Protein AF-A0A1V5N8E6-F1 (afdb_monomer_lite)

Sequence (639 aa):
MACEVVRFHINGTFYGLFLAQESLNAATLRRRGLDDSGEVFHPDAYPYNDLNYYTDPALYPQIYEKKSDPFGSFQSLMDVSNLITNTPSNQILNAMLGEVELDEWFYRWAINNCGPNFDIARNNFILIHPAEPELKWQWIAYDFSHYYGDVGGASLDPYYSPNKWMERCVSSSSGYSAEFENRNLVILNDIVQNYNVVEKLNTLMDETFEKYEKDINDEIGLHYEAYENSWGPFVRNYSQKESIKSLFASRNAWLKNWLASKTFTLPANRNPLIQMEVPIIDNNTIDISWDYSDAEGDACTVDLYWSDLVWEYMVPIPGAQNLPAENRHFVWTADLPEDYLNRKIYVQAAIRDGNSYLVHHDTSRPALSVDSCGDIWEIGRGMTGDINRDCRVDMADLSEIAESWLLWGETGWDFQQDYNPALLGSPGQNPYRNWSYGAGSELNDFVAFNKLTQDSTNNSWTLSSASYSGFPIIWKNFGPWIYGVNTNEVSLHPAPPGSVPDLAKVRWTSPASETVHITGKFAAGHSGVVDMWIIKNGNAAQPLFSQLSASADVFFDLTLSVSIGTTIDFVVGPGGDYGADNTPLHVLISRGALNCGDPATTAMDLNQDCIINFQDLAVLAGDWLNCNDPQDGTCANSP

pLDDT: mean 85.15, std 12.29, range [42.09, 98.44]

Structure (mmCIF, N/CA/C/O backbone):
data_AF-A0A1V5N8E6-F1
#
_entry.id   AF-A0A1V5N8E6-F1
#
loop_
_atom_site.group_PDB
_atom_site.id
_atom_site.type_symbol
_atom_site.label_atom_id
_atom_site.label_alt_id
_atom_site.label_comp_id
_atom_site.label_asym_id
_atom_site.label_entity_id
_atom_site.label_seq_id
_atom_site.pdbx_PDB_ins_code
_atom_site.Cartn_x
_atom_site.Cartn_y
_atom_site.Cartn_z
_atom_site.occupancy
_atom_site.B_iso_or_equiv
_atom_site.auth_seq_id
_atom_site.auth_comp_id
_atom_site.auth_asym_id
_atom_site.auth_atom_id
_atom_site.pdbx_PDB_model_num
ATOM 1 N N . MET A 1 1 ? -17.184 -3.985 10.129 1.00 72.69 1 MET A N 1
ATOM 2 C CA . MET A 1 1 ? -18.486 -4.637 9.866 1.00 72.69 1 MET A CA 1
ATOM 3 C C . MET A 1 1 ? -18.489 -5.081 8.427 1.00 72.69 1 MET A C 1
ATOM 5 O O . MET A 1 1 ? -17.810 -4.429 7.645 1.00 72.69 1 MET A O 1
ATOM 9 N N . ALA A 1 2 ? -19.223 -6.139 8.098 1.00 76.81 2 ALA A N 1
ATOM 10 C CA . ALA A 1 2 ? -19.386 -6.546 6.711 1.00 76.81 2 ALA A CA 1
ATOM 11 C C . ALA A 1 2 ? -20.405 -5.650 5.984 1.00 76.81 2 ALA A C 1
ATOM 13 O O . ALA A 1 2 ? -21.462 -5.325 6.540 1.00 76.81 2 ALA A O 1
ATOM 14 N N . CYS A 1 3 ? -20.072 -5.266 4.752 1.00 79.88 3 CYS A N 1
ATOM 15 C CA . CYS A 1 3 ? -20.911 -4.464 3.864 1.00 79.88 3 CYS A CA 1
ATOM 16 C C . CYS A 1 3 ? -20.790 -4.996 2.427 1.00 79.88 3 CYS A C 1
ATOM 18 O O . CYS A 1 3 ? -19.718 -5.453 2.041 1.00 79.88 3 CYS A O 1
ATOM 20 N N . GLU A 1 4 ? -21.836 -4.862 1.614 1.00 81.44 4 GLU A N 1
ATOM 21 C CA . GLU A 1 4 ? -21.787 -5.144 0.173 1.00 81.44 4 GLU A CA 1
ATOM 22 C C . GLU A 1 4 ? -22.674 -4.161 -0.603 1.00 81.44 4 GLU A C 1
ATOM 24 O O . GLU A 1 4 ? -23.754 -3.788 -0.145 1.00 81.44 4 GLU A O 1
ATOM 29 N N . VAL A 1 5 ? -22.238 -3.742 -1.792 1.00 82.94 5 VAL A N 1
ATOM 30 C CA . VAL A 1 5 ? -23.097 -3.012 -2.732 1.00 82.94 5 VAL A CA 1
ATOM 31 C C . VAL A 1 5 ? -24.018 -4.007 -3.439 1.00 82.94 5 VAL A C 1
ATOM 33 O O . VAL A 1 5 ? -23.547 -4.935 -4.088 1.00 82.94 5 VAL A O 1
ATOM 36 N N . VAL A 1 6 ? -25.332 -3.802 -3.347 1.00 86.94 6 VAL A N 1
ATOM 37 C CA . VAL A 1 6 ? -26.353 -4.692 -3.918 1.00 86.94 6 VAL A CA 1
ATOM 38 C C . VAL A 1 6 ? -27.286 -3.958 -4.876 1.00 86.94 6 VAL A C 1
ATOM 40 O O . VAL A 1 6 ? -27.689 -2.819 -4.633 1.00 86.94 6 VAL A O 1
ATOM 43 N N . ARG A 1 7 ? -27.704 -4.642 -5.950 1.00 89.56 7 ARG A N 1
ATOM 44 C CA . ARG A 1 7 ? -28.741 -4.152 -6.873 1.00 89.56 7 ARG A CA 1
ATOM 45 C C . ARG A 1 7 ? -30.133 -4.432 -6.319 1.00 89.56 7 ARG A C 1
ATOM 47 O O . ARG A 1 7 ? -30.600 -5.574 -6.335 1.00 89.56 7 ARG A O 1
ATOM 54 N N . PHE A 1 8 ? -30.844 -3.392 -5.903 1.00 89.94 8 PHE A N 1
ATOM 55 C CA . PHE A 1 8 ? -32.181 -3.544 -5.343 1.00 89.94 8 PHE A CA 1
ATOM 56 C C . PHE A 1 8 ? -33.257 -3.460 -6.432 1.00 89.94 8 PHE A C 1
ATOM 58 O O . PHE A 1 8 ? -33.251 -2.554 -7.264 1.00 89.94 8 PHE A O 1
ATOM 65 N N . HIS A 1 9 ? -34.195 -4.413 -6.441 1.00 91.19 9 HIS A N 1
ATOM 66 C CA . HIS A 1 9 ? -35.310 -4.448 -7.391 1.00 91.19 9 HIS A CA 1
ATOM 67 C C . HIS A 1 9 ? -36.645 -4.510 -6.647 1.00 91.19 9 HIS A C 1
ATOM 69 O O . HIS A 1 9 ? -36.861 -5.400 -5.826 1.00 91.19 9 HIS A O 1
ATOM 75 N N . ILE A 1 10 ? -37.573 -3.612 -6.982 1.00 89.75 10 ILE A N 1
ATOM 76 C CA . ILE A 1 10 ? -38.936 -3.608 -6.439 1.00 89.75 10 ILE A CA 1
ATOM 77 C C . ILE A 1 10 ? -39.894 -4.030 -7.553 1.00 89.75 10 ILE A C 1
ATOM 79 O O . ILE A 1 10 ? -39.963 -3.393 -8.603 1.00 89.75 10 ILE A O 1
ATOM 83 N N . ASN A 1 11 ? -40.633 -5.124 -7.338 1.00 93.88 11 ASN A N 1
ATOM 84 C CA . ASN A 1 11 ? -41.575 -5.693 -8.316 1.00 93.88 11 ASN A CA 1
ATOM 85 C C . ASN A 1 11 ? -40.949 -5.929 -9.709 1.00 93.88 11 ASN A C 1
ATOM 87 O O . ASN A 1 11 ? -41.570 -5.661 -10.735 1.00 93.88 11 ASN A O 1
ATOM 91 N N . GLY A 1 12 ? -39.698 -6.403 -9.743 1.00 91.00 12 GLY A N 1
ATOM 92 C CA . GLY A 1 12 ? -38.951 -6.678 -10.977 1.00 91.00 12 GLY A CA 1
ATOM 93 C C . GLY A 1 12 ? -38.346 -5.446 -11.660 1.00 91.00 12 GLY A C 1
ATOM 94 O O . GLY A 1 12 ? -37.662 -5.597 -12.666 1.00 91.00 12 GLY A O 1
ATOM 95 N N . THR A 1 13 ? -38.556 -4.244 -11.118 1.00 88.62 13 THR A N 1
ATOM 96 C CA . THR A 1 13 ? -37.959 -3.003 -11.630 1.00 88.62 13 THR A CA 1
ATOM 97 C C . THR A 1 13 ? -36.716 -2.663 -10.822 1.00 88.62 13 THR A C 1
ATOM 99 O O . THR A 1 13 ? -36.773 -2.667 -9.593 1.00 88.62 13 THR A O 1
ATOM 102 N N . PHE A 1 14 ? -35.603 -2.373 -11.499 1.00 88.06 14 PHE A N 1
ATOM 103 C CA . PHE A 1 14 ? -34.388 -1.891 -10.844 1.00 88.06 14 PHE A CA 1
ATOM 104 C C . PHE A 1 14 ? -34.675 -0.560 -10.142 1.00 88.06 14 PHE A C 1
ATOM 106 O O . PHE A 1 14 ? -35.179 0.373 -10.762 1.00 88.06 14 PHE A O 1
ATOM 113 N N . TYR A 1 15 ? -34.409 -0.519 -8.839 1.00 84.94 15 TYR A N 1
ATOM 114 C CA . TYR A 1 15 ? -34.721 0.610 -7.967 1.00 84.94 15 TYR A CA 1
ATOM 115 C C . TYR A 1 15 ? -33.476 1.397 -7.543 1.00 84.94 15 TYR A C 1
ATOM 117 O O . TYR A 1 15 ? -33.641 2.471 -6.987 1.00 84.94 15 TYR A O 1
ATOM 125 N N . GLY A 1 16 ? -32.265 0.880 -7.776 1.00 85.19 16 GLY A N 1
ATOM 126 C CA . GLY A 1 16 ? -30.996 1.531 -7.428 1.00 85.19 16 GLY A CA 1
ATOM 127 C C . GLY A 1 16 ? -30.022 0.588 -6.720 1.00 85.19 16 GLY A C 1
ATOM 128 O O . GLY A 1 16 ? -30.347 -0.579 -6.452 1.00 85.19 16 GLY A O 1
ATOM 129 N N . LEU A 1 17 ? -28.825 1.087 -6.427 1.00 85.44 17 LEU A N 1
ATOM 130 C CA . LEU A 1 17 ? -27.836 0.404 -5.606 1.00 85.44 17 LEU A CA 1
ATOM 131 C C . LEU A 1 17 ? -28.011 0.780 -4.140 1.00 85.44 17 LEU A C 1
ATOM 133 O O . LEU A 1 17 ? -28.348 1.905 -3.775 1.00 85.44 17 LEU A O 1
ATOM 137 N N . PHE A 1 18 ? -27.771 -0.201 -3.282 1.00 86.00 18 PHE A N 1
ATOM 138 C CA . PHE A 1 18 ? -27.830 -0.049 -1.838 1.00 86.00 18 PHE A CA 1
ATOM 139 C C . PHE A 1 18 ? -26.573 -0.641 -1.228 1.00 86.00 18 PHE A C 1
ATOM 141 O O . PHE A 1 18 ? -26.040 -1.623 -1.735 1.00 86.00 18 PHE A O 1
ATOM 148 N N . LEU A 1 19 ? -26.124 -0.077 -0.111 1.00 83.75 19 LEU A N 1
ATOM 149 C CA . LEU A 1 19 ? -25.134 -0.732 0.729 1.00 83.75 19 LEU A CA 1
ATOM 150 C C . LEU A 1 19 ? -25.878 -1.655 1.696 1.00 83.75 19 LEU A C 1
ATOM 152 O O . LEU A 1 19 ? -26.488 -1.196 2.663 1.00 83.75 19 LEU A O 1
ATOM 156 N N . ALA A 1 20 ? -25.869 -2.953 1.415 1.00 85.81 20 ALA A N 1
ATOM 157 C CA . ALA A 1 20 ? -26.296 -3.949 2.377 1.00 85.81 20 ALA A CA 1
ATOM 158 C C . ALA A 1 20 ? -25.261 -3.996 3.505 1.00 85.81 20 ALA A C 1
ATOM 160 O O . ALA A 1 20 ? -24.067 -4.143 3.257 1.00 85.81 20 ALA A O 1
ATOM 161 N N . GLN A 1 21 ? -25.714 -3.839 4.743 1.00 84.75 21 GLN A N 1
ATOM 162 C CA . GLN A 1 21 ? -24.844 -3.782 5.910 1.00 84.75 21 GLN A CA 1
ATOM 163 C C . GLN A 1 21 ? -25.260 -4.843 6.923 1.00 84.75 21 GLN A C 1
ATOM 165 O O . GLN A 1 21 ? -26.447 -5.043 7.195 1.00 84.75 21 GLN A O 1
ATOM 170 N N . GLU A 1 22 ? -24.271 -5.518 7.501 1.00 83.81 22 GLU A N 1
ATOM 171 C CA . GLU A 1 22 ? -24.499 -6.488 8.561 1.00 83.81 22 GLU A CA 1
ATOM 172 C C . GLU A 1 22 ? -25.141 -5.835 9.799 1.00 83.81 22 GLU A C 1
ATOM 174 O O . GLU A 1 22 ? -24.636 -4.857 10.350 1.00 83.81 22 GLU A O 1
ATOM 179 N N . SER A 1 23 ? -26.232 -6.430 10.289 1.00 87.25 23 SER A N 1
ATOM 180 C CA . SER A 1 23 ? -26.819 -6.081 11.585 1.00 87.25 23 SER A CA 1
ATOM 181 C C . SER A 1 23 ? -26.084 -6.825 12.703 1.00 87.25 23 SER A C 1
ATOM 183 O O . SER A 1 23 ? -26.125 -8.055 12.758 1.00 87.25 23 SER A O 1
ATOM 185 N N . LEU A 1 24 ? -25.401 -6.110 13.602 1.00 87.12 24 LEU A N 1
ATOM 186 C CA . LEU A 1 24 ? -24.728 -6.731 14.749 1.00 87.12 24 LEU A CA 1
ATOM 187 C C . LEU A 1 24 ? -25.760 -7.158 15.802 1.00 87.12 24 LEU A C 1
ATOM 189 O O . LEU A 1 24 ? -26.458 -6.327 16.375 1.00 87.12 24 LEU A O 1
ATOM 193 N N . ASN A 1 25 ? -25.864 -8.465 16.030 1.00 90.44 25 ASN A N 1
ATOM 194 C CA . ASN A 1 25 ? -26.762 -9.111 16.986 1.00 90.44 25 ASN A CA 1
ATOM 195 C C . ASN A 1 25 ? -26.218 -10.512 17.333 1.00 90.44 25 ASN A C 1
ATOM 197 O O . ASN A 1 25 ? -25.155 -10.902 16.848 1.00 90.44 25 ASN A O 1
ATOM 201 N N . ALA A 1 26 ? -26.964 -11.292 18.118 1.00 90.56 26 ALA A N 1
ATOM 202 C CA . ALA A 1 26 ? -26.576 -12.642 18.536 1.00 90.56 26 ALA A CA 1
ATOM 203 C C . ALA A 1 26 ? -26.220 -13.587 17.366 1.00 90.56 26 ALA A C 1
ATOM 205 O O . ALA A 1 26 ? -25.281 -14.373 17.453 1.00 90.56 26 ALA A O 1
ATOM 206 N N . ALA A 1 27 ? -26.924 -13.503 16.230 1.00 87.31 27 ALA A N 1
ATOM 207 C CA . ALA A 1 27 ? -26.613 -14.338 15.068 1.00 87.31 27 ALA A CA 1
ATOM 208 C C . ALA A 1 27 ? -25.275 -13.958 14.419 1.00 87.31 27 ALA A C 1
ATOM 210 O O . ALA A 1 27 ? -24.563 -14.824 13.915 1.00 87.31 27 ALA A O 1
ATOM 211 N N . THR A 1 28 ? -24.938 -12.672 14.449 1.00 84.69 28 THR A N 1
ATOM 212 C CA . THR A 1 28 ? -23.663 -12.154 13.952 1.00 84.69 28 THR A CA 1
ATOM 213 C C . THR A 1 28 ? -22.491 -12.553 14.843 1.00 84.69 28 THR A C 1
ATOM 215 O O . THR A 1 28 ? -21.424 -12.854 14.314 1.00 84.69 28 THR A O 1
ATOM 218 N N . LEU A 1 29 ? -22.687 -12.625 16.165 1.00 88.38 29 LEU A N 1
ATOM 219 C CA . LEU A 1 29 ? -21.672 -13.153 17.084 1.00 88.38 29 LEU A CA 1
ATOM 220 C C . LEU A 1 29 ? -21.277 -14.583 16.697 1.00 88.38 29 LEU A C 1
ATOM 222 O O . LEU A 1 29 ? -20.101 -14.826 16.440 1.00 88.38 29 LEU A O 1
ATOM 226 N N . ARG A 1 30 ? -22.261 -15.473 16.485 1.00 84.50 30 ARG A N 1
ATOM 227 C CA . ARG A 1 30 ? -21.988 -16.859 16.049 1.00 84.50 30 ARG A CA 1
ATOM 228 C C . ARG A 1 30 ? -21.209 -16.945 14.759 1.00 84.50 30 ARG A C 1
ATOM 230 O O . ARG A 1 30 ? -20.326 -17.786 14.650 1.00 84.50 30 ARG A O 1
ATOM 237 N N . ARG A 1 31 ? -21.552 -16.109 13.770 1.00 79.25 31 ARG A N 1
ATOM 238 C CA . ARG A 1 31 ? -20.798 -16.082 12.511 1.00 79.25 31 ARG A CA 1
ATOM 239 C C . ARG A 1 31 ? -19.333 -15.791 12.807 1.00 79.25 31 ARG A C 1
ATOM 241 O O . ARG A 1 31 ? -18.482 -16.562 12.403 1.00 79.25 31 ARG A O 1
ATOM 248 N N . ARG A 1 32 ? -19.066 -14.790 13.644 1.00 78.50 32 ARG A N 1
ATOM 249 C CA . ARG A 1 32 ? -17.722 -14.373 14.068 1.00 78.50 32 ARG A CA 1
ATOM 250 C C . ARG A 1 32 ? -17.009 -15.334 15.025 1.00 78.50 32 ARG A C 1
ATOM 252 O O . ARG A 1 32 ? -15.972 -14.963 15.560 1.00 78.50 32 ARG A O 1
ATOM 259 N N . GLY A 1 33 ? -17.540 -16.537 15.245 1.00 80.06 33 GLY A N 1
ATOM 260 C CA . GLY A 1 33 ? -16.954 -17.514 16.162 1.00 80.06 33 GLY A CA 1
ATOM 261 C C . GLY A 1 33 ? -17.092 -17.142 17.638 1.00 80.06 33 GLY A C 1
ATOM 262 O O . GLY A 1 33 ? -16.399 -17.727 18.459 1.00 80.06 33 GLY A O 1
ATOM 263 N N . LEU A 1 34 ? -17.971 -16.188 17.959 1.00 87.56 34 LEU A N 1
ATOM 264 C CA . LEU A 1 34 ? -18.312 -15.800 19.325 1.00 87.56 34 LEU A CA 1
ATOM 265 C C . LEU A 1 34 ? -19.620 -16.473 19.758 1.00 87.56 34 LEU A C 1
ATOM 267 O O . LEU A 1 34 ? -20.507 -16.743 18.940 1.00 87.56 34 LEU A O 1
ATOM 271 N N . ASP A 1 35 ? -19.766 -16.694 21.055 1.00 92.75 35 ASP A N 1
ATOM 272 C CA . ASP A 1 35 ? -20.975 -17.219 21.675 1.00 92.75 35 ASP A CA 1
ATOM 273 C C . ASP A 1 35 ? -22.166 -16.254 21.470 1.00 92.75 35 ASP A C 1
ATOM 275 O O . ASP A 1 35 ? -22.049 -15.028 21.576 1.00 92.75 35 ASP A O 1
ATOM 279 N N . ASP A 1 36 ? -23.346 -16.801 21.150 1.00 93.25 36 ASP A N 1
ATOM 280 C CA . ASP A 1 36 ? -24.547 -15.996 20.889 1.00 93.25 36 ASP A CA 1
ATOM 281 C C . ASP A 1 36 ? -25.157 -15.349 22.131 1.00 93.25 36 ASP A C 1
ATOM 283 O O . ASP A 1 36 ? -25.993 -14.450 21.991 1.00 93.25 36 ASP A O 1
ATOM 287 N N . SER A 1 37 ? -24.743 -15.778 23.323 1.00 94.38 37 SER A N 1
ATOM 288 C CA . SER A 1 37 ? -25.118 -15.159 24.592 1.00 94.38 37 SER A CA 1
ATOM 289 C C . SER A 1 37 ? -24.347 -13.869 24.888 1.00 94.38 37 SER A C 1
ATOM 291 O O . SER A 1 37 ? -24.714 -13.155 25.825 1.00 94.38 37 SER A O 1
ATOM 293 N N . GLY A 1 38 ? -23.340 -13.530 24.072 1.00 96.25 38 GLY A N 1
ATOM 294 C CA . GLY A 1 38 ? -22.650 -12.248 24.144 1.00 96.25 38 GLY A CA 1
ATOM 295 C C . GLY A 1 38 ? -23.601 -11.055 23.980 1.00 96.25 38 GLY A C 1
ATOM 296 O O . GLY A 1 38 ? -24.676 -11.116 23.366 1.00 96.25 38 GLY A O 1
ATOM 297 N N . GLU A 1 39 ? -23.217 -9.921 24.552 1.00 97.19 39 GLU A N 1
ATOM 298 C CA . GLU A 1 39 ? -24.063 -8.736 24.615 1.00 97.19 39 GLU A CA 1
ATOM 299 C C . GLU A 1 39 ? -23.656 -7.713 23.558 1.00 97.19 39 GLU A C 1
ATOM 301 O O . GLU A 1 39 ? -22.488 -7.358 23.433 1.00 97.19 39 GLU A O 1
ATOM 306 N N . VAL A 1 40 ? -24.632 -7.223 22.793 1.00 96.38 40 VAL A N 1
ATOM 307 C CA . VAL A 1 40 ? -24.411 -6.196 21.769 1.00 96.38 40 VAL A CA 1
ATOM 308 C C . VAL A 1 40 ? -25.245 -4.973 22.113 1.00 96.38 40 VAL A C 1
ATOM 310 O O . VAL A 1 40 ? -26.469 -5.078 22.197 1.00 96.38 40 VAL A O 1
ATOM 313 N N . PHE A 1 41 ? -24.601 -3.819 22.277 1.00 95.06 41 PHE A N 1
ATOM 314 C CA . PHE A 1 41 ? -25.261 -2.559 22.614 1.00 95.06 41 PHE A CA 1
ATOM 315 C C . PHE A 1 41 ? -25.051 -1.524 21.512 1.00 95.06 41 PHE A C 1
ATOM 317 O O . PHE A 1 41 ? -23.921 -1.264 21.097 1.00 95.06 41 PHE A O 1
ATOM 324 N N . HIS A 1 42 ? -26.147 -0.917 21.067 1.00 92.50 42 HIS A N 1
ATOM 325 C CA . HIS A 1 42 ? -26.157 0.190 20.120 1.00 92.50 42 HIS A CA 1
ATOM 326 C C . HIS A 1 42 ? -26.720 1.437 20.824 1.00 92.50 42 HIS A C 1
ATOM 328 O O . HIS A 1 42 ? -27.849 1.381 21.312 1.00 92.50 42 HIS A O 1
ATOM 334 N N . PRO A 1 43 ? -25.973 2.542 20.929 1.00 89.94 43 PRO A N 1
ATOM 335 C CA . PRO A 1 43 ? -26.521 3.810 21.395 1.00 89.94 43 PRO A CA 1
ATOM 336 C C . PRO A 1 43 ? -27.603 4.305 20.425 1.00 89.94 43 PRO A C 1
ATOM 338 O O . PRO A 1 43 ? -27.403 4.266 19.220 1.00 89.94 43 PRO A O 1
ATOM 341 N N . ASP A 1 44 ? -28.757 4.742 20.930 1.00 81.56 44 ASP A N 1
ATOM 342 C CA . ASP A 1 44 ? -29.892 5.149 20.079 1.00 81.56 44 ASP A CA 1
ATOM 343 C C . ASP A 1 44 ? -30.559 6.468 20.521 1.00 81.56 44 ASP A C 1
ATOM 345 O O . ASP A 1 44 ? -31.370 7.035 19.791 1.00 81.56 44 ASP A O 1
ATOM 349 N N . ALA A 1 45 ? -30.201 7.024 21.690 1.00 69.69 45 ALA A N 1
ATOM 350 C CA . ALA A 1 45 ? -30.789 8.280 22.171 1.00 69.69 45 ALA A CA 1
ATOM 351 C C . ALA A 1 45 ? -29.772 9.406 22.401 1.00 69.69 45 ALA A C 1
ATOM 353 O O . ALA A 1 45 ? -29.078 9.483 23.420 1.00 69.69 45 ALA A O 1
ATOM 354 N N . TYR A 1 46 ? -29.777 10.366 21.477 1.00 61.53 46 TYR A N 1
ATOM 355 C CA . TYR A 1 46 ? -29.114 11.657 21.646 1.00 61.53 46 TYR A CA 1
ATOM 356 C C . TYR A 1 46 ? -29.834 12.523 22.704 1.00 61.53 46 TYR A C 1
ATOM 358 O O . TYR A 1 46 ? -31.068 12.588 22.686 1.00 61.53 46 TYR A O 1
ATOM 366 N N . PRO A 1 47 ? -29.122 13.266 23.582 1.00 62.34 47 PRO A N 1
ATOM 367 C CA . PRO A 1 47 ? -27.664 13.443 23.674 1.00 62.34 47 PRO A CA 1
ATOM 368 C C . PRO A 1 47 ? -26.953 12.583 24.745 1.00 62.34 47 PRO A C 1
ATOM 370 O O . PRO A 1 47 ? -25.864 12.960 25.172 1.00 62.34 47 PRO A O 1
ATOM 373 N N . TYR A 1 48 ? -27.559 11.501 25.243 1.00 69.75 48 TYR A N 1
ATOM 374 C CA . TYR A 1 48 ? -27.109 10.793 26.461 1.00 69.75 48 TYR A CA 1
ATOM 375 C C . TYR A 1 48 ? -26.267 9.530 26.193 1.00 69.75 48 TYR A C 1
ATOM 377 O O . TYR A 1 48 ? -25.948 8.767 27.097 1.00 69.75 48 TYR A O 1
ATOM 385 N N . ASN A 1 49 ? -25.913 9.293 24.940 1.00 72.56 49 ASN A N 1
ATOM 386 C CA . ASN A 1 49 ? -25.259 8.100 24.417 1.00 72.56 49 ASN A CA 1
ATOM 387 C C . ASN A 1 49 ? -23.715 8.130 24.488 1.00 72.56 49 ASN A C 1
ATOM 389 O O . ASN A 1 49 ? -23.020 7.640 23.610 1.00 72.56 49 ASN A O 1
ATOM 393 N N . ASP A 1 50 ? -23.141 8.693 25.548 1.00 82.94 50 ASP A N 1
ATOM 394 C CA . ASP A 1 50 ? -21.711 9.024 25.627 1.00 82.94 50 ASP A CA 1
ATOM 395 C C . ASP A 1 50 ? -20.888 8.096 26.540 1.00 82.94 50 ASP A C 1
ATOM 397 O O . ASP A 1 50 ? -19.807 8.481 26.979 1.00 82.94 50 ASP A O 1
ATOM 401 N N . LEU A 1 51 ? -21.367 6.887 26.848 1.00 90.69 51 LEU A N 1
ATOM 402 C CA . LEU A 1 51 ? -20.746 5.970 27.823 1.00 90.69 51 LEU A CA 1
ATOM 403 C C . LEU A 1 51 ? -20.609 6.540 29.252 1.00 90.69 51 LEU A C 1
ATOM 405 O O . LEU A 1 51 ? -19.814 6.034 30.049 1.00 90.69 51 LEU A O 1
ATOM 409 N N . ASN A 1 52 ? -21.390 7.564 29.622 1.00 90.69 52 ASN A N 1
ATOM 410 C CA . ASN A 1 52 ? -21.486 7.969 31.023 1.00 90.69 52 ASN A CA 1
ATOM 411 C C . ASN A 1 52 ? -22.066 6.868 31.909 1.00 90.69 52 ASN A C 1
ATOM 413 O O . ASN A 1 52 ? -22.946 6.094 31.523 1.00 90.69 52 ASN A O 1
ATOM 417 N N . TYR A 1 53 ? -21.626 6.886 33.164 1.00 94.44 53 TYR A N 1
ATOM 418 C CA . TYR A 1 53 ? -22.272 6.152 34.234 1.00 94.44 53 TYR A CA 1
ATOM 419 C C . TYR A 1 53 ? -23.490 6.901 34.771 1.00 94.44 53 TYR A C 1
ATOM 421 O O . TYR A 1 53 ? -23.378 7.999 35.323 1.00 94.44 53 TYR A O 1
ATOM 429 N N . TYR A 1 54 ? -24.644 6.246 34.698 1.00 93.00 54 TYR A N 1
ATOM 430 C CA . TYR A 1 54 ? -25.873 6.691 35.344 1.00 93.00 54 TYR A CA 1
ATOM 431 C C . TYR A 1 54 ? -26.175 5.844 36.577 1.00 93.00 54 TYR A C 1
ATOM 433 O O . TYR A 1 54 ? -26.154 4.616 36.526 1.00 93.00 54 TYR A O 1
ATOM 441 N N . THR A 1 55 ? -26.494 6.505 37.691 1.00 94.00 55 THR A N 1
ATOM 442 C CA . THR A 1 55 ? -26.896 5.833 38.936 1.00 94.00 55 THR A CA 1
ATOM 443 C C . THR A 1 55 ? -28.304 5.251 38.876 1.00 94.00 55 THR A C 1
ATOM 445 O O . THR A 1 55 ? -28.615 4.377 39.678 1.00 94.00 55 THR A O 1
ATOM 448 N N . ASP A 1 56 ? -29.150 5.737 37.963 1.00 94.62 56 ASP A N 1
ATOM 449 C CA . ASP A 1 56 ? -30.479 5.190 37.695 1.00 94.62 56 ASP A CA 1
ATOM 450 C C . ASP A 1 56 ? -30.399 4.138 36.571 1.00 94.62 56 ASP A C 1
ATOM 452 O O . ASP A 1 56 ? -30.223 4.511 35.405 1.00 94.62 56 ASP A O 1
ATOM 456 N N . PRO A 1 57 ? -30.552 2.833 36.879 1.00 92.81 57 PRO A N 1
ATOM 457 C CA . PRO A 1 57 ? -30.519 1.771 35.874 1.00 92.81 57 PRO A CA 1
ATOM 458 C C . PRO A 1 57 ? -31.593 1.929 34.789 1.00 92.81 57 PRO A C 1
ATOM 460 O O . PRO A 1 57 ? -31.408 1.451 33.671 1.00 92.81 57 PRO A O 1
ATOM 463 N N . ALA A 1 58 ? -32.711 2.606 35.088 1.00 92.38 58 ALA A N 1
ATOM 464 C CA . ALA A 1 58 ? -33.823 2.762 34.152 1.00 92.38 58 ALA A CA 1
ATOM 465 C C . ALA A 1 58 ? -33.482 3.649 32.943 1.00 92.38 58 ALA A C 1
ATOM 467 O O . ALA A 1 58 ? -34.235 3.655 31.966 1.00 92.38 58 ALA A O 1
ATOM 468 N N . LEU A 1 59 ? -32.367 4.388 32.988 1.00 91.62 59 LEU A N 1
ATOM 469 C CA . LEU A 1 59 ? -31.900 5.208 31.872 1.00 91.62 59 LEU A CA 1
ATOM 470 C C . LEU A 1 59 ? -31.216 4.387 30.776 1.00 91.62 59 LEU A C 1
ATOM 472 O O . LEU A 1 59 ? -31.335 4.743 29.610 1.00 91.62 59 LEU A O 1
ATOM 476 N N . TYR A 1 60 ? -30.553 3.274 31.097 1.00 92.69 60 TYR A N 1
ATOM 477 C CA . TYR A 1 60 ? -29.775 2.531 30.097 1.00 92.69 60 TYR A CA 1
ATOM 478 C C . TYR A 1 60 ? -30.627 1.999 28.934 1.00 92.69 60 TYR A C 1
ATOM 480 O O . TYR A 1 60 ? -30.248 2.263 27.796 1.00 92.69 60 TYR A O 1
ATOM 488 N N . PRO A 1 61 ? -31.807 1.385 29.152 1.00 92.25 61 PRO A N 1
ATOM 489 C CA . PRO A 1 61 ? -32.682 0.969 28.051 1.00 92.25 61 PRO A CA 1
ATOM 490 C C . PRO A 1 61 ? -33.313 2.132 27.265 1.00 92.25 61 PRO A C 1
ATOM 492 O O . PRO A 1 61 ? -33.892 1.908 26.209 1.00 92.25 61 PRO A O 1
ATOM 495 N N . GLN A 1 62 ? -33.265 3.364 27.791 1.00 90.25 62 GLN A N 1
ATOM 496 C CA . GLN A 1 62 ? -33.712 4.565 27.070 1.00 90.25 62 GLN A CA 1
ATOM 497 C C . GLN A 1 62 ? -32.607 5.145 26.185 1.00 90.25 62 GLN A C 1
ATOM 499 O O . GLN A 1 62 ? -32.907 5.936 25.301 1.00 90.25 62 GLN A O 1
ATOM 504 N N . ILE A 1 63 ? -31.347 4.798 26.460 1.00 91.56 63 ILE A N 1
ATOM 505 C CA . ILE A 1 63 ? -30.160 5.352 25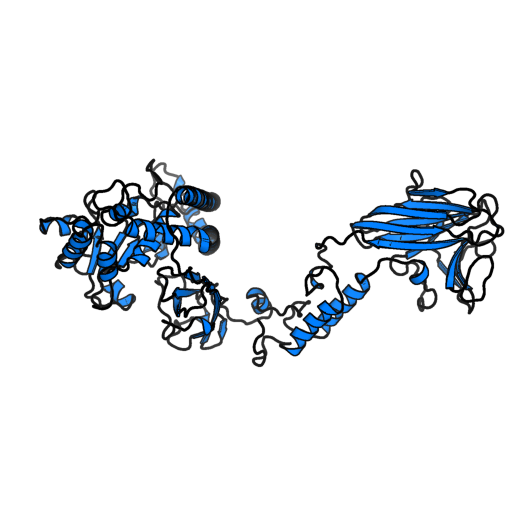.802 1.00 91.56 63 ILE A CA 1
ATOM 506 C C . ILE A 1 63 ? -29.559 4.354 24.816 1.00 91.56 63 ILE A C 1
ATOM 508 O O . ILE A 1 63 ? -29.093 4.752 23.749 1.00 91.56 63 ILE A O 1
ATOM 512 N N . TYR A 1 64 ? -29.579 3.073 25.174 1.00 92.69 64 TYR A N 1
ATOM 513 C CA . TYR A 1 64 ? -28.981 1.985 24.422 1.00 92.69 64 TYR A CA 1
ATOM 514 C C . TYR A 1 64 ? -30.027 0.930 24.084 1.00 92.69 64 TYR A C 1
ATOM 516 O O . TYR A 1 64 ? -30.795 0.481 24.936 1.00 92.69 64 TYR A O 1
ATOM 524 N N . GLU A 1 65 ? -29.979 0.461 22.848 1.00 92.88 65 GLU A N 1
ATOM 525 C CA . GLU A 1 65 ? -30.646 -0.751 22.417 1.00 92.88 65 GLU A CA 1
ATOM 526 C C . GLU A 1 65 ? -29.713 -1.947 22.625 1.00 92.88 65 GLU A C 1
ATOM 528 O O . GLU A 1 65 ? -28.590 -1.979 22.113 1.00 92.88 65 GLU A O 1
ATOM 533 N N . LYS A 1 66 ? -30.186 -2.967 23.345 1.00 94.81 66 LYS A N 1
ATOM 534 C CA . LYS A 1 66 ? -29.486 -4.248 23.454 1.00 94.81 66 LYS A CA 1
ATOM 535 C C . LYS A 1 66 ? -29.906 -5.154 22.294 1.00 94.81 66 LYS A C 1
ATOM 537 O O . LYS A 1 66 ? -30.976 -5.753 22.308 1.00 94.81 66 LYS A O 1
ATOM 542 N N . LYS A 1 67 ? -29.063 -5.233 21.265 1.00 94.38 67 LYS A N 1
ATOM 543 C CA . LYS A 1 67 ? -29.346 -5.900 19.983 1.00 94.38 67 LYS A CA 1
ATOM 544 C C . LYS A 1 67 ? -29.318 -7.430 20.058 1.00 94.38 67 LYS A C 1
ATOM 546 O O . LYS A 1 67 ? -29.948 -8.080 19.227 1.00 94.38 67 LYS A O 1
ATOM 551 N N . SER A 1 68 ? -28.570 -8.018 20.994 1.00 92.88 68 SER A N 1
ATOM 552 C CA . SER A 1 68 ? -28.495 -9.483 21.138 1.00 92.88 68 SER A CA 1
ATOM 553 C C . SER A 1 68 ? -29.662 -10.071 21.935 1.00 92.88 68 SER A C 1
ATOM 555 O O . SER A 1 68 ? -30.179 -11.119 21.560 1.00 92.88 68 SER A O 1
ATOM 557 N N . ASP A 1 69 ? -30.119 -9.364 22.972 1.00 93.06 69 ASP A N 1
ATOM 558 C CA . ASP A 1 69 ? -31.307 -9.687 23.768 1.00 93.06 69 ASP A CA 1
ATOM 559 C C . ASP A 1 69 ? -31.995 -8.387 24.237 1.00 93.06 69 ASP A C 1
ATOM 561 O O . ASP A 1 69 ? -31.592 -7.817 25.256 1.00 93.06 69 ASP A O 1
ATOM 565 N N . PRO A 1 70 ? -33.037 -7.912 23.527 1.00 90.56 70 PRO A N 1
ATOM 566 C CA . PRO A 1 70 ? -33.707 -6.643 23.830 1.00 90.56 70 PRO A CA 1
ATOM 567 C C . PRO A 1 70 ? -34.348 -6.543 25.219 1.00 90.56 70 PRO A C 1
ATOM 569 O O . PRO A 1 70 ? -34.662 -5.439 25.662 1.00 90.56 70 PRO A O 1
ATOM 572 N N . PHE A 1 71 ? -34.569 -7.669 25.907 1.00 90.56 71 PHE A N 1
ATOM 573 C CA . PHE A 1 71 ? -35.171 -7.699 27.246 1.00 90.56 71 PHE A CA 1
ATOM 574 C C . PHE A 1 71 ? -34.168 -8.057 28.349 1.00 90.56 71 PHE A C 1
ATOM 576 O O . PHE A 1 71 ? -34.547 -8.149 29.521 1.00 90.56 71 PHE A O 1
ATOM 583 N N . GLY A 1 72 ? -32.904 -8.266 27.983 1.00 92.69 72 GLY A N 1
ATOM 584 C CA . GLY A 1 72 ? -31.845 -8.653 28.899 1.00 92.69 72 GLY A CA 1
ATOM 585 C C . GLY A 1 72 ? -31.432 -7.536 29.859 1.00 92.69 72 GLY A C 1
ATOM 586 O O . GLY A 1 72 ? -31.750 -6.360 29.688 1.00 92.69 72 GLY A O 1
ATOM 587 N N . SER A 1 73 ? -30.664 -7.914 30.883 1.00 94.88 73 SER A N 1
ATOM 588 C CA . SER A 1 73 ? -30.042 -6.955 31.804 1.00 94.88 73 SER A CA 1
ATOM 589 C C . SER A 1 73 ? -29.049 -6.040 31.075 1.00 94.88 73 SER A C 1
ATOM 591 O O . SER A 1 73 ? -28.411 -6.469 30.116 1.00 94.88 73 SER A O 1
ATOM 593 N N . PHE A 1 74 ? -28.887 -4.808 31.561 1.00 96.62 74 PHE A N 1
ATOM 594 C CA . PHE A 1 74 ? -27.859 -3.855 31.114 1.00 96.62 74 PHE A CA 1
ATOM 595 C C . PHE A 1 74 ? -26.681 -3.764 32.097 1.00 96.62 74 PHE A C 1
ATOM 597 O O . PHE A 1 74 ? -25.825 -2.901 31.943 1.00 96.62 74 PHE A O 1
ATOM 604 N N . GLN A 1 75 ? -26.636 -4.627 33.121 1.00 97.25 75 GLN A N 1
ATOM 605 C CA . GLN A 1 75 ? -25.675 -4.533 34.226 1.00 97.25 75 GLN A CA 1
ATOM 606 C C . GLN A 1 75 ? -24.217 -4.456 33.757 1.00 97.25 75 GLN A C 1
ATOM 608 O O . GLN A 1 75 ? -23.473 -3.620 34.249 1.00 97.25 75 GLN A O 1
ATOM 613 N N . SER A 1 76 ? -23.828 -5.261 32.772 1.00 97.19 76 SER A N 1
ATOM 614 C CA . SER A 1 76 ? -22.473 -5.256 32.211 1.00 97.19 76 SER A CA 1
ATOM 615 C C . SER A 1 76 ? -22.105 -3.902 31.588 1.00 97.19 76 SER A C 1
ATOM 617 O O . SER A 1 76 ? -21.032 -3.365 31.859 1.00 97.19 76 SER A O 1
ATOM 619 N N . LEU A 1 77 ? -23.029 -3.290 30.836 1.00 96.75 77 LEU A N 1
ATOM 620 C CA . LEU A 1 77 ? -22.864 -1.936 30.308 1.00 96.75 77 LEU A CA 1
ATOM 621 C C . LEU A 1 77 ? -22.775 -0.903 31.442 1.00 96.75 77 LEU A C 1
ATOM 623 O O . LEU A 1 77 ? -21.980 0.030 31.371 1.00 96.75 77 LEU A O 1
ATOM 627 N N . MET A 1 78 ? -23.559 -1.070 32.511 1.00 97.31 78 MET A N 1
ATOM 628 C CA . MET A 1 78 ? -23.463 -0.200 33.686 1.00 97.31 78 MET A CA 1
ATOM 629 C C . MET A 1 78 ? -22.097 -0.304 34.366 1.00 97.31 78 MET A C 1
ATOM 631 O O . MET A 1 78 ? -21.541 0.717 34.775 1.00 97.31 78 MET A O 1
ATOM 635 N N . ASP A 1 79 ? -21.560 -1.517 34.480 1.00 97.81 79 ASP A N 1
ATOM 636 C CA . ASP A 1 79 ? -20.286 -1.796 35.136 1.00 97.81 79 ASP A CA 1
ATOM 637 C C . ASP A 1 79 ? -19.115 -1.204 34.342 1.00 97.81 79 ASP A C 1
ATOM 639 O O . ASP A 1 79 ? -18.285 -0.495 34.921 1.00 97.81 79 ASP A O 1
ATOM 643 N N . VAL A 1 80 ? -19.089 -1.384 33.013 1.00 97.50 80 VAL A N 1
ATOM 644 C CA . VAL A 1 80 ? -18.049 -0.776 32.166 1.00 97.50 80 VAL A CA 1
ATOM 645 C C . VAL A 1 80 ? -18.182 0.752 32.118 1.00 97.50 80 VAL A C 1
ATOM 647 O O . VAL A 1 80 ? -17.178 1.453 32.249 1.00 97.50 80 VAL A O 1
ATOM 650 N N . SER A 1 81 ? -19.401 1.305 32.059 1.00 96.31 81 SER A N 1
ATOM 651 C CA . SER A 1 81 ? -19.617 2.758 32.158 1.00 96.31 81 SER A CA 1
ATOM 652 C C . SER A 1 81 ? -19.158 3.314 33.509 1.00 96.31 81 SER A C 1
ATOM 654 O O . SER A 1 81 ? -18.554 4.391 33.567 1.00 96.31 81 SER A O 1
ATOM 656 N N . ASN A 1 82 ? -19.403 2.590 34.608 1.00 97.56 82 ASN A N 1
ATOM 657 C CA . ASN A 1 82 ? -18.926 2.947 35.945 1.00 97.56 82 ASN A CA 1
ATOM 658 C C . ASN A 1 82 ? -17.398 2.963 36.001 1.00 97.56 82 ASN A C 1
ATOM 660 O O . ASN A 1 82 ? -16.815 3.931 36.493 1.00 97.56 82 ASN A O 1
ATOM 664 N N . LEU A 1 83 ? -16.753 1.930 35.458 1.00 97.75 83 LEU A N 1
ATOM 665 C CA . LEU A 1 83 ? -15.300 1.861 35.359 1.00 97.75 83 LEU A CA 1
ATOM 666 C C . LEU A 1 83 ? -14.751 3.047 34.562 1.00 97.75 83 LEU A C 1
ATOM 668 O O . LEU A 1 83 ? -13.881 3.764 35.064 1.00 97.75 83 LEU A O 1
ATOM 672 N N . ILE A 1 84 ? -15.314 3.320 33.381 1.00 96.12 84 ILE A N 1
ATOM 673 C CA . ILE A 1 84 ? -14.911 4.435 32.515 1.00 96.12 84 ILE A CA 1
ATOM 674 C C . ILE A 1 84 ? -15.110 5.782 33.206 1.00 96.12 84 ILE A C 1
ATOM 676 O O . ILE A 1 84 ? -14.277 6.669 33.043 1.00 96.12 84 ILE A O 1
ATOM 680 N N . THR A 1 85 ? -16.189 5.966 33.971 1.00 95.19 85 THR A N 1
ATOM 681 C CA . THR A 1 85 ? -16.575 7.271 34.538 1.00 95.19 85 THR A CA 1
ATOM 682 C C . THR A 1 85 ? -15.914 7.559 35.881 1.00 95.19 85 THR A C 1
ATOM 684 O O . THR A 1 85 ? -15.458 8.677 36.120 1.00 95.19 85 THR A O 1
ATOM 687 N N . ASN A 1 86 ? -15.825 6.560 36.756 1.00 96.19 86 ASN A N 1
ATOM 688 C CA . ASN A 1 86 ? -15.497 6.769 38.165 1.00 96.19 86 ASN A CA 1
ATOM 689 C C . ASN A 1 86 ? -14.093 6.295 38.557 1.00 96.19 86 ASN A C 1
ATOM 691 O O . ASN A 1 86 ? -13.633 6.635 39.649 1.00 96.19 86 ASN A O 1
ATOM 695 N N . THR A 1 87 ? -13.370 5.582 37.686 1.00 97.75 87 THR A N 1
ATOM 696 C CA . THR A 1 87 ? -11.971 5.227 37.968 1.00 97.75 87 THR A CA 1
ATOM 697 C C . THR A 1 87 ? -11.086 6.485 38.021 1.00 97.75 87 THR A C 1
ATOM 699 O O . THR A 1 87 ? -11.171 7.342 37.128 1.00 97.75 87 THR A O 1
ATOM 702 N N . PRO A 1 88 ? -10.221 6.632 39.045 1.00 96.94 88 PRO A N 1
ATOM 703 C CA . PRO A 1 88 ? -9.275 7.742 39.132 1.00 96.94 88 PRO A CA 1
ATOM 704 C C . PRO A 1 88 ? -8.306 7.806 37.943 1.00 96.94 88 PRO A C 1
ATOM 706 O O . PRO A 1 88 ? -7.852 6.784 37.431 1.00 96.94 88 PRO A O 1
ATOM 709 N N . SER A 1 89 ? -7.916 9.018 37.539 1.00 95.94 89 SER A N 1
ATOM 710 C CA . SER A 1 89 ? -7.043 9.267 36.378 1.00 95.94 89 SER 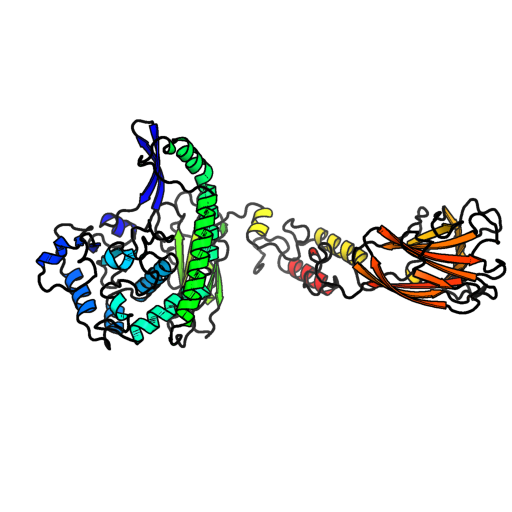A CA 1
ATOM 711 C C . SER A 1 89 ? -5.710 8.511 36.382 1.00 95.94 89 SER A C 1
ATOM 713 O O . SER A 1 89 ? -5.196 8.167 35.323 1.00 95.94 89 SER A O 1
ATOM 715 N N . ASN A 1 90 ? -5.132 8.252 37.555 1.00 95.31 90 ASN A N 1
ATOM 716 C CA . ASN A 1 90 ? -3.869 7.519 37.695 1.00 95.31 90 ASN A CA 1
ATOM 717 C C . ASN A 1 90 ? -4.041 5.988 37.680 1.00 95.31 90 ASN A C 1
ATOM 719 O O . ASN A 1 90 ? -3.064 5.265 37.837 1.00 95.31 90 ASN A O 1
ATOM 723 N N . GLN A 1 91 ? -5.274 5.493 37.563 1.00 96.94 91 GLN A N 1
ATOM 724 C CA . GLN A 1 91 ? -5.609 4.065 37.533 1.00 96.94 91 GLN A CA 1
ATOM 725 C C . GLN A 1 91 ? -6.372 3.672 36.261 1.00 96.94 91 GLN A C 1
ATOM 727 O O . GLN A 1 91 ? -6.404 2.493 35.918 1.00 96.94 91 GLN A O 1
ATOM 732 N N . ILE A 1 92 ? -6.959 4.644 35.549 1.00 96.75 92 ILE A N 1
ATOM 733 C CA . ILE A 1 92 ? -7.854 4.402 34.409 1.00 96.75 92 ILE A CA 1
ATOM 734 C C . ILE A 1 92 ? -7.201 3.604 33.282 1.00 96.75 92 ILE A C 1
ATOM 736 O O . ILE A 1 92 ? -7.859 2.742 32.716 1.00 96.75 92 ILE A O 1
ATOM 740 N N . LEU A 1 93 ? -5.918 3.835 32.980 1.00 96.19 93 LEU A N 1
ATOM 741 C CA . LEU A 1 93 ? -5.231 3.115 31.908 1.00 96.19 93 LEU A CA 1
ATOM 742 C C . LEU A 1 93 ? -5.198 1.606 32.181 1.00 96.19 93 LEU A C 1
ATOM 744 O O . LEU A 1 93 ? -5.663 0.825 31.359 1.00 96.19 93 LEU A O 1
ATOM 748 N N . ASN A 1 94 ? -4.721 1.204 33.360 1.00 96.81 94 ASN A N 1
ATOM 749 C CA . ASN A 1 94 ? -4.647 -0.208 33.737 1.00 96.81 94 ASN A CA 1
ATOM 750 C C . ASN A 1 94 ? -6.035 -0.834 33.918 1.00 96.81 94 ASN A C 1
ATOM 752 O O . ASN A 1 94 ? -6.224 -1.990 33.557 1.00 96.81 94 ASN A O 1
ATOM 756 N N . ALA A 1 95 ? -7.004 -0.080 34.448 1.00 97.50 95 ALA A N 1
ATOM 757 C CA . ALA A 1 95 ? -8.378 -0.559 34.584 1.00 97.50 95 ALA A CA 1
ATOM 758 C C . ALA A 1 95 ? -9.015 -0.844 33.214 1.00 97.50 95 ALA A C 1
ATOM 760 O O . ALA A 1 95 ? -9.580 -1.912 33.013 1.00 97.50 95 ALA A O 1
ATOM 761 N N . MET A 1 96 ? -8.867 0.075 32.255 1.00 97.44 96 MET A N 1
ATOM 762 C CA . MET A 1 96 ? -9.383 -0.102 30.895 1.00 97.44 96 MET A CA 1
ATOM 763 C C . MET A 1 96 ? -8.670 -1.238 30.158 1.00 97.44 96 MET A C 1
ATOM 765 O O . MET A 1 96 ? -9.337 -2.051 29.535 1.00 97.44 96 MET A O 1
ATOM 769 N N . LEU A 1 97 ? -7.341 -1.355 30.275 1.00 96.06 97 LEU A N 1
ATOM 770 C CA . LEU A 1 97 ? -6.586 -2.470 29.684 1.00 96.06 97 LEU A CA 1
ATOM 771 C C . LEU A 1 97 ? -7.010 -3.842 30.226 1.00 96.06 97 LEU A C 1
ATOM 773 O O . LEU A 1 97 ? -6.813 -4.846 29.542 1.00 96.06 97 LEU A O 1
ATOM 777 N N . GLY A 1 98 ? -7.552 -3.902 31.445 1.00 96.50 98 GLY A N 1
ATOM 778 C CA . GLY A 1 98 ? -8.069 -5.134 32.037 1.00 96.50 98 GLY A CA 1
ATOM 779 C C . GLY A 1 98 ? -9.404 -5.586 31.447 1.00 96.50 98 GLY A C 1
ATOM 780 O O . GLY A 1 98 ? -9.630 -6.785 31.346 1.00 96.50 98 GLY A O 1
ATOM 781 N N . GLU A 1 99 ? -10.248 -4.647 31.020 1.00 97.25 99 GLU A N 1
ATOM 782 C CA . GLU A 1 99 ? -11.664 -4.910 30.718 1.00 97.25 99 GLU A CA 1
ATOM 783 C C . GLU A 1 99 ? -12.030 -4.716 29.243 1.00 97.25 99 GLU A C 1
ATOM 785 O O . GLU A 1 99 ? -12.976 -5.330 28.753 1.00 97.25 99 GLU A O 1
ATOM 790 N N . VAL A 1 100 ? -11.302 -3.873 28.506 1.00 97.12 100 VAL A N 1
ATOM 791 C CA . VAL A 1 100 ? -11.598 -3.563 27.100 1.00 97.12 100 VAL A CA 1
ATOM 792 C C . VAL A 1 100 ? -10.372 -3.783 26.215 1.00 97.12 100 VAL A C 1
ATOM 794 O O . VAL A 1 100 ? -9.231 -3.685 26.673 1.00 97.12 100 VAL A O 1
ATOM 797 N N . GLU A 1 101 ? -10.598 -4.027 24.924 1.00 94.75 101 GLU A N 1
ATOM 798 C CA . GLU A 1 101 ? -9.544 -4.041 23.898 1.00 94.75 101 GLU A CA 1
ATOM 799 C C . GLU A 1 101 ? -9.061 -2.611 23.594 1.00 94.75 101 GLU A C 1
ATOM 801 O O . GLU A 1 101 ? -9.299 -2.057 22.522 1.00 94.75 101 GLU A O 1
ATOM 806 N N . LEU A 1 102 ? -8.440 -1.957 24.579 1.00 95.62 102 LEU A N 1
ATOM 807 C CA . LEU A 1 102 ? -8.220 -0.508 24.566 1.00 95.62 102 LEU A CA 1
ATOM 808 C C . LEU A 1 102 ? -7.379 -0.033 23.373 1.00 95.62 102 LEU A C 1
ATOM 810 O O . LEU A 1 102 ? -7.670 1.018 22.802 1.00 95.62 102 LEU A O 1
ATOM 814 N N . ASP A 1 103 ? -6.358 -0.795 22.983 1.00 93.38 103 ASP A N 1
ATOM 815 C CA . ASP A 1 103 ? -5.526 -0.440 21.830 1.00 93.38 103 ASP A CA 1
ATOM 816 C C . ASP A 1 103 ? -6.336 -0.484 20.533 1.00 93.38 103 ASP A C 1
ATOM 818 O O . ASP A 1 103 ? -6.282 0.458 19.747 1.00 93.38 103 ASP A O 1
ATOM 822 N N . GLU A 1 104 ? -7.187 -1.497 20.354 1.00 91.19 104 GLU A N 1
ATOM 823 C CA . GLU A 1 104 ? -8.118 -1.579 19.224 1.00 91.19 104 GLU A CA 1
ATOM 824 C C . GLU A 1 104 ? -9.114 -0.412 19.208 1.00 91.19 104 GLU A C 1
ATOM 826 O O . GLU A 1 104 ? -9.445 0.118 18.144 1.00 91.19 104 GLU A O 1
ATOM 831 N N . TRP A 1 105 ? -9.583 0.040 20.376 1.00 94.75 105 TRP A N 1
ATOM 832 C CA . TRP A 1 105 ? -10.444 1.224 20.467 1.00 94.75 105 TRP A CA 1
ATOM 833 C C . TRP A 1 105 ? -9.699 2.479 19.993 1.00 94.75 105 TRP A C 1
ATOM 835 O O . TRP A 1 105 ? -10.246 3.257 19.205 1.00 94.75 105 TRP A O 1
ATOM 845 N N . PHE A 1 106 ? -8.440 2.656 20.410 1.00 95.38 106 PHE A N 1
ATOM 846 C CA . PHE A 1 106 ? -7.596 3.755 19.939 1.00 95.38 106 PHE A CA 1
ATOM 847 C C . PHE A 1 106 ? -7.299 3.666 18.442 1.00 95.38 106 PHE A C 1
ATOM 849 O O . PHE A 1 106 ? -7.439 4.674 17.753 1.00 95.38 106 PHE A O 1
ATOM 856 N N . TYR A 1 107 ? -6.965 2.486 17.912 1.00 92.56 107 TYR A N 1
ATOM 857 C CA . TYR A 1 107 ? -6.741 2.287 16.477 1.00 92.56 107 TYR A CA 1
ATOM 858 C C . TYR A 1 107 ? -7.983 2.664 15.662 1.00 92.56 107 TYR A C 1
ATOM 860 O O . TYR A 1 107 ? -7.902 3.431 14.698 1.00 92.56 107 TYR A O 1
ATOM 868 N N . ARG A 1 108 ? -9.170 2.219 16.086 1.00 90.25 108 ARG A N 1
ATOM 869 C CA . ARG A 1 108 ? -10.430 2.557 15.407 1.00 90.25 108 ARG A CA 1
ATOM 870 C C . ARG A 1 108 ? -10.762 4.042 15.510 1.00 90.25 108 ARG A C 1
ATOM 872 O O . ARG A 1 108 ? -11.251 4.621 14.535 1.00 90.25 108 ARG A O 1
ATOM 879 N N . TRP A 1 109 ? -10.487 4.681 16.646 1.00 92.56 109 TRP A N 1
ATOM 880 C CA . TRP A 1 109 ? -10.650 6.129 16.777 1.00 92.56 109 TRP A CA 1
ATOM 881 C C . TRP A 1 109 ? -9.650 6.894 15.898 1.00 92.56 109 TRP A C 1
ATOM 883 O O . TRP A 1 109 ? -10.039 7.841 15.216 1.00 92.56 109 TRP A O 1
ATOM 893 N N . ALA A 1 110 ? -8.394 6.448 15.817 1.00 92.69 110 ALA A N 1
ATOM 894 C CA . ALA A 1 110 ? -7.372 7.031 14.951 1.00 92.69 110 ALA A CA 1
ATOM 895 C C . ALA A 1 110 ? -7.762 6.970 13.464 1.00 92.69 110 ALA A C 1
ATOM 897 O O . ALA A 1 110 ? -7.663 7.978 12.757 1.00 92.69 110 ALA A O 1
ATOM 898 N N . ILE A 1 111 ? -8.303 5.838 13.002 1.00 90.00 111 ILE A N 1
ATOM 899 C CA . ILE A 1 111 ? -8.859 5.713 11.647 1.00 90.00 111 ILE A CA 1
ATOM 900 C C . ILE A 1 111 ? -10.044 6.665 11.441 1.00 90.00 111 ILE A C 1
ATOM 902 O O . ILE A 1 111 ? -10.140 7.300 10.392 1.00 90.00 111 ILE A O 1
ATOM 906 N N . ASN A 1 112 ? -10.916 6.852 12.434 1.00 89.25 112 ASN A N 1
ATOM 907 C CA . ASN A 1 112 ? -12.010 7.831 12.344 1.00 89.25 112 ASN A CA 1
ATOM 908 C C . ASN A 1 112 ? -11.544 9.286 12.328 1.00 89.25 112 ASN A C 1
ATOM 910 O O . ASN A 1 112 ? -12.172 10.128 11.688 1.00 89.25 112 ASN A O 1
ATOM 914 N N . ASN A 1 113 ? -10.399 9.581 12.937 1.00 90.75 113 ASN A N 1
ATOM 915 C CA . ASN A 1 113 ? -9.786 10.895 12.812 1.00 90.75 113 ASN A CA 1
ATOM 916 C C . ASN A 1 113 ? -9.267 11.156 11.387 1.00 90.75 113 ASN A C 1
ATOM 918 O O . ASN A 1 113 ? -9.335 12.311 10.946 1.00 90.75 113 ASN A O 1
ATOM 922 N N . CYS A 1 114 ? -8.804 10.117 10.669 1.00 90.06 114 CYS A N 1
ATOM 923 C CA . CYS A 1 114 ? -8.264 10.211 9.303 1.00 90.06 114 CYS A CA 1
ATOM 924 C C . CYS A 1 114 ? -9.295 10.652 8.256 1.00 90.06 114 CYS A C 1
ATOM 926 O O . CYS A 1 114 ? -8.958 11.470 7.405 1.00 90.06 114 CYS A O 1
ATOM 928 N N . GLY A 1 115 ? -10.538 10.177 8.333 1.00 84.62 115 GLY A N 1
ATOM 929 C CA . GLY A 1 115 ? -11.662 10.708 7.561 1.00 84.62 115 GLY A CA 1
ATOM 930 C C . GLY A 1 115 ? -12.710 11.225 8.535 1.00 84.62 115 GLY A C 1
ATOM 931 O O . GLY A 1 115 ? -13.529 10.451 8.985 1.00 84.62 115 GLY A O 1
ATOM 932 N N . PRO A 1 116 ? -12.675 12.505 8.906 1.00 79.75 116 PRO A N 1
ATOM 933 C CA . PRO A 1 116 ? -13.127 13.048 10.189 1.00 79.75 116 PRO A CA 1
ATOM 934 C C . PRO A 1 116 ? -14.601 12.751 10.543 1.00 79.75 116 PRO A C 1
ATOM 936 O O . PRO A 1 116 ? -15.472 13.614 10.418 1.00 79.75 116 PRO A O 1
ATOM 939 N N . ASN A 1 117 ? -14.876 11.552 11.056 1.00 81.31 117 ASN A N 1
ATOM 940 C CA . ASN A 1 117 ? -16.196 11.151 11.528 1.00 81.31 117 ASN A CA 1
ATOM 941 C C . ASN A 1 117 ? -16.393 11.667 12.954 1.00 81.31 117 ASN A C 1
ATOM 943 O O . ASN A 1 117 ? -15.961 11.043 13.918 1.00 81.31 117 ASN A O 1
ATOM 947 N N . PHE A 1 118 ? -17.007 12.839 13.090 1.00 76.94 118 PHE A N 1
ATOM 948 C CA . PHE A 1 118 ? -17.196 13.500 14.384 1.00 76.94 118 PHE A CA 1
ATOM 949 C C . PHE A 1 118 ? -18.334 12.886 15.217 1.00 76.94 118 PHE A C 1
ATOM 951 O O . PHE A 1 118 ? -18.310 12.982 16.443 1.00 76.94 118 PHE A O 1
ATOM 958 N N . ASP A 1 119 ? -19.320 12.248 14.579 1.00 80.00 119 ASP A N 1
ATOM 959 C CA . ASP A 1 119 ? -20.495 11.697 15.273 1.00 80.00 119 ASP A CA 1
ATOM 960 C C . ASP A 1 119 ? -20.204 10.345 15.949 1.00 80.00 119 ASP A C 1
ATOM 962 O O . ASP A 1 119 ? -20.963 9.854 16.789 1.00 80.00 119 ASP A O 1
ATOM 966 N N . ILE A 1 120 ? -19.036 9.762 15.655 1.00 82.75 120 ILE A N 1
ATOM 967 C CA . ILE A 1 120 ? -18.574 8.523 16.283 1.00 82.75 120 ILE A CA 1
ATOM 968 C C . ILE A 1 120 ? -18.364 8.645 17.786 1.00 82.75 120 ILE A C 1
ATOM 970 O O . ILE A 1 120 ? -18.456 7.656 18.511 1.00 82.75 120 ILE A O 1
ATOM 974 N N . ALA A 1 121 ? -18.087 9.852 18.277 1.00 78.62 121 ALA A N 1
ATOM 975 C CA . ALA A 1 121 ? -17.997 10.054 19.705 1.00 78.62 121 ALA A CA 1
ATOM 976 C C . ALA A 1 121 ? -19.357 9.763 20.359 1.00 78.62 121 ALA A C 1
ATOM 978 O O . ALA A 1 121 ? -19.391 9.166 21.425 1.00 78.62 121 ALA A O 1
ATOM 979 N N . ARG A 1 122 ? -20.484 10.098 19.722 1.00 77.38 122 ARG A N 1
ATOM 980 C CA . ARG A 1 122 ? -21.796 10.078 20.383 1.00 77.38 122 ARG A CA 1
ATOM 981 C C . ARG A 1 122 ? -22.673 8.892 20.011 1.00 77.38 122 ARG A C 1
ATOM 983 O O . ARG A 1 122 ? -23.239 8.293 20.909 1.00 77.38 122 ARG A O 1
ATOM 99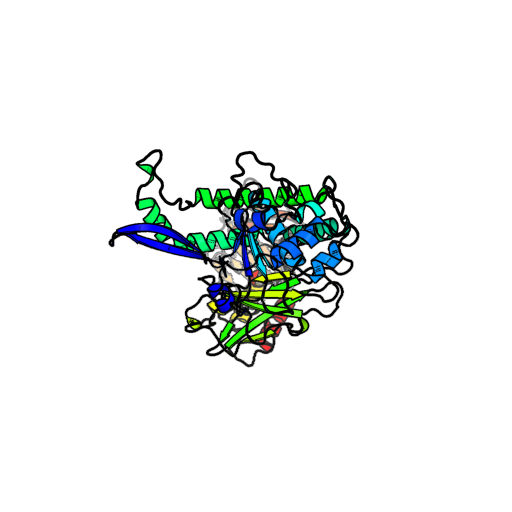0 N N . ASN A 1 123 ? -22.833 8.568 18.732 1.00 81.75 123 ASN A N 1
ATOM 991 C CA . ASN A 1 123 ? -23.868 7.609 18.318 1.00 81.75 123 ASN A CA 1
ATOM 992 C C . ASN A 1 123 ? -23.359 6.516 17.380 1.00 81.75 123 ASN A C 1
ATOM 994 O O . ASN A 1 123 ? -23.872 5.405 17.362 1.00 81.75 123 ASN A O 1
ATOM 998 N N . ASN A 1 124 ? -22.322 6.801 16.605 1.00 86.94 124 ASN A N 1
ATOM 999 C CA . ASN A 1 124 ? -21.966 5.948 15.478 1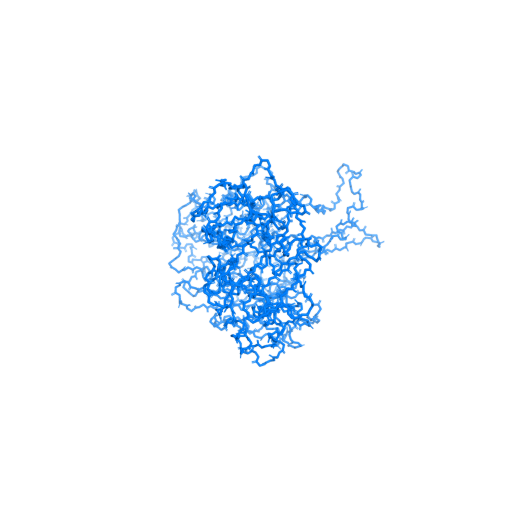.00 86.94 124 ASN A CA 1
ATOM 1000 C C . ASN A 1 124 ? -20.978 4.847 15.891 1.00 86.94 124 ASN A C 1
ATOM 1002 O O . ASN A 1 124 ? -19.925 4.671 15.284 1.00 86.94 124 ASN A O 1
ATOM 1006 N N . PHE A 1 125 ? -21.311 4.094 16.942 1.00 90.12 125 PHE A N 1
ATOM 1007 C CA . PHE A 1 125 ? -20.530 2.952 17.414 1.00 90.12 125 PHE A CA 1
ATOM 1008 C C . PHE A 1 125 ? -21.406 1.843 18.003 1.00 90.12 125 PHE A C 1
ATOM 1010 O O . PHE A 1 125 ? -22.541 2.066 18.392 1.00 90.12 125 PHE A O 1
ATOM 1017 N N . ILE A 1 126 ? -20.860 0.635 18.101 1.00 92.31 126 ILE A N 1
ATOM 1018 C CA . ILE A 1 126 ? -21.479 -0.535 18.724 1.00 92.31 126 ILE A CA 1
ATOM 1019 C C . ILE A 1 126 ? -20.496 -1.111 19.736 1.00 92.31 126 ILE A C 1
ATOM 1021 O O . ILE A 1 126 ? -19.300 -1.211 19.461 1.00 92.31 126 ILE A O 1
ATOM 1025 N N . LEU A 1 127 ? -21.007 -1.508 20.896 1.00 94.62 127 LEU A N 1
ATOM 1026 C CA . LEU A 1 127 ? -20.244 -2.221 21.912 1.00 94.62 127 LEU A CA 1
ATOM 1027 C C . LEU A 1 127 ? -20.592 -3.702 21.861 1.00 94.62 127 LEU A C 1
ATOM 1029 O O . LEU A 1 127 ? -21.771 -4.057 21.800 1.00 94.62 127 LEU A O 1
ATOM 1033 N N . ILE A 1 128 ? -19.570 -4.548 21.913 1.00 95.69 128 ILE A N 1
ATOM 1034 C CA . ILE A 1 128 ? -19.722 -5.994 22.059 1.00 95.69 128 ILE A CA 1
ATOM 1035 C C . ILE A 1 128 ? -19.031 -6.414 23.349 1.00 95.69 128 ILE A C 1
ATOM 1037 O O . ILE A 1 128 ? -17.854 -6.118 23.546 1.00 95.69 128 ILE A O 1
ATOM 1041 N N . HIS A 1 129 ? -19.765 -7.120 24.197 1.00 97.12 129 HIS A N 1
ATOM 1042 C CA . HIS A 1 129 ? -19.249 -7.839 25.350 1.00 97.12 129 HIS A CA 1
ATOM 1043 C C . HIS A 1 129 ? -19.339 -9.337 25.039 1.00 97.12 129 HIS A C 1
ATOM 1045 O O . HIS A 1 129 ? -20.444 -9.889 25.065 1.00 97.12 129 HIS A O 1
ATOM 1051 N N . PRO A 1 130 ? -18.224 -9.980 24.650 1.00 95.88 130 PRO A N 1
ATOM 1052 C CA . PRO A 1 130 ? -18.194 -11.423 24.424 1.00 95.88 130 PRO A CA 1
ATOM 1053 C C . PRO A 1 130 ? -18.617 -12.190 25.687 1.00 95.88 130 PRO A C 1
ATOM 1055 O O . PRO A 1 130 ? -18.451 -11.689 26.798 1.00 95.88 130 PRO A O 1
ATOM 1058 N N . ALA A 1 131 ? -19.183 -13.390 25.533 1.00 95.94 131 ALA A N 1
ATOM 1059 C CA . ALA A 1 131 ? -19.529 -14.223 26.693 1.00 95.94 131 ALA A CA 1
ATOM 1060 C C . ALA A 1 131 ? -18.317 -15.016 27.211 1.00 95.94 131 ALA A C 1
ATOM 1062 O O . ALA A 1 131 ? -18.303 -15.490 28.350 1.00 95.94 131 ALA A O 1
ATOM 1063 N N . GLU A 1 132 ? -17.312 -15.170 26.355 1.00 95.00 132 GLU A N 1
ATOM 1064 C CA . GLU A 1 132 ? -16.032 -15.796 26.623 1.00 95.00 132 GLU A CA 1
ATOM 1065 C C . GLU A 1 132 ? -15.248 -14.970 27.654 1.00 95.00 132 GLU A C 1
ATOM 1067 O O . GLU A 1 132 ? -14.925 -13.809 27.395 1.00 95.00 132 GLU A O 1
ATOM 1072 N N . PRO A 1 133 ? -14.916 -15.535 28.827 1.00 91.44 133 PRO A N 1
ATOM 1073 C CA . PRO A 1 133 ? -14.311 -14.783 29.927 1.00 91.44 133 PRO A CA 1
ATOM 1074 C C . PRO A 1 133 ? -12.887 -14.285 29.641 1.00 91.44 133 PRO A C 1
ATOM 1076 O O . PRO A 1 133 ? -12.385 -13.421 30.358 1.00 91.44 133 PRO A O 1
ATOM 1079 N N . GLU A 1 134 ? -12.206 -14.859 28.653 1.00 91.25 134 GLU A N 1
ATOM 1080 C CA . GLU A 1 134 ? -10.874 -14.451 28.210 1.00 91.25 134 GLU A CA 1
ATOM 1081 C C . GLU A 1 134 ? -10.884 -13.276 27.224 1.00 91.25 134 GLU A C 1
ATOM 1083 O O . GLU A 1 134 ? -9.837 -12.659 27.017 1.00 91.25 134 GLU A O 1
ATOM 1088 N N . LEU A 1 135 ? -12.036 -12.968 26.619 1.00 92.94 135 LEU A N 1
ATOM 1089 C CA . LEU A 1 135 ? -12.175 -11.892 25.645 1.00 92.94 135 LEU A CA 1
ATOM 1090 C C . LEU A 1 135 ? -12.691 -10.618 26.319 1.00 92.94 135 LEU A C 1
ATOM 1092 O O . LEU A 1 135 ? -13.512 -10.654 27.233 1.00 92.94 135 LEU A O 1
ATOM 1096 N N . LYS A 1 136 ? -12.213 -9.464 25.851 1.00 96.38 136 LYS A N 1
ATOM 1097 C CA . LYS A 1 136 ? -12.563 -8.157 26.418 1.00 96.38 136 LYS A CA 1
ATOM 1098 C C . LYS A 1 136 ? -13.629 -7.441 25.599 1.00 96.38 136 LYS A C 1
ATOM 1100 O O . LYS A 1 136 ? -13.944 -7.816 24.468 1.00 96.38 136 LYS A O 1
ATOM 1105 N N . TRP A 1 137 ? -14.157 -6.350 26.155 1.00 97.56 137 TRP A N 1
ATOM 1106 C CA . TRP A 1 137 ? -15.098 -5.486 25.446 1.00 97.56 137 TRP A CA 1
ATOM 1107 C C . TRP A 1 137 ? -14.502 -4.921 24.156 1.00 97.56 137 TRP A C 1
ATOM 1109 O O . TRP A 1 137 ? -13.418 -4.327 24.135 1.00 97.56 137 TRP A O 1
ATOM 1119 N N . GLN A 1 138 ? -15.281 -5.013 23.086 1.00 94.62 138 GLN A N 1
ATOM 1120 C CA . GLN A 1 138 ? -14.940 -4.491 21.772 1.00 94.62 138 GLN A CA 1
ATOM 1121 C C . GLN A 1 138 ? -15.791 -3.262 21.457 1.00 94.62 138 GLN A C 1
ATOM 1123 O O . GLN A 1 138 ? -16.978 -3.201 21.781 1.00 94.62 138 GLN A O 1
ATOM 1128 N N . TRP A 1 139 ? -15.188 -2.297 20.770 1.00 92.69 139 TRP A N 1
ATOM 1129 C CA . TRP A 1 139 ? -15.859 -1.107 20.263 1.00 92.69 139 TRP A CA 1
ATOM 1130 C C . TRP A 1 139 ? -15.734 -1.075 18.752 1.00 92.69 139 TRP A C 1
ATOM 1132 O O . TRP A 1 139 ? -14.636 -1.124 18.201 1.00 92.69 139 TRP A O 1
ATOM 1142 N N . ILE A 1 140 ? -16.867 -1.025 18.066 1.00 88.81 140 ILE A N 1
ATOM 1143 C CA . ILE A 1 140 ? -16.940 -1.098 16.614 1.00 88.81 140 ILE A CA 1
ATOM 1144 C C . ILE A 1 140 ? -17.572 0.186 16.112 1.00 88.81 140 ILE A C 1
ATOM 1146 O O . ILE A 1 140 ? -18.736 0.455 16.376 1.00 88.81 140 ILE A O 1
ATOM 1150 N N . ALA A 1 141 ? -16.816 0.959 15.345 1.00 87.06 141 ALA A N 1
ATOM 1151 C CA . ALA A 1 141 ? -17.339 2.101 14.613 1.00 87.06 141 ALA A CA 1
ATOM 1152 C C . ALA A 1 141 ? -18.494 1.681 13.682 1.00 87.06 141 ALA A C 1
ATOM 1154 O O . ALA A 1 141 ? -18.390 0.660 12.999 1.00 87.06 141 ALA A O 1
ATOM 1155 N N . TYR A 1 142 ? -19.562 2.473 13.652 1.00 85.88 142 TYR A N 1
ATOM 1156 C CA . TYR A 1 142 ? -20.789 2.306 12.870 1.00 85.88 142 TYR A CA 1
ATOM 1157 C C . TYR A 1 142 ? -21.056 3.568 12.030 1.00 85.88 142 TYR A C 1
ATOM 1159 O O . TYR A 1 142 ? -20.349 4.550 12.196 1.00 85.88 142 TYR A O 1
ATOM 1167 N N . ASP A 1 143 ? -22.007 3.517 11.090 1.00 83.31 143 ASP A N 1
ATOM 1168 C CA . ASP A 1 143 ? -22.492 4.651 10.274 1.00 83.31 143 ASP A CA 1
ATOM 1169 C C . ASP A 1 143 ? -21.417 5.678 9.846 1.00 83.31 143 ASP A C 1
ATOM 1171 O O . ASP A 1 143 ? -21.214 6.742 10.438 1.00 83.31 143 ASP A O 1
ATOM 1175 N N . PHE A 1 144 ? -20.723 5.333 8.762 1.00 82.44 144 PHE A N 1
ATOM 1176 C CA . PHE A 1 144 ? -19.629 6.112 8.179 1.00 82.44 144 PHE A CA 1
ATOM 1177 C C . PHE A 1 144 ? -20.090 7.115 7.112 1.00 82.44 144 PHE A C 1
ATOM 1179 O O . PHE A 1 144 ? -19.274 7.619 6.337 1.00 82.44 144 PHE A O 1
ATOM 1186 N N . SER A 1 145 ? -21.387 7.418 7.042 1.00 77.00 145 SER A N 1
ATOM 1187 C CA . SER A 1 145 ? -21.957 8.264 5.985 1.00 77.00 145 SER A CA 1
ATOM 1188 C C . SER A 1 145 ? -21.315 9.662 5.900 1.00 77.00 145 SER A C 1
ATOM 1190 O O . SER A 1 145 ? -21.183 10.209 4.804 1.00 77.00 145 SER A O 1
ATOM 1192 N N . HIS A 1 146 ? -20.830 10.209 7.023 1.00 76.31 146 HIS A N 1
ATOM 1193 C CA . HIS A 1 146 ? -20.174 11.526 7.107 1.00 76.31 146 HIS A CA 1
ATOM 1194 C C . HIS A 1 146 ? -18.632 11.483 7.140 1.00 76.31 146 HIS A C 1
ATOM 1196 O O . HIS A 1 146 ? -17.986 12.523 7.279 1.00 76.31 146 HIS A O 1
ATOM 1202 N N . TYR A 1 147 ? -18.015 10.307 6.979 1.00 83.06 147 TYR A N 1
ATOM 1203 C CA . TYR A 1 147 ? -16.565 10.111 7.144 1.00 83.06 147 TYR A CA 1
ATOM 1204 C C . TYR A 1 147 ? -15.715 11.010 6.221 1.00 83.06 147 TYR A C 1
ATOM 1206 O O . TYR A 1 147 ? -14.651 11.484 6.598 1.00 83.06 147 TYR A O 1
ATOM 1214 N N . TYR A 1 148 ? -16.180 11.354 5.020 1.00 78.56 148 TYR A N 1
ATOM 1215 C CA . TYR A 1 148 ? -15.382 12.143 4.066 1.00 78.56 148 TYR A CA 1
ATOM 1216 C C . TYR A 1 148 ? -15.589 13.667 4.136 1.00 78.56 148 TYR A C 1
ATOM 1218 O O . TYR A 1 148 ? -15.365 14.365 3.147 1.00 78.56 148 TYR A O 1
ATOM 1226 N N . GLY A 1 149 ? -15.958 14.206 5.303 1.00 61.81 149 GLY A N 1
ATOM 1227 C CA . GLY A 1 149 ? -15.819 15.641 5.580 1.00 61.81 149 GLY A CA 1
ATOM 1228 C C . GLY A 1 149 ? -17.063 16.507 5.380 1.00 61.81 149 GLY A C 1
ATOM 1229 O O . GLY A 1 149 ? -16.928 17.731 5.339 1.00 61.81 149 GLY A O 1
ATOM 1230 N N . ASP A 1 150 ? -18.263 15.925 5.320 1.00 65.88 150 ASP A N 1
ATOM 1231 C CA . ASP A 1 150 ? -19.489 16.706 5.528 1.00 65.88 150 ASP A CA 1
ATOM 1232 C C . ASP A 1 150 ? -19.731 16.888 7.030 1.00 65.88 150 ASP A C 1
ATOM 1234 O O . ASP A 1 150 ? -20.433 16.116 7.679 1.00 65.88 150 ASP A O 1
ATOM 1238 N N . VAL A 1 151 ? -19.058 17.883 7.610 1.00 62.59 151 VAL A N 1
ATOM 1239 C CA . VAL A 1 151 ? -19.098 18.123 9.059 1.00 62.59 151 VAL A CA 1
ATOM 1240 C C . VAL A 1 151 ? -20.091 19.198 9.484 1.00 62.59 151 VAL A C 1
ATOM 1242 O O . VAL A 1 151 ? -20.113 19.570 10.652 1.00 62.59 151 VAL A O 1
ATOM 1245 N N . GLY A 1 152 ? -20.900 19.746 8.567 1.00 64.44 152 GLY A N 1
ATOM 1246 C CA . GLY A 1 152 ? -21.942 20.729 8.908 1.00 64.44 152 GLY A CA 1
ATOM 1247 C C . GLY A 1 152 ? -21.450 21.965 9.688 1.00 64.44 152 GLY A C 1
ATOM 1248 O O . GLY A 1 152 ? -22.226 22.589 10.407 1.00 64.44 152 GLY A O 1
ATOM 1249 N N . GLY A 1 153 ? -20.157 22.307 9.588 1.00 66.06 153 GLY A N 1
ATOM 1250 C CA . GLY A 1 153 ? -19.509 23.377 10.363 1.00 66.06 153 GLY A CA 1
ATOM 1251 C C . GLY A 1 153 ? -18.942 22.967 11.734 1.00 66.06 153 GLY A C 1
ATOM 1252 O O . GLY A 1 153 ? -18.445 23.833 12.455 1.00 66.06 153 GLY A O 1
ATOM 1253 N N . ALA A 1 154 ? -18.988 21.685 12.102 1.00 70.69 154 ALA A N 1
ATOM 1254 C CA . ALA A 1 154 ? -18.345 21.151 13.300 1.00 70.69 154 ALA A CA 1
ATOM 1255 C C . ALA A 1 154 ? -16.809 21.224 13.215 1.00 70.69 154 ALA A C 1
ATOM 1257 O O . ALA A 1 154 ? -16.214 21.266 12.136 1.00 70.69 154 ALA A O 1
ATOM 1258 N N . SER A 1 155 ? -16.159 21.254 14.382 1.00 81.75 155 SER A N 1
ATOM 1259 C CA . SER A 1 155 ? -14.698 21.246 14.453 1.00 81.75 155 SER A CA 1
ATOM 1260 C C . SER A 1 155 ? -14.153 19.894 14.005 1.00 81.75 155 SER A C 1
ATOM 1262 O O . SER A 1 155 ? -14.667 18.850 14.393 1.00 81.75 155 SER A O 1
ATOM 1264 N N . LEU A 1 156 ? -13.062 19.929 13.244 1.00 81.81 156 LEU A N 1
ATOM 1265 C CA . LEU A 1 156 ? -12.313 18.743 12.834 1.00 81.81 156 LEU A CA 1
ATOM 1266 C C . LEU A 1 156 ? -11.217 18.359 13.845 1.00 81.81 156 LEU A C 1
ATOM 1268 O O . LEU A 1 156 ? -10.356 17.533 13.537 1.00 81.81 156 LEU A O 1
ATOM 1272 N N . ASP A 1 157 ? -11.177 18.993 15.018 1.00 89.12 157 ASP A N 1
ATOM 1273 C CA . ASP A 1 157 ? -10.242 18.604 16.074 1.00 89.12 157 ASP A CA 1
ATOM 1274 C C . ASP A 1 157 ? -10.544 17.162 16.532 1.00 89.12 157 ASP A C 1
ATOM 1276 O O . ASP A 1 157 ? -11.698 16.884 16.859 1.00 89.12 157 ASP A O 1
ATOM 1280 N N . PRO A 1 158 ? -9.552 16.251 16.578 1.00 90.44 158 PRO A N 1
ATOM 1281 C CA . PRO A 1 158 ? -9.724 14.900 17.115 1.00 90.44 158 PRO A CA 1
ATOM 1282 C C . PRO A 1 158 ? -10.356 14.840 18.511 1.00 90.44 158 PRO A C 1
ATOM 1284 O O . PRO A 1 158 ? -10.986 13.848 18.857 1.00 90.44 158 PRO A O 1
ATOM 1287 N N . TYR A 1 159 ? -10.203 15.892 19.318 1.00 90.88 159 TYR A N 1
ATOM 1288 C CA . TYR A 1 159 ? -10.778 16.011 20.660 1.00 90.88 159 TYR A CA 1
ATOM 1289 C C . TYR A 1 159 ? -12.072 16.827 20.691 1.00 90.88 159 TYR A C 1
ATOM 1291 O O . TYR A 1 159 ? -12.510 17.264 21.758 1.00 90.88 159 TYR A O 1
ATOM 1299 N N . TYR A 1 160 ? -12.693 17.078 19.540 1.00 86.88 160 TYR A N 1
ATOM 1300 C CA . TYR A 1 160 ? -13.991 17.726 19.492 1.00 86.88 160 TYR A CA 1
ATOM 1301 C C . TYR A 1 160 ? -15.092 16.769 19.953 1.00 86.88 160 TYR A C 1
ATOM 1303 O O . TYR A 1 160 ? -15.257 15.683 19.411 1.00 86.88 160 TYR A O 1
ATOM 1311 N N . SER A 1 161 ? -15.888 17.215 20.928 1.00 84.44 161 SER A N 1
ATOM 1312 C CA . SER A 1 161 ? -17.070 16.496 21.411 1.00 84.44 161 SER A CA 1
ATOM 1313 C C . SER A 1 161 ? -16.815 15.023 21.818 1.00 84.44 161 SER A C 1
ATOM 1315 O O . SER A 1 161 ? -17.576 14.150 21.396 1.00 84.44 161 SER A O 1
ATOM 1317 N N . PRO A 1 162 ? -15.793 14.731 22.644 1.00 89.31 162 PRO A N 1
ATOM 1318 C CA . PRO A 1 162 ? -15.460 13.368 23.049 1.00 89.31 162 PRO A CA 1
ATOM 1319 C C . PRO A 1 162 ? -16.582 12.748 23.892 1.00 89.31 162 PRO A C 1
ATOM 1321 O O . PRO A 1 162 ? -17.291 13.458 24.604 1.00 89.31 162 PRO A O 1
ATOM 1324 N N . ASN A 1 163 ? -16.707 11.423 23.854 1.00 90.62 163 ASN A N 1
ATOM 1325 C CA . ASN A 1 163 ? -17.484 10.687 24.853 1.00 90.62 163 ASN A CA 1
ATOM 1326 C C . ASN A 1 163 ? -16.663 10.381 26.099 1.00 90.62 163 ASN A C 1
ATOM 1328 O O . ASN A 1 163 ? -15.503 10.777 26.213 1.00 90.62 163 ASN A O 1
ATOM 1332 N N . LYS A 1 164 ? -17.249 9.640 27.037 1.00 92.62 164 LYS A N 1
ATOM 1333 C CA . LYS A 1 164 ? -16.701 9.533 28.378 1.00 92.62 164 LYS A CA 1
ATOM 1334 C C . LYS A 1 164 ? -15.334 8.872 28.466 1.00 92.62 164 LYS A C 1
ATOM 1336 O O . LYS A 1 164 ? -14.526 9.273 29.303 1.00 92.62 164 LYS A O 1
ATOM 1341 N N . TRP A 1 165 ? -15.044 7.893 27.613 1.00 94.06 165 TRP A N 1
ATOM 1342 C CA . TRP A 1 165 ? -13.712 7.290 27.589 1.00 94.06 165 TRP A CA 1
ATOM 1343 C C . TRP A 1 165 ? -12.722 8.157 26.801 1.00 94.06 165 TRP A C 1
ATOM 1345 O O . TRP A 1 165 ? -11.587 8.318 27.240 1.00 94.06 165 TRP A O 1
ATOM 1355 N N . MET A 1 166 ? -13.153 8.800 25.710 1.00 94.44 166 MET A N 1
ATOM 1356 C CA . MET A 1 166 ? -12.318 9.737 24.943 1.00 94.44 166 MET A CA 1
ATOM 1357 C C . MET A 1 166 ? -11.950 10.988 25.758 1.00 94.44 166 MET A C 1
ATOM 1359 O O . MET A 1 166 ? -10.843 11.508 25.631 1.00 94.44 166 MET A O 1
ATOM 1363 N N . GLU A 1 167 ? -12.831 11.449 26.655 1.00 94.75 167 GLU A N 1
ATOM 1364 C CA . GLU A 1 167 ? -12.569 12.548 27.597 1.00 94.75 167 GLU A CA 1
ATOM 1365 C C . GLU A 1 167 ? -11.317 12.291 28.445 1.00 94.75 167 GLU A C 1
ATOM 1367 O O . GLU A 1 167 ? -10.654 13.240 28.864 1.00 94.75 167 GLU A O 1
ATOM 1372 N N . ARG A 1 168 ? -10.946 11.022 28.664 1.00 95.81 168 ARG A N 1
ATOM 1373 C CA . ARG A 1 168 ? -9.732 10.647 29.400 1.00 95.81 168 ARG A CA 1
ATOM 1374 C C . ARG A 1 168 ? -8.448 11.077 28.681 1.00 95.81 168 ARG A C 1
ATOM 1376 O O . ARG A 1 168 ? -7.436 11.257 29.355 1.00 95.81 168 ARG A O 1
ATOM 1383 N N . CYS A 1 169 ? -8.495 11.316 27.367 1.00 95.69 169 CYS A N 1
ATOM 1384 C CA . CYS A 1 169 ? -7.389 11.864 26.574 1.00 95.69 169 CYS A CA 1
ATOM 1385 C C . CYS A 1 169 ? -7.345 13.399 26.545 1.00 95.69 169 CYS A C 1
ATOM 1387 O O . CYS A 1 169 ? -6.365 13.966 26.075 1.00 95.69 169 CYS A O 1
ATOM 1389 N N . VAL A 1 170 ? -8.390 14.096 26.999 1.00 94.69 170 VAL A N 1
ATOM 1390 C CA . VAL A 1 170 ? -8.522 15.543 26.784 1.00 94.69 170 VAL A CA 1
ATOM 1391 C C . VAL A 1 170 ? -8.129 16.299 28.047 1.00 94.69 170 VAL A C 1
ATOM 1393 O O . VAL A 1 170 ? -8.827 16.247 29.055 1.00 94.69 170 VAL A O 1
ATOM 1396 N N . SER A 1 171 ? -7.025 17.046 27.994 1.00 92.62 171 SER A N 1
ATOM 1397 C CA . SER A 1 171 ? -6.444 17.728 29.165 1.00 92.62 171 SER A CA 1
ATOM 1398 C C . SER A 1 171 ? -7.367 18.731 29.865 1.00 92.62 171 SER A C 1
ATOM 1400 O O . SER A 1 171 ? -7.193 19.002 31.053 1.00 92.62 171 SER A O 1
ATOM 1402 N N . SER A 1 172 ? -8.376 19.261 29.168 1.00 91.56 172 SER A N 1
ATOM 1403 C CA . SER A 1 172 ? -9.400 20.139 29.747 1.00 91.56 172 SER A CA 1
ATOM 1404 C C . SER A 1 172 ? -10.567 19.404 30.419 1.00 91.56 172 SER A C 1
ATOM 1406 O O . SER A 1 172 ? -11.406 20.057 31.039 1.00 91.56 172 SER A O 1
ATOM 1408 N N . SER A 1 173 ? -10.661 18.079 30.286 1.00 92.75 173 SER A N 1
ATOM 1409 C CA . SER A 1 173 ? -11.792 17.285 30.772 1.00 92.75 173 SER A CA 1
ATOM 1410 C C . SER A 1 173 ? -11.586 16.778 32.199 1.00 92.75 173 SER A C 1
ATOM 1412 O O . SER A 1 173 ? -10.477 16.461 32.640 1.00 92.75 173 SER A O 1
ATOM 1414 N N . SER A 1 174 ? -12.689 16.658 32.943 1.00 84.19 174 SER A N 1
ATOM 1415 C CA . SER A 1 174 ? -12.674 16.052 34.274 1.00 84.19 174 SER A CA 1
ATOM 1416 C C . SER A 1 174 ? -12.341 14.565 34.158 1.00 84.19 174 SER A C 1
ATOM 1418 O O . SER A 1 174 ? -13.128 13.805 33.599 1.00 84.19 174 SER A O 1
ATOM 1420 N N . GLY A 1 175 ? -11.196 14.148 34.696 1.00 89.69 175 GLY A N 1
ATOM 1421 C CA . GLY A 1 175 ? -10.753 12.754 34.625 1.00 89.69 175 GLY A CA 1
ATOM 1422 C C . GLY A 1 175 ? -9.670 12.470 33.583 1.00 89.69 175 GLY A C 1
ATOM 1423 O O . GLY A 1 175 ? -9.345 11.300 33.382 1.00 89.69 175 GLY A O 1
ATOM 1424 N N . TYR A 1 176 ? -9.091 13.509 32.974 1.00 96.81 176 TYR A N 1
ATOM 1425 C CA . TYR A 1 176 ? -7.895 13.425 32.133 1.00 96.81 176 TYR A CA 1
ATOM 1426 C C . TYR A 1 176 ? -6.790 12.549 32.739 1.00 96.81 176 TYR A C 1
ATOM 1428 O O . TYR A 1 176 ? -6.519 12.636 33.942 1.00 96.81 176 TYR A O 1
ATOM 1436 N N . SER A 1 177 ? -6.121 11.761 31.899 1.00 97.50 177 SER A N 1
ATOM 1437 C CA . SER A 1 177 ? -4.920 11.002 32.237 1.00 97.50 177 SER A CA 1
ATOM 1438 C C . SER A 1 177 ? -3.855 11.186 31.156 1.00 97.50 177 SER A C 1
ATOM 1440 O O . SER A 1 177 ? -4.076 10.858 29.992 1.00 97.50 177 SER A O 1
ATOM 1442 N N . ALA A 1 178 ? -2.680 11.688 31.546 1.00 96.19 178 ALA A N 1
ATOM 1443 C CA . ALA A 1 178 ? -1.581 11.948 30.616 1.00 96.19 178 ALA A CA 1
ATOM 1444 C C . ALA A 1 178 ? -1.035 10.666 29.968 1.00 96.19 178 ALA A C 1
ATOM 1446 O O . ALA A 1 178 ? -0.682 10.676 28.795 1.00 96.19 178 ALA A O 1
ATOM 1447 N N . GLU A 1 179 ? -1.001 9.551 30.701 1.00 95.25 179 GLU A N 1
ATOM 1448 C CA . GLU A 1 179 ? -0.574 8.252 30.160 1.00 95.25 179 GLU A CA 1
ATOM 1449 C C . GLU A 1 179 ? -1.573 7.729 29.118 1.00 95.25 179 GLU A C 1
ATOM 1451 O O . GLU A 1 179 ? -1.179 7.210 28.073 1.00 95.25 179 GLU A O 1
ATOM 1456 N N . PHE A 1 180 ? -2.867 7.926 29.380 1.00 95.75 180 PHE A N 1
ATOM 1457 C CA . PHE A 1 180 ? -3.958 7.545 28.484 1.00 95.75 180 PHE A CA 1
ATOM 1458 C C . PHE A 1 180 ? -3.949 8.385 27.196 1.00 95.75 180 PHE A C 1
ATOM 1460 O O . PHE A 1 180 ? -4.076 7.845 26.098 1.00 95.75 180 PHE A O 1
ATOM 1467 N N . GLU A 1 181 ? -3.728 9.701 27.310 1.00 96.75 181 GLU A N 1
ATOM 1468 C CA . GLU A 1 181 ? -3.515 10.581 26.153 1.00 96.75 181 GLU A CA 1
ATOM 1469 C C . GLU A 1 181 ? -2.252 10.202 25.371 1.00 96.75 181 GLU A C 1
ATOM 1471 O O . GLU A 1 181 ? -2.295 10.122 24.145 1.00 96.75 181 GLU A O 1
ATOM 1476 N N . ASN A 1 182 ? -1.136 9.939 26.059 1.00 96.25 182 ASN A N 1
ATOM 1477 C CA . ASN A 1 182 ? 0.119 9.582 25.406 1.00 96.25 182 ASN A CA 1
ATOM 1478 C C . ASN A 1 182 ? -0.048 8.340 24.525 1.00 96.25 182 ASN A C 1
ATOM 1480 O O . ASN A 1 182 ? 0.396 8.344 23.381 1.00 96.25 182 ASN A O 1
ATOM 1484 N N . ARG A 1 183 ? -0.728 7.305 25.036 1.00 94.94 183 ARG A N 1
ATOM 1485 C CA . ARG A 1 183 ? -0.999 6.070 24.289 1.00 94.94 183 ARG A CA 1
ATOM 1486 C C . ARG A 1 183 ? -1.849 6.326 23.038 1.00 94.94 183 ARG A C 1
ATOM 1488 O O . ARG A 1 183 ? -1.477 5.872 21.960 1.00 94.94 183 ARG A O 1
ATOM 1495 N N . ASN A 1 184 ? -2.910 7.133 23.155 1.00 95.88 184 ASN A N 1
ATOM 1496 C CA . ASN A 1 184 ? -3.722 7.572 22.012 1.00 95.88 184 ASN A CA 1
ATOM 1497 C C . ASN A 1 184 ? -2.893 8.305 20.946 1.00 95.88 184 ASN A C 1
ATOM 1499 O O . ASN A 1 184 ? -2.983 7.999 19.760 1.00 95.88 184 ASN A O 1
ATOM 1503 N N . LEU A 1 185 ? -2.085 9.284 21.366 1.00 96.75 185 LEU A N 1
ATOM 1504 C CA . LEU A 1 185 ? -1.271 10.089 20.453 1.00 96.75 185 LEU A CA 1
ATOM 1505 C C . LEU A 1 185 ? -0.203 9.250 19.748 1.00 96.75 185 LEU A C 1
ATOM 1507 O O . LEU A 1 185 ? 0.043 9.468 18.563 1.00 96.75 185 LEU A O 1
ATOM 1511 N N . VAL A 1 186 ? 0.390 8.277 20.445 1.00 95.12 186 VAL A N 1
ATOM 1512 C CA . VAL A 1 186 ? 1.329 7.317 19.856 1.00 95.12 186 VAL A CA 1
ATOM 1513 C C . VAL A 1 186 ? 0.650 6.487 18.763 1.00 95.12 186 VAL A C 1
ATOM 1515 O O . VAL A 1 186 ? 1.175 6.435 17.653 1.00 95.12 186 VAL A O 1
ATOM 1518 N N . ILE A 1 187 ? -0.519 5.899 19.039 1.00 94.69 187 ILE A N 1
ATOM 1519 C CA . ILE A 1 187 ? -1.263 5.081 18.062 1.00 94.69 187 ILE A CA 1
ATOM 1520 C C . ILE A 1 187 ? -1.725 5.927 16.867 1.00 94.69 187 ILE A C 1
ATOM 1522 O O . ILE A 1 187 ? -1.575 5.524 15.714 1.00 94.69 187 ILE A O 1
ATOM 1526 N N . LEU A 1 188 ? -2.236 7.138 17.110 1.00 94.88 188 LEU A N 1
ATOM 1527 C CA . LEU A 1 188 ? -2.621 8.050 16.033 1.00 94.88 188 LEU A CA 1
ATOM 1528 C C . LEU A 1 188 ? -1.413 8.455 15.173 1.00 94.88 188 LEU A C 1
ATOM 1530 O O . LEU A 1 188 ? -1.528 8.522 13.949 1.00 94.88 188 LEU A O 1
ATOM 1534 N N . ASN A 1 189 ? -0.258 8.708 15.791 1.00 94.06 189 ASN A N 1
ATOM 1535 C CA . ASN A 1 189 ? 0.976 8.978 15.062 1.00 94.06 189 ASN A CA 1
ATOM 1536 C C . ASN A 1 189 ? 1.410 7.775 14.221 1.00 94.06 189 ASN A C 1
ATOM 1538 O O . ASN A 1 189 ? 1.742 7.955 13.056 1.00 94.06 189 ASN A O 1
ATOM 1542 N N . ASP A 1 190 ? 1.362 6.569 14.774 1.00 91.00 190 ASP A N 1
ATOM 1543 C CA . ASP A 1 190 ? 1.693 5.339 14.060 1.00 91.00 190 ASP A CA 1
ATOM 1544 C C . ASP A 1 190 ? 0.820 5.146 12.804 1.00 91.00 190 ASP A C 1
ATOM 1546 O O . ASP A 1 190 ? 1.346 5.052 11.694 1.00 91.00 190 ASP A O 1
ATOM 1550 N N . ILE A 1 191 ? -0.509 5.250 12.939 1.00 91.00 191 ILE A N 1
ATOM 1551 C CA . ILE A 1 191 ? -1.456 5.192 11.809 1.00 91.00 191 ILE A CA 1
ATOM 1552 C C . ILE A 1 191 ? -1.143 6.238 10.732 1.00 91.00 191 ILE A C 1
ATOM 1554 O O . ILE A 1 191 ? -1.171 5.956 9.534 1.00 91.00 191 ILE A O 1
ATOM 1558 N N . VAL A 1 192 ? -0.863 7.476 11.133 1.00 91.25 192 VAL A N 1
ATOM 1559 C CA . VAL A 1 192 ? -0.684 8.582 10.184 1.00 91.25 192 VAL A CA 1
ATOM 1560 C C . VAL A 1 192 ? 0.681 8.533 9.480 1.00 91.25 192 VAL A C 1
ATOM 1562 O O . VAL A 1 192 ? 0.804 9.049 8.362 1.00 91.25 192 VAL A O 1
ATOM 1565 N N . GLN A 1 193 ? 1.698 7.941 10.108 1.00 86.50 193 GLN A N 1
ATOM 1566 C CA . GLN A 1 193 ? 3.063 7.904 9.576 1.00 86.50 193 GLN A CA 1
ATOM 1567 C C . GLN A 1 193 ? 3.401 6.597 8.850 1.00 86.50 193 GLN A C 1
ATOM 1569 O O . GLN A 1 193 ? 4.051 6.668 7.812 1.00 86.50 193 GLN A O 1
ATOM 1574 N N . ASN A 1 194 ? 2.956 5.441 9.353 1.00 83.50 194 ASN A N 1
ATOM 1575 C CA . ASN A 1 194 ? 3.515 4.143 8.949 1.00 83.50 194 ASN A CA 1
ATOM 1576 C C . ASN A 1 194 ? 2.584 3.304 8.061 1.00 83.50 194 ASN A C 1
ATOM 1578 O O . ASN A 1 194 ? 3.044 2.402 7.377 1.00 83.50 194 ASN A O 1
ATOM 1582 N N . TYR A 1 195 ? 1.285 3.608 8.019 1.00 83.88 195 TYR A N 1
ATOM 1583 C CA . TYR A 1 195 ? 0.294 2.737 7.372 1.00 83.88 195 TYR A CA 1
ATOM 1584 C C . TYR A 1 195 ? -0.048 3.094 5.918 1.00 83.88 195 TYR A C 1
ATOM 1586 O O . TYR A 1 195 ? -0.932 2.468 5.331 1.00 83.88 195 TYR A O 1
ATOM 1594 N N . ASN A 1 196 ? 0.574 4.131 5.342 1.00 86.00 196 ASN A N 1
ATOM 1595 C CA . ASN A 1 196 ? 0.271 4.634 3.991 1.00 86.00 196 ASN A CA 1
ATOM 1596 C C . ASN A 1 196 ? -1.240 4.791 3.716 1.00 86.00 196 ASN A C 1
ATOM 1598 O O . ASN A 1 196 ? -1.727 4.553 2.612 1.00 86.00 196 ASN A O 1
ATOM 1602 N N . VAL A 1 197 ? -2.007 5.223 4.728 1.00 88.00 197 VAL A N 1
ATOM 1603 C CA . VAL A 1 197 ? -3.484 5.197 4.708 1.00 88.00 197 VAL A CA 1
ATOM 1604 C C . VAL A 1 197 ? -4.112 5.957 3.538 1.00 88.00 197 VAL A C 1
ATOM 1606 O O . VAL A 1 197 ? -5.202 5.608 3.097 1.00 88.00 197 VAL A O 1
ATOM 1609 N N . VAL A 1 198 ? -3.441 6.991 3.021 1.00 90.75 198 VAL A N 1
ATOM 1610 C CA . VAL A 1 198 ? -3.910 7.758 1.856 1.00 90.75 198 VAL A CA 1
ATOM 1611 C C . VAL A 1 198 ? -3.804 6.929 0.578 1.00 90.75 198 VAL A C 1
ATOM 1613 O O . VAL A 1 198 ? -4.749 6.888 -0.202 1.00 90.75 198 VAL A O 1
ATOM 1616 N N . GLU A 1 199 ? -2.676 6.255 0.369 1.00 90.19 199 GLU A N 1
ATOM 1617 C CA . GLU A 1 199 ? -2.446 5.411 -0.804 1.00 90.19 199 GLU A CA 1
ATOM 1618 C C . GLU A 1 199 ? -3.345 4.174 -0.779 1.00 90.19 199 GLU A C 1
ATOM 1620 O O . GLU A 1 199 ? -4.006 3.880 -1.776 1.00 90.19 199 GLU A O 1
ATOM 1625 N N . LYS A 1 200 ? -3.458 3.518 0.385 1.00 85.31 200 LYS A N 1
ATOM 1626 C CA . LYS A 1 200 ? -4.363 2.376 0.578 1.00 85.31 200 LYS A CA 1
ATOM 1627 C C . LYS A 1 200 ? 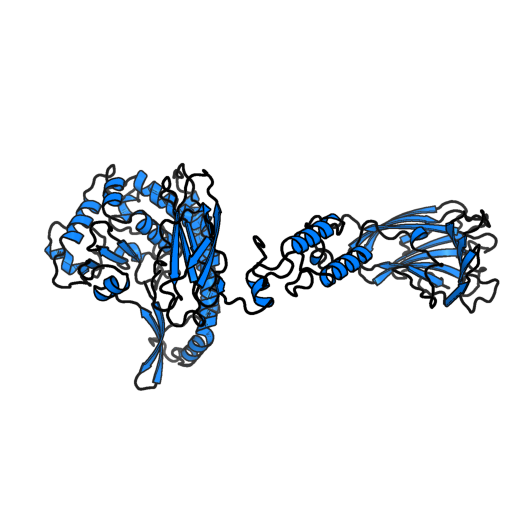-5.820 2.760 0.296 1.00 85.31 200 LYS A C 1
ATOM 1629 O O . LYS A 1 200 ? -6.500 2.056 -0.446 1.00 85.31 200 LYS A O 1
ATOM 1634 N N . LEU A 1 201 ? -6.292 3.900 0.818 1.00 87.06 201 LEU A N 1
ATOM 1635 C CA . LEU A 1 201 ? -7.645 4.384 0.522 1.00 87.06 201 LEU A CA 1
ATOM 1636 C C . LEU A 1 201 ? -7.821 4.686 -0.970 1.00 87.06 201 LEU A C 1
ATOM 1638 O O . LEU A 1 201 ? -8.827 4.287 -1.547 1.00 87.06 201 LEU A O 1
ATOM 1642 N N . ASN A 1 202 ? -6.874 5.397 -1.587 1.00 90.19 202 ASN A N 1
ATOM 1643 C CA . ASN A 1 202 ? -6.955 5.758 -3.001 1.00 90.19 202 ASN A CA 1
ATOM 1644 C C . ASN A 1 202 ? -7.064 4.513 -3.888 1.00 90.19 202 ASN A C 1
ATOM 1646 O O . ASN A 1 202 ? -7.951 4.463 -4.735 1.00 90.19 202 ASN A O 1
ATOM 1650 N N . THR A 1 203 ? -6.214 3.516 -3.635 1.00 85.44 203 THR A N 1
ATOM 1651 C CA . THR A 1 203 ? -6.201 2.237 -4.355 1.00 85.44 203 THR A CA 1
ATOM 1652 C C . THR A 1 203 ? -7.539 1.521 -4.202 1.00 85.44 203 THR A C 1
ATOM 1654 O O . THR A 1 203 ? -8.192 1.223 -5.197 1.00 85.44 203 THR A O 1
ATOM 1657 N N . LEU A 1 204 ? -8.023 1.357 -2.964 1.00 82.06 204 LEU A N 1
ATOM 1658 C CA . LEU A 1 204 ? -9.309 0.707 -2.705 1.00 82.06 204 LEU A CA 1
ATOM 1659 C C . LEU A 1 204 ? -10.484 1.456 -3.358 1.00 82.06 204 LEU A C 1
ATOM 1661 O O . LEU A 1 204 ? -11.421 0.830 -3.855 1.00 82.06 204 LEU A O 1
ATOM 1665 N N . MET A 1 205 ? -10.452 2.792 -3.365 1.00 85.12 205 MET A N 1
ATOM 1666 C CA . MET A 1 205 ? -11.473 3.609 -4.025 1.00 85.12 205 MET A CA 1
ATOM 1667 C C . MET A 1 205 ? -11.456 3.441 -5.544 1.00 85.12 205 MET A C 1
ATOM 1669 O O . MET A 1 205 ? -12.531 3.403 -6.142 1.00 85.12 205 MET A O 1
ATOM 1673 N N . ASP A 1 206 ? -10.278 3.353 -6.161 1.00 88.06 206 ASP A N 1
ATOM 1674 C CA . ASP A 1 206 ? -10.143 3.141 -7.602 1.00 88.06 206 ASP A CA 1
ATOM 1675 C C . ASP A 1 206 ? -10.627 1.733 -7.987 1.00 88.06 206 ASP A C 1
ATOM 1677 O O . ASP A 1 206 ? -11.540 1.617 -8.804 1.00 88.06 206 ASP A O 1
ATOM 1681 N N . GLU A 1 207 ? -10.155 0.692 -7.294 1.00 84.69 207 GLU A N 1
ATOM 1682 C CA . GLU A 1 207 ? -10.586 -0.698 -7.507 1.00 84.69 207 GLU A CA 1
ATOM 1683 C C . GLU A 1 207 ? -12.099 -0.880 -7.320 1.00 84.69 207 GLU A C 1
ATOM 1685 O O . GLU A 1 207 ? -12.770 -1.534 -8.121 1.00 84.69 207 GLU A O 1
ATOM 1690 N N . THR A 1 208 ? -12.664 -0.288 -6.262 1.00 80.44 208 THR A N 1
ATOM 1691 C CA . THR A 1 208 ? -14.102 -0.385 -5.974 1.00 80.44 208 THR A CA 1
ATOM 1692 C C . THR A 1 208 ? -14.927 0.366 -7.017 1.00 80.44 208 THR A C 1
ATOM 1694 O O . THR A 1 208 ? -15.983 -0.116 -7.431 1.00 80.44 208 THR A O 1
ATOM 1697 N N . PHE A 1 209 ? -14.465 1.538 -7.460 1.00 85.56 209 PHE A N 1
ATOM 1698 C CA . PHE A 1 209 ? -15.158 2.316 -8.485 1.00 85.56 209 PHE A CA 1
ATOM 1699 C C . PHE A 1 209 ? -15.179 1.580 -9.828 1.00 85.56 209 PHE A C 1
ATOM 1701 O O . PHE A 1 209 ? -16.230 1.506 -10.460 1.00 85.56 209 PHE A O 1
ATOM 1708 N N . GLU A 1 210 ? -14.051 0.994 -10.231 1.00 87.38 210 GLU A N 1
ATOM 1709 C CA . GLU A 1 210 ? -13.950 0.176 -11.443 1.00 87.38 210 GLU A CA 1
ATOM 1710 C C . GLU A 1 210 ? -14.822 -1.081 -11.348 1.00 87.38 210 GLU A C 1
ATOM 1712 O O . GLU A 1 210 ? -15.593 -1.368 -12.267 1.00 87.38 210 GLU A O 1
ATOM 1717 N N . LYS A 1 211 ? -14.787 -1.786 -10.206 1.00 83.94 211 LYS A N 1
ATOM 1718 C CA . LYS A 1 211 ? -15.610 -2.983 -9.954 1.00 83.94 211 LYS A CA 1
ATOM 1719 C C . LYS A 1 211 ? -17.100 -2.724 -10.187 1.00 83.94 211 LYS A C 1
ATOM 1721 O O . LYS A 1 211 ? -17.782 -3.586 -10.740 1.00 83.94 211 LYS A O 1
ATOM 1726 N N . TYR A 1 212 ? -17.601 -1.562 -9.768 1.00 85.19 212 TYR A N 1
ATOM 1727 C CA . TYR A 1 212 ? -19.025 -1.227 -9.839 1.00 85.19 212 TYR A CA 1
ATOM 1728 C C . TYR A 1 212 ? -19.382 -0.262 -10.979 1.00 85.19 212 TYR A C 1
ATOM 1730 O O . TYR A 1 212 ? -20.527 0.168 -11.050 1.00 85.19 212 TYR A O 1
ATOM 1738 N N . GLU A 1 213 ? -18.478 0.058 -11.913 1.00 87.00 213 GLU A N 1
ATOM 1739 C CA . GLU A 1 213 ? -18.696 1.097 -12.938 1.00 87.00 213 GLU A CA 1
ATOM 1740 C C . GLU A 1 213 ? -20.023 0.929 -13.702 1.00 87.00 213 GLU A C 1
ATOM 1742 O O . GLU A 1 213 ? -20.783 1.883 -13.890 1.00 87.00 213 GLU A O 1
ATOM 1747 N N . LYS A 1 214 ? -20.344 -0.300 -14.120 1.00 88.56 214 LYS A N 1
ATOM 1748 C CA . LYS A 1 214 ? -21.609 -0.592 -14.805 1.00 88.56 214 LYS A CA 1
ATOM 1749 C C . LYS A 1 214 ? -22.821 -0.333 -13.908 1.00 88.56 214 LYS A C 1
ATOM 1751 O O . LYS A 1 214 ? -23.789 0.275 -14.355 1.00 88.56 214 LYS A O 1
ATOM 1756 N N . ASP A 1 215 ? -22.771 -0.808 -12.669 1.00 88.19 215 ASP A N 1
ATOM 1757 C CA . ASP A 1 215 ? -23.844 -0.636 -11.691 1.00 88.19 215 ASP A CA 1
ATOM 1758 C C . ASP A 1 215 ? -24.073 0.853 -11.397 1.00 88.19 215 ASP A C 1
ATOM 1760 O O . ASP A 1 215 ? -25.213 1.319 -11.379 1.00 88.19 215 ASP A O 1
ATOM 1764 N N . ILE A 1 216 ? -22.979 1.605 -11.246 1.00 83.81 216 ILE A N 1
ATOM 1765 C CA . ILE A 1 216 ? -22.969 3.055 -11.055 1.00 83.81 216 ILE A CA 1
ATOM 1766 C C . ILE A 1 216 ? -23.663 3.757 -12.231 1.00 83.81 216 ILE A C 1
ATOM 1768 O O . ILE A 1 216 ? -24.535 4.604 -12.030 1.00 83.81 216 ILE A O 1
ATOM 1772 N N . ASN A 1 217 ? -23.312 3.388 -13.465 1.00 84.06 217 ASN A N 1
ATOM 1773 C CA . ASN A 1 217 ? -23.904 3.966 -14.672 1.00 84.06 217 ASN A CA 1
ATOM 1774 C C . ASN A 1 217 ? -25.395 3.628 -14.826 1.00 84.06 217 ASN A C 1
ATOM 1776 O O . ASN A 1 217 ? -26.180 4.495 -15.217 1.00 84.06 217 ASN A O 1
ATOM 1780 N N . ASP A 1 218 ? -25.799 2.398 -14.493 1.00 86.56 218 ASP A N 1
ATOM 1781 C CA . ASP A 1 218 ? -27.208 1.992 -14.497 1.00 86.56 218 ASP A CA 1
ATOM 1782 C C . ASP A 1 218 ? -28.032 2.824 -13.502 1.00 86.56 218 ASP A C 1
ATOM 1784 O O . ASP A 1 218 ? -29.163 3.207 -13.807 1.00 86.56 218 ASP A O 1
ATOM 1788 N N . GLU A 1 219 ? -27.477 3.128 -12.325 1.00 83.50 219 GLU A N 1
ATOM 1789 C CA . GLU A 1 219 ? -28.139 3.974 -11.333 1.00 83.50 219 GLU A CA 1
ATOM 1790 C C . GLU A 1 219 ? -28.214 5.446 -11.750 1.00 83.50 219 GLU A C 1
ATOM 1792 O O . GLU A 1 219 ? -29.277 6.057 -11.632 1.00 83.50 219 GLU A O 1
ATOM 1797 N N . ILE A 1 220 ? -27.141 6.009 -12.314 1.00 77.69 220 ILE A N 1
ATOM 1798 C CA . ILE A 1 220 ? -27.170 7.362 -12.900 1.00 77.69 220 ILE A CA 1
ATOM 1799 C C . ILE A 1 220 ? -28.270 7.453 -13.976 1.00 77.69 220 ILE A C 1
ATOM 1801 O O . ILE A 1 220 ? -28.988 8.455 -14.069 1.00 77.69 220 ILE A O 1
ATOM 1805 N N . GLY A 1 221 ? -28.462 6.378 -14.747 1.00 79.19 221 GLY A N 1
ATOM 1806 C CA . GLY A 1 221 ? -29.522 6.245 -15.747 1.00 79.19 221 GLY A CA 1
ATOM 1807 C C . GLY A 1 221 ? -30.955 6.228 -15.196 1.00 79.19 221 GLY A C 1
ATOM 1808 O O . GLY A 1 221 ? -31.894 6.403 -15.973 1.00 79.19 221 GLY A O 1
ATOM 1809 N N . LEU A 1 222 ? -31.162 6.074 -13.880 1.00 78.38 222 LEU A N 1
ATOM 1810 C CA . LEU A 1 222 ? -32.489 6.197 -13.257 1.00 78.38 222 LEU A CA 1
ATOM 1811 C C . LEU A 1 222 ? -32.991 7.654 -13.203 1.00 78.38 222 LEU A C 1
ATOM 1813 O O . LEU A 1 222 ? -34.173 7.877 -12.942 1.00 78.38 222 LEU A O 1
ATOM 1817 N N . HIS A 1 223 ? -32.134 8.640 -13.509 1.00 67.06 223 HIS A N 1
ATOM 1818 C CA . HIS A 1 223 ? -32.489 10.058 -13.653 1.00 67.06 223 HIS A CA 1
ATOM 1819 C C . HIS A 1 223 ? -33.219 10.671 -12.438 1.00 67.06 223 HIS A C 1
ATOM 1821 O O . HIS A 1 223 ? -34.164 11.450 -12.597 1.00 67.06 223 HIS A O 1
ATOM 1827 N N . TYR A 1 224 ? -32.754 10.397 -11.212 1.00 62.88 224 TYR A N 1
ATOM 1828 C CA . TYR A 1 224 ? -33.272 11.059 -9.998 1.00 62.88 224 TYR A CA 1
ATOM 1829 C C . TYR A 1 224 ? -33.157 12.597 -10.039 1.00 62.88 224 TYR A C 1
ATOM 1831 O O . TYR A 1 224 ? -33.909 13.308 -9.374 1.00 62.88 224 TYR A O 1
ATOM 1839 N N . GLU A 1 225 ? -32.271 13.133 -10.884 1.00 51.78 225 GLU A N 1
ATOM 1840 C CA . GLU A 1 225 ? -32.066 14.571 -11.104 1.00 51.78 225 GLU A CA 1
ATOM 1841 C C . GLU A 1 225 ? -33.313 15.325 -11.614 1.00 51.78 225 GLU A C 1
ATOM 1843 O O . GLU A 1 225 ? -33.361 16.551 -11.536 1.00 51.78 225 GLU A O 1
ATOM 1848 N N . ALA A 1 226 ? -34.352 14.629 -12.097 1.00 48.00 226 ALA A N 1
ATOM 1849 C CA . ALA A 1 226 ? -35.591 15.257 -12.573 1.00 48.00 226 ALA A CA 1
ATOM 1850 C C . ALA A 1 226 ? -36.457 15.894 -11.461 1.00 48.00 226 ALA A C 1
ATOM 1852 O O . ALA A 1 226 ? -37.453 16.557 -11.760 1.00 48.00 226 ALA A O 1
ATOM 1853 N N . TYR A 1 227 ? -36.093 15.720 -10.189 1.00 48.50 227 TYR A N 1
ATOM 1854 C CA . TYR A 1 227 ? -36.821 16.268 -9.052 1.00 48.50 227 TYR A CA 1
ATOM 1855 C C . TYR A 1 227 ? -35.854 16.956 -8.087 1.00 48.50 227 TYR A C 1
ATOM 1857 O O . TYR A 1 227 ? -35.171 16.291 -7.304 1.00 48.50 227 TYR A O 1
ATOM 1865 N N . GLU A 1 228 ? -35.856 18.292 -8.078 1.00 42.50 228 GLU A N 1
ATOM 1866 C CA . GLU A 1 228 ? -35.414 19.050 -6.905 1.00 42.50 228 GLU A CA 1
ATOM 1867 C C . GLU A 1 228 ? -36.176 18.488 -5.687 1.00 42.50 228 GLU A C 1
ATOM 1869 O O . GLU A 1 228 ? -37.401 18.608 -5.607 1.00 42.50 228 GLU A O 1
ATOM 1874 N N . ASN A 1 229 ? -35.452 17.840 -4.767 1.00 48.53 229 ASN A N 1
ATOM 1875 C CA . ASN A 1 229 ? -35.943 17.119 -3.578 1.00 48.53 229 ASN A CA 1
ATOM 1876 C C . ASN A 1 229 ? -36.378 15.642 -3.742 1.00 48.53 229 ASN A C 1
ATOM 1878 O O . ASN A 1 229 ? -37.050 15.134 -2.839 1.00 48.53 229 ASN A O 1
ATOM 1882 N N . SER A 1 230 ? -36.012 14.915 -4.809 1.00 47.16 230 SER A N 1
ATOM 1883 C CA . SER A 1 230 ? -36.169 13.445 -4.771 1.00 47.16 230 SER A CA 1
ATOM 1884 C C . SER A 1 230 ? -35.050 12.750 -3.998 1.00 47.16 230 SER A C 1
ATOM 1886 O O . SER A 1 230 ? -33.885 13.136 -4.043 1.00 47.16 230 SER A O 1
ATOM 1888 N N . TRP A 1 231 ? -35.443 11.713 -3.261 1.00 45.75 231 TRP A N 1
ATOM 1889 C CA . TRP A 1 231 ? -34.568 10.817 -2.520 1.00 45.75 231 TRP A CA 1
ATOM 1890 C C . TRP A 1 231 ? -34.188 9.664 -3.461 1.00 45.75 231 TRP A C 1
ATOM 1892 O O . TRP A 1 231 ? -34.913 8.674 -3.544 1.00 45.75 231 TRP A O 1
ATOM 1902 N N . GLY A 1 232 ? -33.109 9.833 -4.226 1.00 52.06 232 GLY A N 1
ATOM 1903 C CA . GLY A 1 232 ? -32.467 8.772 -5.014 1.00 52.06 232 GLY A CA 1
ATOM 1904 C C . GLY A 1 232 ? -31.085 8.442 -4.444 1.00 52.06 232 GLY A C 1
ATOM 1905 O O . GLY A 1 232 ? -30.463 9.355 -3.891 1.00 52.06 232 GLY A O 1
ATOM 1906 N N . PRO A 1 233 ? -30.591 7.191 -4.501 1.00 55.53 233 PRO A N 1
ATOM 1907 C CA . PRO A 1 233 ? -29.306 6.865 -3.899 1.00 55.53 233 PRO A CA 1
ATOM 1908 C C . PRO A 1 233 ? -28.150 7.521 -4.677 1.00 55.53 233 PRO A C 1
ATOM 1910 O O . PRO A 1 233 ? -28.077 7.546 -5.903 1.00 55.53 233 PRO A O 1
ATOM 1913 N N . PHE A 1 234 ? -27.270 8.179 -3.923 1.00 59.31 234 PHE A N 1
ATOM 1914 C CA . PHE A 1 234 ? -26.181 8.998 -4.445 1.00 59.31 234 PHE A CA 1
ATOM 1915 C C . PHE A 1 234 ? -24.977 8.124 -4.764 1.00 59.31 234 PHE A C 1
ATOM 1917 O O . PHE A 1 234 ? -24.046 8.007 -3.961 1.00 59.31 234 PHE A O 1
ATOM 1924 N N . VAL A 1 235 ? -24.963 7.531 -5.949 1.00 66.81 235 VAL A N 1
ATOM 1925 C CA . VAL A 1 235 ? -23.731 6.929 -6.441 1.00 66.81 235 VAL A CA 1
ATOM 1926 C C . VAL A 1 235 ? -22.773 8.028 -6.876 1.00 66.81 235 VAL A C 1
ATOM 1928 O O . VAL A 1 235 ? -23.125 8.937 -7.629 1.00 66.81 235 VAL A O 1
ATOM 1931 N N . ARG A 1 236 ? -21.549 7.971 -6.350 1.00 72.56 236 ARG A N 1
ATOM 1932 C CA . ARG A 1 236 ? -20.524 8.982 -6.607 1.00 72.56 236 ARG A CA 1
ATOM 1933 C C . ARG A 1 236 ? -20.052 8.861 -8.053 1.00 72.56 236 ARG A C 1
ATOM 1935 O O . ARG A 1 236 ? -19.657 7.783 -8.477 1.00 72.56 236 ARG A O 1
ATOM 1942 N N . ASN A 1 237 ? -20.031 9.967 -8.790 1.00 76.00 237 ASN A N 1
ATOM 1943 C CA . ASN A 1 237 ? -19.372 10.007 -10.094 1.00 76.00 237 ASN A CA 1
ATOM 1944 C C . ASN A 1 237 ? -17.841 10.108 -9.943 1.00 76.00 237 ASN A C 1
ATOM 1946 O O . ASN A 1 237 ? -17.318 10.361 -8.852 1.00 76.00 237 ASN A O 1
ATOM 1950 N N . TYR A 1 238 ? -17.118 9.967 -11.056 1.00 82.00 238 TYR A N 1
ATOM 1951 C CA . TYR A 1 238 ? -15.652 10.024 -11.073 1.00 82.00 238 TYR A CA 1
ATOM 1952 C C . TYR A 1 238 ? -15.089 11.306 -10.426 1.00 82.00 238 TYR A C 1
ATOM 1954 O O . TYR A 1 238 ? -14.166 11.249 -9.618 1.00 82.00 238 TYR A O 1
ATOM 1962 N N . SER A 1 239 ? -15.677 12.475 -10.711 1.00 83.50 239 SER A N 1
ATOM 1963 C CA . SER A 1 239 ? -15.221 13.751 -10.137 1.00 83.50 239 SER A CA 1
ATOM 1964 C C . SER A 1 239 ? -15.405 13.810 -8.618 1.00 83.50 239 SER A C 1
ATOM 1966 O O . SER A 1 239 ? -14.581 14.402 -7.917 1.00 83.50 239 SER A O 1
ATOM 1968 N N . GLN A 1 240 ? -16.485 13.226 -8.096 1.00 82.94 240 GLN A N 1
ATOM 1969 C CA . GLN A 1 240 ? -16.736 13.156 -6.658 1.00 82.94 240 GLN A CA 1
ATOM 1970 C C . GLN A 1 240 ? -15.779 12.173 -5.972 1.00 82.94 240 GLN A C 1
ATOM 1972 O O . GLN A 1 240 ? -15.289 12.491 -4.889 1.00 82.94 240 GLN A O 1
ATOM 1977 N N . LYS A 1 241 ? -15.460 11.037 -6.612 1.00 86.94 241 LYS A N 1
ATOM 1978 C CA . LYS A 1 241 ? -14.421 10.098 -6.150 1.00 86.94 241 LYS A CA 1
ATOM 1979 C C . LYS A 1 241 ? -13.074 10.811 -5.980 1.00 86.94 241 LYS A C 1
ATOM 1981 O O . LYS A 1 241 ? -12.505 10.786 -4.893 1.00 86.94 241 LYS A O 1
ATOM 1986 N N . GLU A 1 242 ? -12.608 11.523 -7.008 1.00 89.94 242 GLU A N 1
ATOM 1987 C CA . GLU A 1 242 ? -11.334 12.261 -6.950 1.00 89.94 242 GLU A CA 1
ATOM 1988 C C . GLU A 1 242 ? -11.348 13.395 -5.910 1.00 89.94 242 GLU A C 1
ATOM 1990 O O . GLU A 1 242 ? -10.357 13.634 -5.218 1.00 89.94 242 GLU A O 1
ATOM 1995 N N . SER A 1 243 ? -12.498 14.051 -5.718 1.00 87.56 243 SER A N 1
ATOM 1996 C CA . SER A 1 243 ? -12.653 15.064 -4.665 1.00 87.56 243 SER A CA 1
ATOM 1997 C C . SER A 1 243 ? -12.496 14.465 -3.264 1.00 87.56 243 SER A C 1
ATOM 1999 O O . SER A 1 243 ? -11.837 15.062 -2.416 1.00 87.56 243 SER A O 1
ATOM 2001 N N . ILE A 1 244 ? -13.052 13.273 -3.018 1.00 86.81 244 ILE A N 1
ATOM 2002 C CA . ILE A 1 244 ? -12.915 12.563 -1.738 1.00 86.81 244 ILE A CA 1
ATOM 2003 C C . ILE A 1 244 ? -11.455 12.172 -1.483 1.00 86.81 244 ILE A C 1
ATOM 2005 O O . ILE A 1 244 ? -10.949 12.437 -0.391 1.00 86.81 244 ILE A O 1
ATOM 2009 N N . LYS A 1 245 ? -10.760 11.626 -2.491 1.00 91.00 245 LYS A N 1
ATOM 2010 C CA . LYS A 1 245 ? -9.322 11.299 -2.408 1.00 91.00 245 LYS A CA 1
ATOM 2011 C C . LYS A 1 245 ? -8.507 12.531 -2.001 1.00 91.00 245 LYS A C 1
ATOM 2013 O O . LYS A 1 245 ? -7.727 12.491 -1.048 1.00 91.00 245 LYS A O 1
ATOM 2018 N N . SER A 1 246 ? -8.766 13.671 -2.649 1.00 90.56 246 SER A N 1
ATOM 2019 C CA . SER A 1 246 ? -8.112 14.944 -2.321 1.00 90.56 246 SER A CA 1
ATOM 2020 C C . SER A 1 246 ? -8.443 15.449 -0.908 1.00 90.56 246 SER A C 1
ATOM 2022 O O . SER A 1 246 ? -7.555 15.962 -0.218 1.00 90.56 246 SER A O 1
ATOM 2024 N N . LEU A 1 247 ? -9.699 15.335 -0.461 1.00 88.56 247 LEU A N 1
ATOM 2025 C CA . LEU A 1 247 ? -10.119 15.740 0.887 1.00 88.56 247 LEU A CA 1
ATOM 2026 C C . LEU A 1 247 ? -9.450 14.882 1.963 1.00 88.56 247 LEU A C 1
ATOM 2028 O O . LEU A 1 247 ? -8.929 15.424 2.939 1.00 88.56 247 LEU A O 1
ATOM 2032 N N . PHE A 1 248 ? -9.409 13.565 1.764 1.00 90.88 248 PHE A N 1
ATOM 2033 C CA . PHE A 1 248 ? -8.775 12.636 2.693 1.00 90.88 248 PHE A CA 1
ATOM 2034 C C . PHE A 1 248 ? -7.263 12.875 2.791 1.00 90.88 248 PHE A C 1
ATOM 2036 O O . PHE A 1 248 ? -6.724 12.988 3.893 1.00 90.88 248 PHE A O 1
ATOM 2043 N N . ALA A 1 249 ? -6.581 13.065 1.656 1.00 92.38 249 ALA A N 1
ATOM 2044 C CA . ALA A 1 249 ? -5.164 13.426 1.636 1.00 92.38 249 ALA A CA 1
ATOM 2045 C C . ALA A 1 249 ? -4.896 14.753 2.375 1.00 92.38 249 ALA A C 1
ATOM 2047 O O . ALA A 1 249 ? -3.987 14.842 3.204 1.00 92.38 249 ALA A O 1
ATOM 2048 N N . SER A 1 250 ? -5.735 15.770 2.140 1.00 91.75 250 SER A N 1
ATOM 2049 C CA . SER A 1 250 ? -5.634 17.073 2.819 1.00 91.75 250 SER A CA 1
ATOM 2050 C C . SER A 1 250 ? -5.850 16.952 4.328 1.00 91.75 250 SER A C 1
ATOM 2052 O O . SER A 1 250 ? -5.134 17.570 5.118 1.00 91.75 250 SER A O 1
ATOM 2054 N N . ARG A 1 251 ? -6.813 16.124 4.746 1.00 91.00 251 ARG A N 1
ATOM 2055 C CA . ARG A 1 251 ? -7.067 15.830 6.156 1.00 91.00 251 ARG A CA 1
ATOM 2056 C C . ARG A 1 251 ? -5.884 15.123 6.805 1.00 91.00 251 ARG A C 1
ATOM 2058 O O . ARG A 1 251 ? -5.490 15.513 7.902 1.00 91.00 251 ARG A O 1
ATOM 2065 N N . ASN A 1 252 ? -5.315 14.117 6.149 1.00 92.69 252 ASN A N 1
ATOM 2066 C CA . ASN A 1 252 ? -4.161 13.397 6.674 1.00 92.69 252 ASN A CA 1
ATOM 2067 C C . ASN A 1 252 ? -2.954 14.338 6.849 1.00 92.69 252 ASN A C 1
ATOM 2069 O O . ASN A 1 252 ? -2.324 14.347 7.906 1.00 92.69 252 ASN A O 1
ATOM 2073 N N . ALA A 1 253 ? -2.707 15.229 5.881 1.00 93.31 253 ALA A N 1
ATOM 2074 C CA . ALA A 1 253 ? -1.689 16.273 6.006 1.00 93.31 253 ALA A CA 1
ATOM 2075 C C . ALA A 1 253 ? -1.976 17.242 7.172 1.00 93.31 253 ALA A C 1
ATOM 2077 O O . ALA A 1 253 ? -1.070 17.605 7.925 1.00 93.31 253 ALA A O 1
ATOM 2078 N N . TRP A 1 254 ? -3.239 17.635 7.368 1.00 93.94 254 TRP A N 1
ATOM 2079 C CA . TRP A 1 254 ? -3.638 18.442 8.522 1.00 93.94 254 TRP A CA 1
ATOM 2080 C C . TRP A 1 254 ? -3.400 17.708 9.850 1.00 93.94 254 TRP A C 1
ATOM 2082 O O . TRP A 1 254 ? -2.881 18.316 10.783 1.00 93.94 254 TRP A O 1
ATOM 2092 N N . LEU A 1 255 ? -3.715 16.410 9.935 1.00 94.62 255 LEU A N 1
ATOM 2093 C CA . LEU A 1 255 ? -3.484 15.598 11.136 1.00 94.62 255 LEU A CA 1
ATOM 2094 C C . LEU A 1 255 ? -2.002 15.499 11.479 1.00 94.62 255 LEU A C 1
ATOM 2096 O O . LEU A 1 255 ? -1.659 15.617 12.651 1.00 94.62 255 LEU A O 1
ATOM 2100 N N . LYS A 1 256 ? -1.124 15.355 10.477 1.00 95.19 256 LYS A N 1
ATOM 2101 C CA . LYS A 1 256 ? 0.335 15.396 10.677 1.00 95.19 256 LYS A CA 1
ATOM 2102 C C . LYS A 1 256 ? 0.769 16.701 11.344 1.00 95.19 256 LYS A C 1
ATOM 2104 O O . LYS A 1 256 ? 1.514 16.676 12.320 1.00 95.19 256 LYS A O 1
ATOM 2109 N N . ASN A 1 257 ? 0.242 17.835 10.879 1.00 95.44 257 ASN A N 1
ATOM 2110 C CA . ASN A 1 257 ? 0.524 19.142 11.480 1.00 95.44 257 ASN A CA 1
ATOM 2111 C C . ASN A 1 257 ? -0.086 19.292 12.883 1.00 95.44 257 ASN A C 1
ATOM 2113 O O . ASN A 1 257 ? 0.552 19.848 13.776 1.00 95.44 257 ASN A O 1
ATOM 2117 N N . TRP A 1 258 ? -1.307 18.791 13.094 1.00 95.50 258 TRP A N 1
ATOM 2118 C CA . TRP A 1 258 ? -1.952 18.796 14.408 1.00 95.50 258 TRP A CA 1
ATOM 2119 C C . TRP A 1 258 ? -1.156 17.952 15.411 1.00 95.50 258 TRP A C 1
ATOM 2121 O O . TRP A 1 258 ? -0.876 18.434 16.506 1.00 95.50 258 TRP A O 1
ATOM 2131 N N . LEU A 1 259 ? -0.704 16.754 15.027 1.00 96.06 259 LEU A N 1
ATOM 2132 C CA . LEU A 1 259 ? 0.148 15.885 15.848 1.00 96.06 259 LEU A CA 1
ATOM 2133 C C . LEU A 1 259 ? 1.499 16.530 16.157 1.00 96.06 259 LEU A C 1
ATOM 2135 O O . LEU A 1 259 ? 1.943 16.471 17.298 1.00 96.06 259 LEU A O 1
ATOM 2139 N N . ALA A 1 260 ? 2.113 17.212 15.186 1.00 95.25 260 ALA A N 1
ATOM 2140 C CA . ALA A 1 260 ? 3.362 17.946 15.398 1.00 95.25 260 ALA A CA 1
ATOM 2141 C C . ALA A 1 260 ? 3.231 19.086 16.431 1.00 95.25 260 ALA A C 1
ATOM 2143 O O . ALA A 1 260 ? 4.232 19.533 16.987 1.00 95.25 260 ALA A O 1
ATOM 2144 N N . SER A 1 261 ? 2.007 19.555 16.706 1.00 94.56 261 SER A N 1
ATOM 2145 C CA . SER A 1 261 ? 1.725 20.529 17.770 1.00 94.56 261 SER A CA 1
ATOM 2146 C C . SER A 1 261 ? 1.532 19.903 19.159 1.00 94.56 261 SER A C 1
ATOM 2148 O O . SER A 1 261 ? 1.416 20.632 20.147 1.00 94.56 261 SER A O 1
ATOM 2150 N N . LYS A 1 262 ? 1.472 18.569 19.250 1.00 95.56 262 LYS A N 1
ATOM 2151 C CA . LYS A 1 262 ? 1.298 17.824 20.501 1.00 95.56 262 LYS A CA 1
ATOM 2152 C C . LYS A 1 262 ? 2.642 17.367 21.060 1.00 95.56 262 LYS A C 1
ATOM 2154 O O . LYS A 1 262 ? 3.614 17.191 20.334 1.00 95.56 262 LYS A O 1
ATOM 2159 N N . THR A 1 263 ? 2.662 17.119 22.366 1.00 94.75 263 THR A N 1
ATOM 2160 C CA . THR A 1 263 ? 3.805 16.522 23.059 1.00 94.75 263 THR A CA 1
ATOM 2161 C C . THR A 1 263 ? 3.416 15.129 23.525 1.00 94.75 263 THR A C 1
ATOM 2163 O O . THR A 1 263 ? 2.477 14.987 24.303 1.00 94.75 263 THR A O 1
ATOM 2166 N N . PHE A 1 264 ? 4.147 14.116 23.074 1.00 95.25 264 PHE A N 1
ATOM 2167 C CA . PHE A 1 264 ? 4.002 12.731 23.511 1.00 95.25 264 PHE A CA 1
ATOM 2168 C C . PHE A 1 264 ? 5.358 12.025 23.431 1.00 95.25 264 PHE A C 1
ATOM 2170 O O . PHE A 1 264 ? 6.282 12.482 22.758 1.00 95.25 264 PHE A O 1
ATOM 2177 N N . THR A 1 265 ? 5.484 10.928 24.164 1.00 94.38 265 THR A N 1
ATOM 2178 C CA . THR A 1 265 ? 6.677 10.088 24.227 1.00 94.38 265 THR A CA 1
ATOM 2179 C C . THR A 1 265 ? 6.388 8.798 23.480 1.00 94.38 265 THR A C 1
ATOM 2181 O O . THR A 1 265 ? 5.446 8.081 23.830 1.00 94.38 265 THR A O 1
ATOM 2184 N N . LEU A 1 266 ? 7.190 8.517 22.454 1.00 90.25 266 LEU A N 1
ATOM 2185 C CA . LEU A 1 266 ? 7.140 7.243 21.746 1.00 90.25 266 LEU A CA 1
ATOM 2186 C C . LEU A 1 266 ? 7.503 6.091 22.698 1.00 90.25 266 LEU A C 1
ATOM 2188 O O . LEU A 1 266 ? 8.311 6.293 23.612 1.00 90.25 266 LEU A O 1
ATOM 2192 N N . PRO A 1 267 ? 6.915 4.900 22.512 1.00 86.44 267 PRO A N 1
ATOM 2193 C CA . PRO A 1 267 ? 7.303 3.719 23.265 1.00 86.44 267 PRO A CA 1
ATOM 2194 C C . PRO A 1 267 ? 8.787 3.416 23.035 1.00 86.44 267 PRO A C 1
ATOM 2196 O O . PRO A 1 267 ? 9.351 3.743 21.991 1.00 86.44 267 PRO A O 1
ATOM 2199 N N . ALA A 1 268 ? 9.430 2.834 24.050 1.00 82.75 268 ALA A N 1
ATOM 2200 C CA . ALA A 1 268 ? 10.836 2.448 23.959 1.00 82.75 268 ALA A CA 1
ATOM 2201 C C . ALA A 1 268 ? 11.055 1.373 22.887 1.00 82.75 268 ALA A C 1
ATOM 2203 O O . ALA A 1 268 ? 12.083 1.399 22.220 1.00 82.75 268 ALA A O 1
ATOM 2204 N N . ASN A 1 269 ? 10.070 0.488 22.737 1.00 84.88 269 ASN A N 1
ATOM 2205 C CA . ASN A 1 269 ? 9.994 -0.509 21.687 1.00 84.88 269 ASN A CA 1
ATOM 2206 C C . ASN A 1 269 ? 9.242 0.069 20.490 1.00 84.88 269 ASN A C 1
ATOM 2208 O O . ASN A 1 269 ? 8.147 0.622 20.673 1.00 84.88 269 ASN A O 1
ATOM 2212 N N . ARG A 1 270 ? 9.826 0.016 19.294 1.00 83.75 270 ARG A N 1
ATOM 2213 C CA . ARG A 1 270 ? 9.206 0.588 18.098 1.00 83.75 270 ARG A CA 1
ATOM 2214 C C . ARG A 1 270 ? 8.116 -0.345 17.581 1.00 83.75 270 ARG A C 1
ATOM 2216 O O . ARG A 1 270 ? 7.817 -1.388 18.154 1.00 83.75 270 ARG A O 1
ATOM 2223 N N . ASN A 1 271 ? 7.404 0.127 16.562 1.00 87.06 271 ASN A N 1
ATOM 2224 C CA . ASN A 1 271 ? 6.406 -0.694 15.898 1.00 87.06 271 ASN A CA 1
ATOM 2225 C C . ASN A 1 271 ? 7.132 -1.668 14.961 1.00 87.06 271 ASN A C 1
ATOM 2227 O O . ASN A 1 271 ? 7.830 -1.173 14.066 1.00 87.06 271 ASN A O 1
ATOM 2231 N N . PRO A 1 272 ? 6.982 -2.993 15.120 1.00 91.00 272 PRO A N 1
ATOM 2232 C CA . PRO A 1 272 ? 7.400 -3.914 14.074 1.00 91.00 272 PRO A CA 1
ATOM 2233 C C . PRO A 1 272 ? 6.583 -3.636 12.812 1.00 91.00 272 PRO A C 1
ATOM 2235 O O . PRO A 1 272 ? 5.404 -3.313 12.894 1.00 91.00 272 PRO A O 1
ATOM 2238 N N . LEU A 1 273 ? 7.192 -3.753 11.638 1.00 92.06 273 LEU A N 1
ATOM 2239 C CA . LEU A 1 273 ? 6.510 -3.594 10.355 1.00 92.06 273 LEU A CA 1
ATOM 2240 C C . LEU A 1 273 ? 6.416 -4.951 9.674 1.00 92.06 273 LEU A C 1
ATOM 2242 O O . LEU A 1 273 ? 7.362 -5.733 9.728 1.00 92.06 273 LEU A O 1
ATOM 2246 N N . ILE A 1 274 ? 5.289 -5.202 9.017 1.00 92.88 274 ILE A N 1
ATOM 2247 C CA . ILE A 1 274 ? 5.062 -6.378 8.173 1.00 92.88 274 ILE A CA 1
ATOM 2248 C C . ILE A 1 274 ? 4.662 -5.910 6.782 1.00 92.88 274 ILE A C 1
ATOM 2250 O O . ILE A 1 274 ? 3.909 -4.944 6.656 1.00 92.88 274 ILE A O 1
ATOM 2254 N N . GLN A 1 275 ? 5.169 -6.592 5.766 1.00 93.00 275 GLN A N 1
ATOM 2255 C CA . GLN A 1 275 ? 4.826 -6.373 4.374 1.00 93.00 275 GLN A CA 1
ATOM 2256 C C . GLN A 1 275 ? 4.421 -7.709 3.762 1.00 93.00 275 GLN A C 1
ATOM 2258 O O . GLN A 1 275 ? 5.214 -8.649 3.729 1.00 93.00 275 GLN A O 1
ATOM 2263 N N . MET A 1 276 ? 3.177 -7.791 3.303 1.00 92.69 276 MET A N 1
ATOM 2264 C CA . MET A 1 276 ? 2.646 -9.001 2.689 1.00 92.69 276 MET A CA 1
ATOM 2265 C C . MET A 1 276 ? 3.092 -9.110 1.236 1.00 92.69 276 MET A C 1
ATOM 2267 O O . MET A 1 276 ? 2.973 -8.156 0.464 1.00 92.69 276 MET A O 1
ATOM 2271 N N . GLU A 1 277 ? 3.532 -10.302 0.847 1.00 90.94 277 GLU A N 1
ATOM 2272 C CA . GLU A 1 277 ? 3.668 -10.653 -0.563 1.00 90.94 277 GLU A CA 1
ATOM 2273 C C . GLU A 1 277 ? 2.306 -11.023 -1.166 1.00 90.94 277 GLU A C 1
ATOM 2275 O O . GLU A 1 277 ? 1.293 -11.147 -0.468 1.00 90.94 277 GLU A O 1
ATOM 2280 N N . VAL A 1 278 ? 2.268 -11.192 -2.490 1.00 89.62 278 VAL A N 1
ATOM 2281 C CA . VAL A 1 278 ? 1.085 -11.736 -3.162 1.00 89.62 278 VAL A CA 1
ATOM 2282 C C . VAL A 1 278 ? 0.940 -13.213 -2.774 1.00 89.62 278 VAL A C 1
ATOM 2284 O O . VAL A 1 278 ? 1.853 -13.985 -3.062 1.00 89.62 278 VAL A O 1
ATOM 2287 N N . PRO A 1 279 ? -0.176 -13.639 -2.152 1.00 91.94 279 PRO A N 1
ATOM 2288 C CA . PRO A 1 279 ? -0.373 -15.038 -1.814 1.00 91.94 279 PRO A CA 1
ATOM 2289 C C . PRO A 1 279 ? -0.543 -15.866 -3.088 1.00 91.94 279 PRO A C 1
ATOM 2291 O O . PRO A 1 279 ? -1.215 -15.436 -4.031 1.00 91.94 279 PRO A O 1
ATOM 2294 N N . ILE A 1 280 ? 0.031 -17.065 -3.112 1.00 89.50 280 ILE A N 1
ATOM 2295 C CA . ILE A 1 280 ? 0.029 -17.923 -4.300 1.00 89.50 280 ILE A CA 1
ATOM 2296 C C . ILE A 1 280 ? -0.915 -19.095 -4.083 1.00 89.50 280 ILE A C 1
ATOM 2298 O O . ILE A 1 280 ? -0.804 -19.845 -3.116 1.00 89.50 280 ILE A O 1
ATOM 2302 N N . ILE A 1 281 ? -1.853 -19.260 -5.006 1.00 87.81 281 ILE A N 1
ATOM 2303 C CA . ILE A 1 281 ? -2.764 -20.395 -5.057 1.00 87.81 281 ILE A CA 1
ATOM 2304 C C . ILE A 1 281 ? -2.050 -21.545 -5.777 1.00 87.81 281 ILE A C 1
ATOM 2306 O O . ILE A 1 281 ? -1.729 -21.431 -6.956 1.00 87.81 281 ILE A O 1
ATOM 2310 N N . ASP A 1 282 ? -1.876 -22.678 -5.096 1.00 81.44 282 ASP A N 1
ATOM 2311 C CA . ASP A 1 282 ? -1.481 -23.949 -5.717 1.00 81.44 282 ASP A CA 1
ATOM 2312 C C . ASP A 1 282 ? -2.507 -25.017 -5.352 1.00 81.44 282 ASP A C 1
ATOM 2314 O O . ASP A 1 282 ? -2.560 -25.420 -4.197 1.00 81.44 282 ASP A O 1
ATOM 2318 N N . ASN A 1 283 ? -3.305 -25.454 -6.335 1.00 73.62 283 ASN A N 1
ATOM 2319 C CA . ASN A 1 283 ? -4.291 -26.552 -6.362 1.00 73.62 283 ASN A CA 1
ATOM 2320 C C . ASN A 1 283 ? -5.162 -26.816 -5.122 1.00 73.62 283 ASN A C 1
ATOM 2322 O O . ASN A 1 283 ? -6.373 -26.885 -5.284 1.00 73.62 283 ASN A O 1
ATOM 2326 N N . ASN A 1 284 ? -4.573 -27.038 -3.942 1.00 83.81 284 ASN A N 1
ATOM 2327 C CA . ASN A 1 284 ? -5.218 -27.308 -2.652 1.00 83.81 284 ASN A CA 1
ATOM 2328 C C . ASN A 1 284 ? -4.646 -26.472 -1.484 1.00 83.81 284 ASN A C 1
ATOM 2330 O O . ASN A 1 284 ? -4.915 -26.783 -0.323 1.00 83.81 284 ASN A O 1
ATOM 2334 N N . THR A 1 285 ? -3.815 -25.467 -1.759 1.00 89.88 285 THR A N 1
ATOM 2335 C CA . THR A 1 285 ? -3.129 -24.647 -0.757 1.00 89.88 285 THR A CA 1
ATOM 2336 C C . THR A 1 285 ? -3.028 -23.192 -1.193 1.00 89.88 285 THR A C 1
ATOM 2338 O O . THR A 1 285 ? -3.035 -22.897 -2.389 1.00 89.88 285 THR A O 1
ATOM 2341 N N . ILE A 1 286 ? -2.909 -22.292 -0.218 1.00 92.06 286 ILE A N 1
ATOM 2342 C CA . ILE A 1 286 ? -2.508 -20.903 -0.450 1.00 92.06 286 ILE A CA 1
ATOM 2343 C C . ILE A 1 286 ? -1.200 -20.673 0.303 1.00 92.06 286 ILE A C 1
ATOM 2345 O O . ILE A 1 286 ? -1.159 -20.793 1.530 1.00 92.06 286 ILE A O 1
ATOM 2349 N N . ASP A 1 287 ? -0.139 -20.394 -0.443 1.00 92.56 287 ASP A N 1
ATOM 2350 C CA . ASP A 1 287 ? 1.173 -20.035 0.079 1.00 92.56 287 ASP A CA 1
ATOM 2351 C C . ASP A 1 287 ? 1.179 -18.544 0.436 1.00 92.56 287 ASP A C 1
ATOM 2353 O O . ASP A 1 287 ? 0.811 -17.693 -0.380 1.00 92.56 287 ASP A O 1
ATOM 2357 N N . ILE A 1 288 ? 1.513 -18.243 1.688 1.00 95.12 288 ILE A N 1
ATOM 2358 C CA . ILE A 1 288 ? 1.487 -16.901 2.252 1.00 95.12 288 ILE A CA 1
ATOM 2359 C C . ILE A 1 288 ? 2.887 -16.578 2.755 1.00 95.12 288 ILE A C 1
ATOM 2361 O O . ILE A 1 288 ? 3.361 -17.179 3.721 1.00 95.12 288 ILE A O 1
ATOM 2365 N N . SER A 1 289 ? 3.494 -15.562 2.154 1.00 94.50 289 SER A N 1
ATOM 2366 C CA . SER A 1 289 ? 4.793 -15.032 2.557 1.00 94.50 289 SER A CA 1
ATOM 2367 C C . SER A 1 289 ? 4.684 -13.588 3.016 1.00 94.50 289 SER A C 1
ATOM 2369 O O . SER A 1 289 ? 3.801 -12.832 2.592 1.00 94.50 289 SER A O 1
ATOM 2371 N N . TRP A 1 290 ? 5.598 -13.208 3.899 1.00 95.81 290 TRP A N 1
ATOM 2372 C CA . TRP A 1 290 ? 5.745 -11.831 4.335 1.00 95.81 290 TRP A CA 1
ATOM 2373 C C . TRP A 1 290 ? 7.195 -11.512 4.660 1.00 95.81 290 TRP A C 1
ATOM 2375 O O . TRP A 1 290 ? 7.942 -12.326 5.211 1.00 95.81 290 TRP A O 1
ATOM 2385 N N . ASP A 1 291 ? 7.535 -10.254 4.438 1.00 95.06 291 ASP A N 1
ATOM 2386 C CA . ASP A 1 291 ? 8.693 -9.646 5.053 1.00 95.06 291 ASP A CA 1
ATOM 2387 C C . ASP A 1 291 ? 8.297 -8.929 6.333 1.00 95.06 291 ASP A C 1
ATOM 2389 O O . ASP A 1 291 ? 7.174 -8.452 6.508 1.00 95.06 291 ASP A O 1
ATOM 2393 N N . TYR A 1 292 ? 9.247 -8.839 7.255 1.00 94.69 292 TYR A N 1
ATOM 2394 C CA . TYR A 1 292 ? 9.085 -8.006 8.432 1.00 94.69 292 TYR A CA 1
ATOM 2395 C C . TYR A 1 292 ? 10.394 -7.333 8.821 1.00 94.69 292 TYR A C 1
ATOM 2397 O O . TYR A 1 292 ? 11.495 -7.835 8.547 1.00 94.69 292 TYR A O 1
ATOM 2405 N N . SER A 1 293 ? 10.248 -6.200 9.498 1.00 93.00 293 SER A N 1
ATOM 2406 C CA . SER A 1 293 ? 11.336 -5.486 10.145 1.00 93.00 293 SER A CA 1
ATOM 2407 C C . SER A 1 293 ? 10.951 -5.165 11.575 1.00 93.00 293 SER A C 1
ATOM 2409 O O . SER A 1 293 ? 9.889 -4.594 11.817 1.00 93.00 293 SER A O 1
ATOM 2411 N N . ASP A 1 294 ? 11.854 -5.457 12.492 1.00 90.75 294 ASP A N 1
ATOM 2412 C CA . ASP A 1 294 ? 11.772 -5.019 13.870 1.00 90.75 294 ASP A CA 1
ATOM 2413 C C . ASP A 1 294 ? 13.093 -4.320 14.228 1.00 90.75 294 ASP A C 1
ATOM 2415 O O . ASP A 1 294 ? 14.181 -4.793 13.884 1.00 90.75 294 ASP A O 1
ATOM 2419 N N . ALA A 1 295 ? 12.990 -3.128 14.812 1.00 87.75 295 ALA A N 1
ATOM 2420 C CA . ALA A 1 295 ? 14.139 -2.265 15.054 1.00 87.75 295 ALA A CA 1
ATOM 2421 C C . ALA A 1 295 ? 14.916 -2.673 16.312 1.00 87.75 295 ALA A C 1
ATOM 2423 O O . ALA A 1 295 ? 16.107 -2.358 16.417 1.00 87.75 295 ALA A O 1
ATOM 2424 N N . GLU A 1 296 ? 14.253 -3.346 17.251 1.00 89.88 296 GLU A N 1
ATOM 2425 C CA . GLU A 1 296 ? 14.823 -3.758 18.530 1.00 89.88 296 GLU A CA 1
ATOM 2426 C C . GLU A 1 296 ? 15.354 -5.201 18.505 1.00 89.88 296 GLU A C 1
ATOM 2428 O O . GLU A 1 296 ? 16.294 -5.521 19.243 1.00 89.88 296 GLU A O 1
ATOM 2433 N N . GLY A 1 297 ? 14.869 -6.023 17.572 1.00 86.50 297 GLY A N 1
ATOM 2434 C CA . GLY A 1 297 ? 15.334 -7.385 17.322 1.00 86.50 297 GLY A CA 1
ATOM 2435 C C . GLY A 1 297 ? 14.785 -8.406 18.319 1.00 86.50 297 GLY A C 1
ATOM 2436 O O . GLY A 1 297 ? 15.401 -9.461 18.510 1.00 86.50 297 GLY A O 1
ATOM 2437 N N . ASP A 1 298 ? 13.686 -8.087 18.993 1.00 90.56 298 ASP A N 1
ATOM 2438 C CA . ASP A 1 298 ? 12.951 -8.986 19.864 1.00 90.56 298 ASP A CA 1
ATOM 2439 C C . ASP A 1 298 ? 11.904 -9.813 19.103 1.00 90.56 298 ASP A C 1
ATOM 2441 O O . ASP A 1 298 ? 11.690 -9.707 17.895 1.00 90.56 298 ASP A O 1
ATOM 2445 N N . ALA A 1 299 ? 11.349 -10.803 19.803 1.00 93.19 299 ALA A N 1
ATOM 2446 C CA . ALA A 1 299 ? 10.492 -11.797 19.179 1.00 93.19 299 ALA A CA 1
ATOM 2447 C C . ALA A 1 299 ? 9.122 -11.193 18.853 1.00 93.19 299 ALA A C 1
ATOM 2449 O O . ALA A 1 299 ? 8.353 -10.850 19.754 1.00 93.19 299 ALA A O 1
ATOM 2450 N N . CYS A 1 300 ? 8.805 -11.145 17.562 1.00 95.94 300 CYS A N 1
ATOM 2451 C CA . CYS A 1 300 ? 7.504 -10.740 17.055 1.00 95.94 300 CYS A CA 1
ATOM 2452 C C . CYS A 1 300 ? 6.647 -11.958 16.692 1.00 95.94 300 CYS A C 1
ATOM 2454 O O . CYS A 1 300 ? 7.149 -13.030 16.351 1.00 95.94 300 CYS A O 1
ATOM 2456 N N . THR A 1 301 ? 5.332 -11.770 16.719 1.00 97.06 301 THR A N 1
ATOM 2457 C CA . THR A 1 301 ? 4.349 -12.765 16.283 1.00 97.06 301 THR A CA 1
ATOM 2458 C C . THR A 1 301 ? 3.464 -12.210 15.178 1.00 97.06 301 THR A C 1
ATOM 2460 O O . THR A 1 301 ? 3.245 -11.003 15.121 1.00 97.06 301 THR A O 1
ATOM 2463 N N . VAL A 1 302 ? 2.962 -13.080 14.305 1.00 97.62 302 VAL A N 1
ATOM 2464 C CA . VAL A 1 302 ? 2.085 -12.753 13.182 1.00 97.62 302 VAL A CA 1
ATOM 2465 C C . VAL A 1 302 ? 0.779 -13.528 13.308 1.00 97.62 302 VAL A C 1
ATOM 2467 O O . VAL A 1 302 ? 0.776 -14.751 13.466 1.00 97.62 302 VAL A O 1
ATOM 2470 N N . ASP A 1 303 ? -0.328 -12.802 13.206 1.00 96.44 303 ASP A N 1
ATOM 2471 C CA . ASP A 1 303 ? -1.672 -13.347 13.055 1.00 96.44 303 ASP A CA 1
ATOM 2472 C C . ASP A 1 303 ? -2.136 -13.124 11.614 1.00 96.44 303 ASP A C 1
ATOM 2474 O O . ASP A 1 303 ? -2.115 -11.988 11.132 1.00 96.44 303 ASP A O 1
ATOM 2478 N N . LEU A 1 304 ? -2.579 -14.182 10.934 1.00 96.00 304 LEU A N 1
ATOM 2479 C CA . LEU A 1 304 ? -3.101 -14.108 9.571 1.00 96.00 304 LEU A CA 1
ATOM 2480 C C . LEU A 1 304 ? -4.619 -14.279 9.544 1.00 96.00 304 LEU A C 1
ATOM 2482 O O . LEU A 1 304 ? -5.196 -15.170 10.173 1.00 96.00 304 LEU A O 1
ATOM 2486 N N . TYR A 1 305 ? -5.258 -13.436 8.750 1.00 92.75 305 TYR A N 1
ATOM 2487 C CA . TYR A 1 305 ? -6.687 -13.409 8.503 1.00 92.75 305 TYR A CA 1
ATOM 2488 C C . TYR A 1 305 ? -6.920 -13.420 6.999 1.00 92.75 305 TYR A C 1
ATOM 2490 O O . TYR A 1 305 ? -6.062 -12.984 6.234 1.00 92.75 305 TYR A O 1
ATOM 2498 N N . TRP A 1 306 ? -8.089 -13.866 6.565 1.00 89.94 306 TRP A N 1
ATOM 2499 C CA . TRP A 1 306 ? -8.496 -13.748 5.173 1.00 89.94 306 TRP A CA 1
ATOM 2500 C C . TRP A 1 306 ? -9.849 -13.045 5.044 1.00 89.94 306 TRP A C 1
ATOM 2502 O O . TRP A 1 306 ? -10.632 -12.965 5.997 1.00 89.94 306 TRP A O 1
ATOM 2512 N N . SER A 1 307 ? -10.092 -12.485 3.863 1.00 85.19 307 SER A N 1
ATOM 2513 C CA . SER A 1 307 ? -11.373 -11.919 3.438 1.00 85.19 307 SER A CA 1
ATOM 2514 C C . SER A 1 307 ? -11.431 -11.928 1.913 1.00 85.19 307 SER A C 1
ATOM 2516 O O . SER A 1 307 ? -10.403 -11.798 1.257 1.00 85.19 307 SER A O 1
ATOM 2518 N N . ASP A 1 308 ? -12.614 -12.036 1.325 1.00 77.75 308 ASP A N 1
ATOM 2519 C CA . ASP A 1 308 ? -12.836 -11.826 -0.112 1.00 77.75 308 ASP A CA 1
ATOM 2520 C C . ASP A 1 308 ? -13.407 -10.429 -0.433 1.00 77.75 308 ASP A C 1
ATOM 2522 O O . ASP A 1 308 ? -13.802 -10.137 -1.566 1.00 77.75 308 ASP A O 1
ATOM 2526 N N . LEU A 1 309 ? -13.453 -9.552 0.581 1.00 73.19 309 LEU A N 1
ATOM 2527 C CA . LEU A 1 309 ? -14.099 -8.236 0.555 1.00 73.19 309 LEU A CA 1
ATOM 2528 C C . LEU A 1 309 ? -15.599 -8.292 0.188 1.00 73.19 309 LEU A C 1
ATOM 2530 O O . LEU A 1 309 ? -16.177 -7.275 -0.213 1.00 73.19 309 LEU A O 1
ATOM 2534 N N . VAL A 1 310 ? -16.239 -9.459 0.327 1.00 64.19 310 VAL A N 1
ATOM 2535 C CA . VAL A 1 310 ? -17.661 -9.700 0.063 1.00 64.19 310 VAL A CA 1
ATOM 2536 C C . VAL A 1 310 ? -18.298 -10.293 1.319 1.00 64.19 310 VAL A C 1
ATOM 2538 O O . VAL A 1 310 ? -18.016 -11.410 1.709 1.00 64.19 310 VAL A O 1
ATOM 2541 N N . TRP A 1 311 ? -19.198 -9.556 1.977 1.00 57.50 311 TRP A N 1
ATOM 2542 C CA . TRP A 1 311 ? -19.968 -10.044 3.140 1.00 57.50 311 TRP A CA 1
ATOM 2543 C C . TRP A 1 311 ? -19.193 -10.549 4.373 1.00 57.50 311 TRP A C 1
ATOM 2545 O O . TRP A 1 311 ? -19.834 -10.885 5.373 1.00 57.50 311 TRP A O 1
ATOM 2555 N N . GLU A 1 312 ? -17.863 -10.529 4.382 1.00 56.31 312 GLU A N 1
ATOM 2556 C CA . GLU A 1 312 ? -17.082 -11.163 5.444 1.00 56.31 312 GLU A CA 1
ATOM 2557 C C . GLU A 1 312 ? -16.252 -10.163 6.263 1.00 56.31 312 GLU A C 1
ATOM 2559 O O . GLU A 1 312 ? -15.656 -9.206 5.768 1.00 56.31 312 GLU A O 1
ATOM 2564 N N . TYR A 1 313 ? -16.270 -10.371 7.580 1.00 65.50 313 TYR A N 1
ATOM 2565 C CA . TYR A 1 313 ? -15.294 -9.811 8.512 1.00 65.50 313 TYR A CA 1
ATOM 2566 C C . TYR A 1 313 ? -13.963 -10.547 8.315 1.00 65.50 313 TYR A C 1
ATOM 2568 O O . TYR A 1 313 ? -13.947 -11.631 7.748 1.00 65.50 313 TYR A O 1
ATOM 2576 N N . MET A 1 314 ? -12.853 -9.988 8.800 1.00 76.19 314 MET A N 1
ATOM 2577 C CA . MET A 1 314 ? -11.582 -10.716 8.820 1.00 76.19 314 MET A CA 1
ATOM 2578 C C . MET A 1 314 ? -11.746 -12.058 9.536 1.00 76.19 314 MET A C 1
ATOM 2580 O O . MET A 1 314 ? -11.994 -12.082 10.745 1.00 76.19 314 MET A O 1
ATOM 2584 N N . VAL A 1 315 ? -11.619 -13.156 8.797 1.00 82.62 315 VAL A N 1
ATOM 2585 C CA . VAL A 1 315 ? -11.719 -14.506 9.345 1.00 82.62 315 VAL A CA 1
ATOM 2586 C C . VAL A 1 315 ? -10.310 -14.974 9.698 1.00 82.62 315 VAL A C 1
ATOM 2588 O O . VAL A 1 315 ? -9.450 -14.975 8.817 1.00 82.62 315 VAL A O 1
ATOM 2591 N N . PRO A 1 316 ? -10.033 -15.367 10.954 1.00 89.00 316 PRO A N 1
ATOM 2592 C CA . PRO A 1 316 ? -8.742 -15.947 11.305 1.00 89.00 316 PRO A CA 1
ATOM 2593 C C . PRO A 1 316 ? -8.452 -17.173 10.436 1.00 89.00 316 PRO A C 1
ATOM 2595 O O . PRO A 1 316 ? -9.290 -18.072 10.337 1.00 89.00 316 PRO A O 1
ATOM 2598 N N . ILE A 1 317 ? -7.271 -17.227 9.820 1.00 92.19 317 ILE A N 1
ATOM 2599 C CA . ILE A 1 317 ? -6.846 -18.415 9.076 1.00 92.19 317 ILE A CA 1
ATOM 2600 C C . ILE A 1 317 ? -6.525 -19.525 10.097 1.00 92.19 317 ILE A C 1
ATOM 2602 O O . ILE A 1 317 ? -5.737 -19.293 11.025 1.00 92.19 317 ILE A O 1
ATOM 2606 N N . PRO A 1 318 ? -7.115 -20.732 9.977 1.00 90.25 318 PRO A N 1
ATOM 2607 C CA . PRO A 1 318 ? -6.879 -21.819 10.922 1.00 90.25 318 PRO A CA 1
ATOM 2608 C C . PRO A 1 318 ? -5.394 -22.165 11.070 1.00 90.25 318 PRO A C 1
ATOM 2610 O O . PRO A 1 318 ? -4.696 -22.433 10.096 1.00 90.25 318 PRO A O 1
ATOM 2613 N N . GLY A 1 319 ? -4.912 -22.173 12.315 1.00 92.31 319 GLY A N 1
ATOM 2614 C CA . GLY A 1 319 ? -3.512 -22.469 12.635 1.00 92.31 319 GLY A CA 1
ATOM 2615 C C . GLY A 1 319 ? -2.528 -21.324 12.373 1.00 92.31 319 GLY A C 1
ATOM 2616 O O . GLY A 1 319 ? -1.345 -21.497 12.649 1.00 92.31 319 GLY A O 1
ATOM 2617 N N . ALA A 1 320 ? -2.997 -20.166 11.904 1.00 95.56 320 ALA A N 1
ATOM 2618 C CA . ALA A 1 320 ? -2.158 -19.028 11.541 1.00 95.56 320 ALA A CA 1
ATOM 2619 C C . ALA A 1 320 ? -2.207 -17.877 12.562 1.00 95.56 320 ALA A C 1
ATOM 2621 O O . ALA A 1 320 ? -2.194 -16.710 12.185 1.00 95.56 320 ALA A O 1
ATOM 2622 N N . GLN A 1 321 ? -2.336 -18.195 13.851 1.00 94.69 321 GLN A N 1
ATOM 2623 C CA . GLN A 1 321 ? -2.349 -17.211 14.940 1.00 94.69 321 GLN A CA 1
ATOM 2624 C C . GLN A 1 321 ? -1.100 -17.388 15.805 1.00 94.69 321 GLN A C 1
ATOM 2626 O O . GLN A 1 321 ? -0.710 -18.522 16.095 1.00 94.69 321 GLN A O 1
ATOM 2631 N N . ASN A 1 322 ? -0.515 -16.283 16.259 1.00 94.94 322 ASN A N 1
ATOM 2632 C CA . ASN A 1 322 ? 0.724 -16.222 17.033 1.00 94.94 322 ASN A CA 1
ATOM 2633 C C . ASN A 1 322 ? 1.906 -16.944 16.354 1.00 94.94 322 ASN A C 1
ATOM 2635 O O . ASN A 1 322 ? 2.706 -17.608 17.020 1.00 94.94 322 ASN A O 1
ATOM 2639 N N . LEU A 1 323 ? 2.011 -16.853 15.025 1.00 97.12 323 LEU A N 1
ATOM 2640 C CA . LEU A 1 323 ? 3.131 -17.422 14.275 1.00 97.12 323 LEU A CA 1
ATOM 2641 C C . LEU A 1 323 ? 4.414 -16.639 14.587 1.00 97.12 323 LEU A C 1
ATOM 2643 O O . LEU A 1 323 ? 4.358 -15.415 14.580 1.00 97.12 323 LEU A O 1
ATOM 2647 N N . PRO A 1 324 ? 5.572 -17.277 14.816 1.00 97.06 324 PRO A N 1
ATOM 2648 C CA . PRO A 1 324 ? 6.838 -16.550 14.905 1.00 97.06 324 PRO A CA 1
ATOM 2649 C C . PRO A 1 324 ? 7.093 -15.740 13.625 1.00 97.06 324 PRO A C 1
ATOM 2651 O O . PRO A 1 324 ? 7.058 -16.301 12.525 1.00 97.06 324 PRO A O 1
ATOM 2654 N N . ALA A 1 325 ? 7.319 -14.428 13.747 1.00 95.50 325 ALA A N 1
ATOM 2655 C CA . ALA A 1 325 ? 7.483 -13.542 12.591 1.00 95.50 325 ALA A CA 1
ATOM 2656 C C . ALA A 1 325 ? 8.695 -13.929 11.727 1.00 95.50 325 ALA A C 1
ATOM 2658 O O . ALA A 1 325 ? 8.655 -13.779 10.504 1.00 95.50 325 ALA A O 1
ATOM 2659 N N . GLU A 1 326 ? 9.733 -14.499 12.351 1.00 94.69 326 GLU A N 1
ATOM 2660 C CA . GLU A 1 326 ? 10.941 -15.007 11.699 1.00 94.69 326 GLU A CA 1
ATOM 2661 C C . GLU A 1 326 ? 10.691 -16.161 10.725 1.00 94.69 326 GLU A C 1
ATOM 2663 O O . GLU A 1 326 ? 11.548 -16.423 9.881 1.00 94.69 326 GLU A O 1
ATOM 2668 N N . ASN A 1 327 ? 9.531 -16.823 10.804 1.00 94.88 327 ASN A N 1
ATOM 2669 C CA . ASN A 1 327 ? 9.177 -17.873 9.857 1.00 94.88 327 ASN A CA 1
ATOM 2670 C C . ASN A 1 327 ? 8.964 -17.321 8.442 1.00 94.88 327 ASN A C 1
ATOM 2672 O O . ASN A 1 327 ? 9.214 -18.057 7.492 1.00 94.88 327 ASN A O 1
ATOM 2676 N N . ARG A 1 328 ? 8.508 -16.061 8.307 1.00 95.31 328 ARG A N 1
ATOM 2677 C CA . ARG A 1 328 ? 8.248 -15.353 7.029 1.00 95.31 328 ARG A CA 1
ATOM 2678 C C . ARG A 1 328 ? 7.291 -16.053 6.056 1.00 95.31 328 ARG A C 1
ATOM 2680 O O . ARG A 1 328 ? 7.119 -15.604 4.928 1.00 95.31 328 ARG A O 1
ATOM 2687 N N . HIS A 1 329 ? 6.685 -17.157 6.479 1.00 95.06 329 HIS A N 1
ATOM 2688 C CA . HIS A 1 329 ? 5.985 -18.086 5.609 1.00 95.06 329 HIS A CA 1
ATOM 2689 C C . HIS A 1 329 ? 4.933 -18.891 6.371 1.00 95.06 329 HIS A C 1
ATOM 2691 O O . HIS A 1 329 ? 5.148 -19.309 7.516 1.00 95.06 329 HIS A O 1
ATOM 2697 N N . PHE A 1 330 ? 3.797 -19.130 5.720 1.00 96.31 330 PHE A N 1
ATOM 2698 C CA . PHE A 1 330 ? 2.738 -20.018 6.177 1.00 96.31 330 PHE A CA 1
ATOM 2699 C C . PHE A 1 330 ? 1.989 -20.619 4.982 1.00 96.31 330 PHE A C 1
ATOM 2701 O O . PHE A 1 330 ? 1.574 -19.904 4.076 1.00 96.31 330 PHE A O 1
ATOM 2708 N N . VAL A 1 331 ? 1.737 -21.930 5.012 1.00 94.94 331 VAL A N 1
ATOM 2709 C CA . VAL A 1 331 ? 0.930 -22.608 3.985 1.00 94.94 331 VAL A CA 1
ATOM 2710 C C . VAL A 1 331 ? -0.456 -22.910 4.537 1.00 94.94 331 VAL A C 1
ATOM 2712 O O . VAL A 1 331 ? -0.620 -23.734 5.443 1.00 94.94 331 VAL A O 1
ATOM 2715 N N . TRP A 1 332 ? -1.474 -22.283 3.956 1.00 94.56 332 TRP A N 1
ATOM 2716 C CA . TRP A 1 332 ? -2.863 -22.525 4.314 1.00 94.56 332 TRP A CA 1
ATOM 2717 C C . TRP A 1 332 ? -3.395 -23.767 3.585 1.00 94.56 332 TRP A C 1
ATOM 2719 O O . TRP A 1 332 ? -3.548 -23.768 2.366 1.00 94.56 332 TRP A O 1
ATOM 2729 N N . THR A 1 333 ? -3.647 -24.843 4.340 1.00 91.81 333 THR A N 1
ATOM 2730 C CA . THR A 1 333 ? -3.948 -26.190 3.802 1.00 91.81 333 THR A CA 1
ATOM 2731 C C . THR A 1 333 ? -5.320 -26.755 4.190 1.00 91.81 333 THR A C 1
ATOM 2733 O O . THR A 1 333 ? -5.718 -27.802 3.680 1.00 91.81 333 THR A O 1
ATOM 2736 N N . ALA A 1 334 ? -6.042 -26.117 5.113 1.00 86.69 334 ALA A N 1
ATOM 2737 C CA . ALA A 1 334 ? -7.278 -26.640 5.694 1.00 86.69 334 ALA A CA 1
ATOM 2738 C C . ALA A 1 334 ? -8.365 -25.566 5.737 1.00 86.69 334 ALA A C 1
ATOM 2740 O O . ALA A 1 334 ? -8.057 -24.398 5.942 1.00 86.69 334 ALA A O 1
ATOM 2741 N N . ASP A 1 335 ? -9.625 -25.971 5.573 1.00 84.69 335 ASP A N 1
ATOM 2742 C CA . ASP A 1 335 ? -10.793 -25.078 5.594 1.00 84.69 335 ASP A CA 1
ATOM 2743 C C . ASP A 1 335 ? -10.669 -23.887 4.626 1.00 84.69 335 ASP A C 1
ATOM 2745 O O . ASP A 1 335 ? -11.075 -22.766 4.934 1.00 84.69 335 ASP A O 1
ATOM 2749 N N . LEU A 1 336 ? -10.089 -24.132 3.443 1.00 85.81 336 LEU A N 1
ATOM 2750 C CA . LEU A 1 336 ? -10.108 -23.159 2.354 1.00 85.81 336 LEU A CA 1
ATOM 2751 C C . LEU A 1 336 ? -11.564 -22.830 1.982 1.00 85.81 336 LEU A C 1
ATOM 2753 O O . LEU A 1 336 ? -12.417 -23.725 2.039 1.00 85.81 336 LEU A O 1
ATOM 2757 N N . PRO A 1 337 ? -11.861 -21.583 1.574 1.00 77.81 337 PRO A N 1
ATOM 2758 C CA . PRO A 1 337 ? -13.209 -21.195 1.184 1.00 77.81 337 PRO A CA 1
ATOM 2759 C C . PRO A 1 337 ? -13.746 -22.116 0.083 1.00 77.81 337 PRO A C 1
ATOM 2761 O O . PRO A 1 337 ? -13.009 -22.558 -0.803 1.00 77.81 337 PRO A O 1
ATOM 2764 N N . GLU A 1 338 ? -15.045 -22.410 0.099 1.00 76.38 338 GLU A N 1
ATOM 2765 C CA . GLU A 1 338 ? -15.653 -23.055 -1.066 1.00 76.38 338 GLU A CA 1
ATOM 2766 C C . GLU A 1 338 ? -15.420 -22.171 -2.298 1.00 76.38 338 GLU A C 1
ATOM 2768 O O . GLU A 1 338 ? -15.471 -20.952 -2.193 1.00 76.38 338 GLU A O 1
ATOM 2773 N N . ASP A 1 339 ? -15.129 -22.785 -3.448 1.00 77.25 339 ASP A N 1
ATOM 2774 C CA . ASP A 1 339 ? -14.858 -22.100 -4.720 1.00 77.25 339 ASP A CA 1
ATOM 2775 C C . ASP A 1 339 ? -13.661 -21.119 -4.742 1.00 77.25 339 ASP A C 1
ATOM 2777 O O . ASP A 1 339 ? -13.507 -20.408 -5.731 1.00 77.25 339 ASP A O 1
ATOM 2781 N N . TYR A 1 340 ? -12.767 -21.155 -3.741 1.00 77.69 340 TYR A N 1
ATOM 2782 C CA . TYR A 1 340 ? -11.644 -20.217 -3.553 1.00 77.69 340 TYR A CA 1
ATOM 2783 C C . TYR A 1 340 ? -10.806 -19.910 -4.814 1.00 77.69 340 TYR A C 1
ATOM 2785 O O . TYR A 1 340 ? -10.370 -18.778 -4.983 1.00 77.69 340 TYR A O 1
ATOM 2793 N N . LEU A 1 341 ? -10.659 -20.859 -5.748 1.00 77.50 341 LEU A N 1
ATOM 2794 C CA . LEU A 1 341 ? -10.010 -20.652 -7.056 1.00 77.50 341 LEU A CA 1
ATOM 2795 C C . LEU A 1 341 ? -10.662 -19.551 -7.918 1.00 77.50 341 LEU A C 1
ATOM 2797 O O . LEU A 1 341 ? -10.021 -18.996 -8.802 1.00 77.50 341 LEU A O 1
ATOM 2801 N N . ASN A 1 342 ? -11.941 -19.252 -7.690 1.00 77.75 342 ASN A N 1
ATOM 2802 C CA . ASN A 1 342 ? -12.708 -18.231 -8.401 1.00 77.75 342 ASN A CA 1
ATOM 2803 C C . ASN A 1 342 ? -12.945 -16.968 -7.552 1.00 77.75 342 ASN A C 1
ATOM 2805 O O . ASN A 1 342 ? -13.595 -16.034 -8.033 1.00 77.75 342 ASN A O 1
ATOM 2809 N N . ARG A 1 343 ? -12.455 -16.924 -6.303 1.00 78.44 343 ARG A N 1
ATOM 2810 C CA . ARG A 1 343 ? -12.586 -15.759 -5.414 1.00 78.44 343 ARG A CA 1
ATOM 2811 C C . ARG A 1 343 ? -11.322 -14.919 -5.428 1.00 78.44 343 ARG A C 1
ATOM 2813 O O . ARG A 1 343 ? -10.211 -15.430 -5.495 1.00 78.44 343 ARG A O 1
ATOM 2820 N N . LYS A 1 344 ? -11.495 -13.608 -5.267 1.00 84.88 344 LYS A N 1
ATOM 2821 C CA . LYS A 1 344 ? -10.387 -12.712 -4.929 1.00 84.88 344 LYS A CA 1
ATOM 2822 C C . LYS A 1 344 ? -10.141 -12.801 -3.428 1.00 84.88 344 LYS A C 1
ATOM 2824 O O . LYS A 1 344 ? -10.831 -12.135 -2.670 1.00 84.88 344 LYS A O 1
ATOM 2829 N N . ILE A 1 345 ? -9.205 -13.645 -3.012 1.00 87.56 345 ILE A N 1
ATOM 2830 C CA . ILE A 1 345 ? -8.880 -13.851 -1.595 1.00 87.56 345 ILE A CA 1
ATOM 2831 C C . ILE A 1 345 ? -7.799 -12.864 -1.191 1.00 87.56 345 ILE A C 1
ATOM 2833 O O . ILE A 1 345 ? -6.726 -12.862 -1.772 1.00 87.56 345 ILE A O 1
ATOM 2837 N N . TYR A 1 346 ? -8.046 -12.057 -0.177 1.00 89.50 346 TYR A N 1
ATOM 2838 C CA . TYR A 1 346 ? -7.064 -11.156 0.407 1.00 89.50 346 TYR A CA 1
ATOM 2839 C C . TYR A 1 346 ? -6.614 -11.739 1.738 1.00 89.50 346 TYR A C 1
ATOM 2841 O O . TYR A 1 346 ? -7.446 -12.180 2.535 1.00 89.50 346 TYR A O 1
ATOM 2849 N N . VAL A 1 347 ? -5.309 -11.723 1.991 1.00 92.94 347 VAL A N 1
ATOM 2850 C CA . VAL A 1 347 ? -4.741 -12.092 3.286 1.00 92.94 347 VAL A CA 1
ATOM 2851 C C . VAL A 1 347 ? -4.355 -10.816 4.012 1.00 92.94 347 VAL A C 1
ATOM 2853 O O . VAL A 1 347 ? -3.678 -9.949 3.468 1.00 92.94 347 VAL A O 1
ATOM 2856 N N . GLN A 1 348 ? -4.788 -10.692 5.256 1.00 92.50 348 GLN A N 1
ATOM 2857 C CA . GLN A 1 348 ? -4.376 -9.621 6.143 1.00 92.50 348 GLN A CA 1
ATOM 2858 C C . GLN A 1 348 ? -3.507 -10.195 7.250 1.00 92.50 348 GLN A C 1
ATOM 2860 O O . GLN A 1 348 ? -3.871 -11.187 7.876 1.00 92.50 348 GLN A O 1
ATOM 2865 N N . ALA A 1 349 ? -2.384 -9.544 7.515 1.00 95.19 349 ALA A N 1
ATOM 2866 C CA . ALA A 1 349 ? -1.509 -9.884 8.619 1.00 95.19 349 ALA A CA 1
ATOM 2867 C C . ALA A 1 349 ? -1.515 -8.787 9.678 1.00 95.19 349 ALA A C 1
ATOM 2869 O O . ALA A 1 349 ? -1.571 -7.597 9.359 1.00 95.19 349 ALA A O 1
ATOM 2870 N N . ALA A 1 350 ? -1.432 -9.203 10.937 1.00 93.69 350 ALA A N 1
ATOM 2871 C CA . ALA A 1 350 ? -1.139 -8.345 12.074 1.00 93.69 350 ALA A CA 1
ATOM 2872 C C . ALA A 1 350 ? 0.160 -8.829 12.721 1.00 93.69 350 ALA A C 1
ATOM 2874 O O . ALA A 1 350 ? 0.220 -9.970 13.177 1.00 93.69 350 ALA A O 1
ATOM 2875 N N . ILE A 1 351 ? 1.187 -7.981 12.765 1.00 94.44 351 ILE A N 1
ATOM 2876 C CA . ILE A 1 351 ? 2.434 -8.270 13.480 1.00 94.44 351 ILE A CA 1
ATOM 2877 C C . ILE A 1 351 ? 2.428 -7.575 14.839 1.00 94.44 351 ILE A C 1
ATOM 2879 O O . ILE A 1 351 ? 2.088 -6.394 14.954 1.00 94.44 351 ILE A O 1
ATOM 2883 N N . ARG A 1 352 ? 2.781 -8.332 15.876 1.00 92.94 352 ARG A N 1
ATOM 2884 C CA . ARG A 1 352 ? 2.764 -7.908 17.276 1.00 92.94 352 ARG A CA 1
ATOM 2885 C C . ARG A 1 352 ? 4.110 -8.170 17.913 1.00 92.94 352 ARG A C 1
ATOM 2887 O O . ARG A 1 352 ? 4.661 -9.262 17.781 1.00 92.94 352 ARG A O 1
ATOM 2894 N N . ASP A 1 353 ? 4.554 -7.203 18.691 1.00 90.50 353 ASP A N 1
ATOM 2895 C CA . ASP A 1 353 ? 5.695 -7.344 19.575 1.00 90.50 353 ASP A CA 1
ATOM 2896 C C . ASP A 1 353 ? 5.210 -7.435 21.026 1.00 90.50 353 ASP A C 1
ATOM 2898 O O . ASP A 1 353 ? 4.418 -6.606 21.471 1.00 90.50 353 ASP A O 1
ATOM 2902 N N . GLY A 1 354 ? 5.688 -8.427 21.780 1.00 85.88 354 GLY A N 1
ATOM 2903 C CA . GLY A 1 354 ? 5.315 -8.612 23.186 1.00 85.88 354 GLY A CA 1
ATOM 2904 C C . GLY A 1 354 ? 5.735 -7.470 24.125 1.00 85.88 354 GLY A C 1
ATOM 2905 O O . GLY A 1 354 ? 5.176 -7.350 25.219 1.00 85.88 354 GLY A O 1
ATOM 2906 N N . ASN A 1 355 ? 6.690 -6.630 23.720 1.00 88.81 355 ASN A N 1
ATOM 2907 C CA . ASN A 1 355 ? 7.174 -5.467 24.466 1.00 88.81 355 ASN A CA 1
ATOM 2908 C C . ASN A 1 355 ? 6.584 -4.138 23.960 1.00 88.81 355 ASN A C 1
ATOM 2910 O O . ASN A 1 355 ? 6.813 -3.089 24.577 1.00 88.81 355 ASN A O 1
ATOM 2914 N N . SER A 1 356 ? 5.796 -4.166 22.880 1.00 87.25 356 SER A N 1
ATOM 2915 C CA . SER A 1 356 ? 5.082 -3.008 22.341 1.00 87.25 356 SER A CA 1
ATOM 2916 C C . SER A 1 356 ? 3.569 -3.173 22.479 1.00 87.25 356 SER A C 1
ATOM 2918 O O . SER A 1 356 ? 3.030 -4.267 22.580 1.00 87.25 356 SER A O 1
ATOM 2920 N N . TYR A 1 357 ? 2.855 -2.053 22.492 1.00 86.94 357 TYR A N 1
ATOM 2921 C CA . TYR A 1 357 ? 1.400 -2.040 22.287 1.00 86.94 357 TYR A CA 1
ATOM 2922 C C . TYR A 1 357 ? 1.024 -1.572 20.881 1.00 86.94 357 TYR A C 1
ATOM 2924 O O . TYR A 1 357 ? -0.157 -1.436 20.563 1.00 86.94 357 TYR A O 1
ATOM 2932 N N . LEU A 1 358 ? 2.032 -1.272 20.060 1.00 91.00 358 LEU A N 1
ATOM 2933 C CA . LEU A 1 358 ? 1.838 -1.020 18.650 1.00 91.00 358 LEU A CA 1
ATOM 2934 C C . LEU A 1 358 ? 1.738 -2.358 17.926 1.00 91.00 358 LEU A C 1
ATOM 2936 O O . LEU A 1 358 ? 2.458 -3.311 18.219 1.00 91.00 358 LEU A O 1
ATOM 2940 N N . VAL A 1 359 ? 0.801 -2.397 16.999 1.00 89.94 359 VAL A N 1
ATOM 2941 C CA . VAL A 1 359 ? 0.574 -3.496 16.074 1.00 89.94 359 VAL A CA 1
ATOM 2942 C C . VAL A 1 359 ? 0.737 -2.882 14.699 1.00 89.94 359 VAL A C 1
ATOM 2944 O O . VAL A 1 359 ? 0.257 -1.765 14.482 1.00 89.94 359 VAL A O 1
ATOM 2947 N N . HIS A 1 360 ? 1.381 -3.573 13.768 1.00 90.44 360 HIS A N 1
ATOM 2948 C CA . HIS A 1 360 ? 1.330 -3.193 12.360 1.00 90.44 360 HIS A CA 1
ATOM 2949 C C . HIS A 1 360 ? 0.422 -4.148 11.604 1.00 90.44 360 HIS A C 1
ATOM 2951 O O . HIS A 1 360 ? 0.424 -5.351 11.860 1.00 90.44 360 HIS A O 1
ATOM 2957 N N . HIS A 1 361 ? -0.358 -3.603 10.674 1.00 89.25 361 HIS A N 1
ATOM 2958 C CA . HIS A 1 361 ? -1.209 -4.400 9.808 1.00 89.25 361 HIS A CA 1
ATOM 2959 C C . HIS A 1 361 ? -0.849 -4.164 8.356 1.00 89.25 361 HIS A C 1
ATOM 2961 O O . HIS A 1 361 ? -0.692 -3.018 7.923 1.00 89.25 361 HIS A O 1
ATOM 2967 N N . ASP A 1 362 ? -0.830 -5.246 7.593 1.00 89.50 362 ASP A N 1
ATOM 2968 C CA . ASP A 1 362 ? -0.753 -5.158 6.149 1.00 89.50 362 ASP A CA 1
ATOM 2969 C C . ASP A 1 362 ? -1.733 -6.109 5.472 1.00 89.50 362 ASP A C 1
ATOM 2971 O O . ASP A 1 362 ? -2.126 -7.128 6.039 1.00 89.50 362 ASP A O 1
ATOM 2975 N N . THR A 1 363 ? -2.179 -5.729 4.280 1.00 87.44 363 THR A N 1
ATOM 2976 C CA . THR A 1 363 ? -3.152 -6.487 3.495 1.00 87.44 363 THR A CA 1
ATOM 2977 C C . THR A 1 363 ? -2.527 -6.777 2.150 1.00 87.44 363 THR A C 1
ATOM 2979 O O . THR A 1 363 ? -2.062 -5.865 1.469 1.00 87.44 363 THR A O 1
ATOM 2982 N N . SER A 1 364 ? -2.526 -8.047 1.776 1.00 88.38 364 SER A N 1
ATOM 2983 C CA . SER A 1 364 ? -1.972 -8.506 0.520 1.00 88.38 364 SER A CA 1
ATOM 2984 C C . SER A 1 364 ? -2.799 -8.029 -0.677 1.00 88.38 364 SER A C 1
ATOM 2986 O O . SER A 1 364 ? -3.968 -7.652 -0.556 1.00 88.38 364 SER A O 1
ATOM 2988 N N . ARG A 1 365 ? -2.221 -8.140 -1.875 1.00 85.75 365 ARG A N 1
ATOM 2989 C CA . ARG A 1 365 ? -3.012 -8.219 -3.115 1.00 85.75 365 ARG A CA 1
ATOM 2990 C C . ARG A 1 365 ? -3.881 -9.492 -3.104 1.00 85.75 365 ARG A C 1
ATOM 2992 O O . ARG A 1 365 ? -3.606 -10.391 -2.300 1.00 85.75 365 ARG A O 1
ATOM 2999 N N . PRO A 1 366 ? -4.911 -9.596 -3.971 1.00 86.88 366 PRO A N 1
ATOM 3000 C CA . PRO A 1 366 ? -5.643 -10.846 -4.129 1.00 86.88 366 PRO A CA 1
ATOM 3001 C C . PRO A 1 366 ? -4.684 -12.003 -4.397 1.00 86.88 366 PRO A C 1
ATOM 3003 O O . PRO A 1 366 ? -3.736 -11.837 -5.161 1.00 86.88 366 PRO A O 1
ATOM 3006 N N . ALA A 1 367 ? -4.951 -13.158 -3.801 1.00 88.62 367 ALA A N 1
ATOM 3007 C CA . ALA A 1 367 ? -4.238 -14.385 -4.077 1.00 88.62 367 ALA A CA 1
ATOM 3008 C C . ALA A 1 367 ? -4.390 -14.740 -5.560 1.00 88.62 367 ALA A C 1
ATOM 3010 O O . ALA A 1 367 ? -5.487 -14.625 -6.117 1.00 88.62 367 ALA A O 1
ATOM 3011 N N . LEU A 1 368 ? -3.293 -15.153 -6.189 1.00 86.06 368 LEU A N 1
ATOM 3012 C CA . LEU A 1 368 ? -3.245 -15.435 -7.622 1.00 86.06 368 LEU A CA 1
ATOM 3013 C C . LEU A 1 368 ? -2.885 -16.895 -7.880 1.00 86.06 368 LEU A C 1
ATOM 3015 O O . LEU A 1 368 ? -2.023 -17.460 -7.208 1.00 86.06 368 LEU A O 1
ATOM 3019 N N . SER A 1 369 ? -3.537 -17.489 -8.880 1.00 84.19 369 SER A N 1
ATOM 3020 C CA . SER A 1 369 ? -3.046 -18.712 -9.517 1.00 84.19 369 SER A CA 1
ATOM 3021 C C . SER A 1 369 ? -1.951 -18.310 -10.494 1.00 84.19 369 SER A C 1
ATOM 3023 O O . SER A 1 369 ? -2.177 -17.450 -11.346 1.00 84.19 369 SER A O 1
ATOM 3025 N N . VAL A 1 370 ? -0.760 -18.883 -10.350 1.00 76.25 370 VAL A N 1
ATOM 3026 C CA . VAL A 1 370 ? 0.354 -18.623 -11.267 1.00 76.25 370 VAL A CA 1
ATOM 3027 C C . VAL A 1 370 ? 0.224 -19.589 -12.441 1.00 76.25 370 VAL A C 1
ATOM 3029 O O . VAL A 1 370 ? 0.742 -20.704 -12.406 1.00 76.25 370 VAL A O 1
ATOM 3032 N N . ASP A 1 371 ? -0.502 -19.165 -13.476 1.00 78.00 371 ASP A N 1
ATOM 3033 C CA . ASP A 1 371 ? -0.827 -20.014 -14.630 1.00 78.00 371 ASP A CA 1
ATOM 3034 C C . ASP A 1 371 ? 0.035 -19.683 -15.861 1.00 78.00 371 ASP A C 1
ATOM 3036 O O . ASP A 1 371 ? 0.130 -20.472 -16.808 1.00 78.00 371 ASP A O 1
ATOM 3040 N N . SER A 1 372 ? 0.666 -18.507 -15.872 1.00 76.56 372 SER A N 1
ATOM 3041 C CA . SER A 1 372 ? 1.444 -17.993 -16.993 1.00 76.56 372 SER A CA 1
ATOM 3042 C C . SER A 1 372 ? 2.699 -17.246 -16.546 1.00 76.56 372 SER A C 1
ATOM 3044 O O . SER A 1 372 ? 2.831 -16.804 -15.408 1.00 76.56 372 SER A O 1
ATOM 3046 N N . CYS A 1 373 ? 3.626 -17.060 -17.485 1.00 73.06 373 CYS A N 1
ATOM 3047 C CA . CYS A 1 373 ? 4.811 -16.239 -17.260 1.00 73.06 373 CYS A CA 1
ATOM 3048 C C . CYS A 1 373 ? 4.465 -14.774 -16.927 1.00 73.06 373 CYS A C 1
ATOM 3050 O O . CYS A 1 373 ? 5.116 -14.143 -16.096 1.00 73.06 373 CYS A O 1
ATOM 3052 N N . GLY A 1 374 ? 3.398 -14.238 -17.530 1.00 76.88 374 GLY A N 1
ATOM 3053 C CA . GLY A 1 374 ? 2.926 -12.889 -17.218 1.00 76.88 374 GLY A CA 1
ATOM 3054 C C . GLY A 1 374 ? 2.581 -12.725 -15.738 1.00 76.88 374 GLY A C 1
ATOM 3055 O O . GLY A 1 374 ? 2.923 -11.702 -15.151 1.00 76.88 374 GLY A O 1
ATOM 3056 N N . ASP A 1 375 ? 1.999 -13.760 -15.126 1.00 72.94 375 ASP A N 1
ATOM 3057 C CA . ASP A 1 375 ? 1.601 -13.740 -13.716 1.00 72.94 375 ASP A CA 1
ATOM 3058 C C . ASP A 1 375 ? 2.824 -13.675 -12.789 1.00 72.94 375 ASP A C 1
ATOM 3060 O O . ASP A 1 375 ? 2.800 -12.945 -11.804 1.00 72.94 375 ASP A O 1
ATOM 3064 N N . ILE A 1 376 ? 3.924 -14.358 -13.137 1.00 73.44 376 ILE A N 1
ATOM 3065 C CA . ILE A 1 376 ? 5.192 -14.353 -12.378 1.00 73.44 376 ILE A CA 1
ATOM 3066 C C . ILE A 1 376 ? 5.790 -12.944 -12.315 1.00 73.44 376 ILE A C 1
ATOM 3068 O O . ILE A 1 376 ? 6.185 -12.460 -11.251 1.00 73.44 376 ILE A O 1
ATOM 3072 N N . TRP A 1 377 ? 5.804 -12.253 -13.454 1.00 72.94 377 TRP A N 1
ATOM 3073 C CA . TRP A 1 377 ? 6.241 -10.862 -13.526 1.00 72.94 377 TRP A CA 1
ATOM 3074 C C . TRP A 1 377 ? 5.270 -9.908 -12.821 1.00 72.94 377 TRP A C 1
ATOM 3076 O O . TRP A 1 377 ? 5.711 -8.947 -12.191 1.00 72.94 377 TRP A O 1
ATOM 3086 N N . GLU A 1 378 ? 3.961 -10.171 -12.880 1.00 71.50 378 GLU A N 1
ATOM 3087 C CA . GLU A 1 378 ? 2.944 -9.357 -12.206 1.00 71.50 378 GLU A CA 1
ATOM 3088 C C . GLU A 1 378 ? 3.049 -9.423 -10.673 1.00 71.50 378 GLU A C 1
ATOM 3090 O O . GLU A 1 378 ? 2.779 -8.426 -9.991 1.00 71.50 378 GLU A O 1
ATOM 3095 N N . ILE A 1 379 ? 3.458 -10.569 -10.122 1.00 68.25 379 ILE A N 1
ATOM 3096 C CA . ILE A 1 379 ? 3.676 -10.742 -8.677 1.00 68.25 379 ILE A CA 1
ATOM 3097 C C . ILE A 1 379 ? 5.067 -10.311 -8.209 1.00 68.25 379 ILE A C 1
ATOM 3099 O O . ILE A 1 379 ? 5.357 -10.414 -7.022 1.00 68.25 379 ILE A O 1
ATOM 3103 N N . GLY A 1 380 ? 5.914 -9.807 -9.112 1.00 69.00 380 GLY A N 1
ATOM 3104 C CA . GLY A 1 380 ? 7.258 -9.341 -8.772 1.00 69.00 380 GLY A CA 1
ATOM 3105 C C . GLY A 1 380 ? 8.278 -10.456 -8.534 1.00 69.00 380 GLY A C 1
ATOM 3106 O O . GLY A 1 380 ? 9.359 -10.157 -8.043 1.00 69.00 380 GLY A O 1
ATOM 3107 N N . ARG A 1 381 ? 7.964 -11.702 -8.917 1.00 71.75 381 ARG A N 1
ATOM 3108 C CA . ARG A 1 381 ? 8.867 -12.868 -8.835 1.00 71.75 381 ARG A CA 1
ATOM 3109 C C . ARG A 1 381 ? 9.578 -13.176 -10.157 1.00 71.75 381 ARG A C 1
ATOM 3111 O O . ARG A 1 381 ? 10.029 -14.293 -10.399 1.00 71.75 381 ARG A O 1
ATOM 3118 N N . GLY A 1 382 ? 9.629 -12.199 -11.062 1.00 72.69 382 GLY A N 1
ATOM 3119 C CA . GLY A 1 382 ? 10.452 -12.295 -12.265 1.00 72.69 382 GLY A CA 1
ATOM 3120 C C . GLY A 1 382 ? 11.934 -12.293 -11.893 1.00 72.69 382 GLY A C 1
ATOM 3121 O O . GLY A 1 382 ? 12.357 -11.530 -11.026 1.00 72.69 382 GLY A O 1
ATOM 3122 N N . MET A 1 383 ? 12.727 -13.142 -12.540 1.00 78.25 383 MET A N 1
ATOM 3123 C CA . MET A 1 383 ? 14.170 -13.206 -12.296 1.00 78.25 383 MET A CA 1
ATOM 3124 C C . MET A 1 383 ? 14.841 -11.998 -12.948 1.00 78.25 383 MET A C 1
ATOM 3126 O O . MET A 1 383 ? 14.520 -11.647 -14.080 1.00 78.25 383 MET A O 1
ATOM 3130 N N . THR A 1 384 ? 15.792 -11.363 -12.264 1.00 77.00 384 THR A N 1
ATOM 3131 C CA . THR A 1 384 ? 16.451 -10.153 -12.792 1.00 77.00 384 THR A CA 1
ATOM 3132 C C . THR A 1 384 ? 17.240 -10.464 -14.070 1.00 77.00 384 THR A C 1
ATOM 3134 O O . THR A 1 384 ? 17.347 -9.621 -14.956 1.00 77.00 384 THR A O 1
ATOM 3137 N N . GLY A 1 385 ? 17.753 -11.691 -14.182 1.00 74.81 385 GLY A N 1
ATOM 3138 C CA . GLY A 1 385 ? 18.421 -12.220 -15.364 1.00 74.81 385 GLY A CA 1
ATOM 3139 C C . GLY A 1 385 ? 17.507 -12.614 -16.532 1.00 74.81 385 GLY A C 1
ATOM 3140 O O . GLY A 1 385 ? 18.030 -12.876 -17.609 1.00 74.81 385 GLY A O 1
ATOM 3141 N N . ASP A 1 386 ? 16.185 -12.658 -16.361 1.00 79.75 386 ASP A N 1
ATOM 3142 C CA . ASP A 1 386 ? 15.238 -12.898 -17.461 1.00 79.75 386 ASP A CA 1
ATOM 3143 C C . ASP A 1 386 ? 14.922 -11.554 -18.137 1.00 79.75 386 ASP A C 1
ATOM 3145 O O . ASP A 1 386 ? 13.973 -10.834 -17.813 1.00 79.75 386 ASP A O 1
ATOM 3149 N N . ILE A 1 387 ? 15.813 -11.159 -19.035 1.00 77.75 387 ILE A N 1
ATOM 3150 C CA . ILE A 1 387 ? 15.820 -9.841 -19.668 1.00 77.75 387 ILE A CA 1
ATOM 3151 C C . ILE A 1 387 ? 14.709 -9.745 -20.704 1.00 77.75 387 ILE A C 1
ATOM 3153 O O . ILE A 1 387 ? 14.058 -8.701 -20.829 1.00 77.75 387 ILE A O 1
ATOM 3157 N N . ASN A 1 388 ? 14.481 -10.839 -21.431 1.00 82.62 388 ASN A N 1
ATOM 3158 C CA . ASN A 1 388 ? 13.464 -10.893 -22.473 1.00 82.62 388 ASN A CA 1
ATOM 3159 C C . ASN A 1 388 ? 12.043 -11.126 -21.901 1.00 82.62 388 ASN A C 1
ATOM 3161 O O . ASN A 1 388 ? 11.053 -10.969 -22.627 1.00 82.62 388 ASN A O 1
ATOM 3165 N N . ARG A 1 389 ? 11.949 -11.414 -20.593 1.00 82.50 389 ARG A N 1
ATOM 3166 C CA . ARG A 1 389 ? 10.728 -11.652 -19.811 1.00 82.50 389 ARG A CA 1
ATOM 3167 C C . ARG A 1 389 ? 9.925 -12.863 -20.278 1.00 82.50 389 ARG A C 1
ATOM 3169 O O . ARG A 1 389 ? 8.689 -12.814 -20.298 1.00 82.50 389 ARG A O 1
ATOM 3176 N N . ASP A 1 390 ? 10.601 -13.936 -20.669 1.00 82.00 390 ASP A N 1
ATOM 3177 C CA . ASP A 1 390 ? 9.987 -15.207 -21.072 1.00 82.00 390 ASP A CA 1
ATOM 3178 C C . ASP A 1 390 ? 9.891 -16.241 -19.932 1.00 82.00 390 ASP A C 1
ATOM 3180 O O . ASP A 1 390 ? 9.411 -17.365 -20.132 1.00 82.00 390 ASP A O 1
ATOM 3184 N N . CYS A 1 391 ? 10.239 -15.809 -18.718 1.00 79.25 391 CYS A N 1
ATOM 3185 C CA . CYS A 1 391 ? 10.310 -16.561 -17.470 1.00 79.25 391 CYS A CA 1
ATOM 3186 C C . CYS A 1 391 ? 11.406 -17.608 -17.449 1.00 79.25 391 CYS A C 1
ATOM 3188 O O . CYS A 1 391 ? 11.318 -18.583 -16.700 1.00 79.25 391 CYS A O 1
ATOM 3190 N N . ARG A 1 392 ? 12.449 -17.416 -18.250 1.00 79.69 392 ARG A N 1
ATOM 3191 C CA . ARG A 1 392 ? 13.644 -18.241 -18.214 1.00 79.69 392 ARG A CA 1
ATOM 3192 C C . ARG A 1 392 ? 14.856 -17.343 -18.162 1.00 79.69 392 ARG A C 1
ATOM 3194 O O . ARG A 1 392 ? 14.864 -16.262 -18.718 1.00 79.69 392 ARG A O 1
ATOM 3201 N N . VAL A 1 393 ? 15.885 -17.810 -17.467 1.00 79.88 393 VAL A N 1
ATOM 3202 C CA . VAL A 1 393 ? 17.222 -17.235 -17.628 1.00 79.88 393 VAL A CA 1
ATOM 3203 C C . VAL A 1 393 ? 18.011 -18.201 -18.488 1.00 79.88 393 VAL A C 1
ATOM 3205 O O . VAL A 1 393 ? 18.416 -19.275 -18.023 1.00 79.88 393 VAL A O 1
ATOM 3208 N N . ASP A 1 394 ? 18.179 -17.861 -19.763 1.00 83.94 394 ASP A N 1
ATOM 3209 C CA . ASP A 1 394 ? 18.859 -18.720 -20.719 1.00 83.94 394 ASP A CA 1
ATOM 3210 C C . ASP A 1 394 ? 19.748 -17.975 -21.739 1.00 83.94 394 ASP A C 1
ATOM 3212 O O . ASP A 1 394 ? 20.255 -16.871 -21.524 1.00 83.94 394 ASP A O 1
ATOM 3216 N N . MET A 1 395 ? 20.087 -18.661 -22.836 1.00 83.00 395 MET A N 1
ATOM 3217 C CA . MET A 1 395 ? 20.991 -18.123 -23.855 1.00 83.00 395 MET A CA 1
ATOM 3218 C C . MET A 1 395 ? 20.375 -16.948 -24.624 1.00 83.00 395 MET A C 1
ATOM 3220 O O . MET A 1 395 ? 21.126 -16.192 -25.243 1.00 83.00 395 MET A O 1
ATOM 3224 N N . ALA A 1 396 ? 19.050 -16.803 -24.614 1.00 82.06 396 ALA A N 1
ATOM 3225 C CA . ALA A 1 396 ? 18.359 -15.665 -25.197 1.00 82.06 396 ALA A CA 1
ATOM 3226 C C . ALA A 1 396 ? 18.677 -14.379 -24.417 1.00 82.06 396 ALA A C 1
ATOM 3228 O O . ALA A 1 396 ? 19.085 -13.399 -25.037 1.00 82.06 396 ALA A O 1
ATOM 3229 N N . ASP A 1 397 ? 18.643 -14.411 -23.083 1.00 81.81 397 ASP A N 1
ATOM 3230 C CA . ASP A 1 397 ? 18.979 -13.258 -22.229 1.00 81.81 397 ASP A CA 1
ATOM 3231 C C . ASP A 1 397 ? 20.450 -12.861 -22.349 1.00 81.81 397 ASP A C 1
ATOM 3233 O O . ASP A 1 397 ? 20.807 -11.686 -22.474 1.00 81.81 397 ASP A O 1
ATOM 3237 N N . LEU A 1 398 ? 21.331 -13.866 -22.409 1.00 81.75 398 LEU A N 1
ATOM 3238 C CA . LEU A 1 398 ? 22.752 -13.638 -22.657 1.00 81.75 398 LEU A CA 1
ATOM 3239 C C . LEU A 1 398 ? 22.995 -12.975 -24.020 1.00 81.75 398 LEU A C 1
ATOM 3241 O O . LEU A 1 398 ? 23.892 -12.137 -24.147 1.00 81.75 398 LEU A O 1
ATOM 3245 N N . SER A 1 399 ? 22.222 -13.358 -25.041 1.00 79.19 399 SER A N 1
ATOM 3246 C CA . SER A 1 399 ? 22.305 -12.754 -26.372 1.00 79.19 399 SER A CA 1
ATOM 3247 C C . SER A 1 399 ? 21.946 -11.272 -26.324 1.00 79.19 399 SER A C 1
ATOM 3249 O O . SER A 1 399 ? 22.653 -10.464 -26.928 1.00 79.19 399 SER A O 1
ATOM 3251 N N . GLU A 1 400 ? 20.913 -10.898 -25.566 1.00 74.56 400 GLU A N 1
ATOM 3252 C CA . GLU A 1 400 ? 20.523 -9.496 -25.411 1.00 74.56 400 GLU A CA 1
ATOM 3253 C C . GLU A 1 400 ? 21.612 -8.676 -24.698 1.00 74.56 400 GLU A C 1
ATOM 3255 O O . GLU A 1 400 ? 21.970 -7.588 -25.174 1.00 74.56 400 GLU A O 1
ATOM 3260 N N . ILE A 1 401 ? 22.215 -9.202 -23.614 1.00 72.06 401 ILE A N 1
ATOM 3261 C CA . ILE A 1 401 ? 23.343 -8.534 -22.919 1.00 72.06 401 ILE A CA 1
ATOM 3262 C C . ILE A 1 401 ? 24.524 -8.369 -23.858 1.00 72.06 401 ILE A C 1
ATOM 3264 O O . ILE A 1 401 ? 25.121 -7.295 -23.911 1.00 72.06 401 ILE A O 1
ATOM 3268 N N . ALA A 1 402 ? 24.865 -9.409 -24.617 1.00 70.56 402 ALA A N 1
ATOM 3269 C CA . ALA A 1 402 ? 26.001 -9.370 -25.523 1.00 70.56 402 ALA A CA 1
ATOM 3270 C C . ALA A 1 402 ? 25.811 -8.333 -26.643 1.00 70.56 402 ALA A C 1
ATOM 3272 O O . ALA A 1 402 ? 26.742 -7.583 -26.944 1.00 70.56 402 ALA A O 1
ATOM 3273 N N . GLU A 1 403 ? 24.620 -8.250 -27.241 1.00 65.75 403 GLU A N 1
ATOM 3274 C CA . GLU A 1 403 ? 24.310 -7.245 -28.264 1.00 65.75 403 GLU A CA 1
ATOM 3275 C C . GLU A 1 403 ? 24.377 -5.822 -27.700 1.00 65.75 403 GLU A C 1
ATOM 3277 O O . GLU A 1 403 ? 24.981 -4.936 -28.313 1.00 65.75 403 GLU A O 1
ATOM 3282 N N . SER A 1 404 ? 23.843 -5.615 -26.497 1.00 62.75 404 SER A N 1
ATOM 3283 C CA . SER A 1 404 ? 23.859 -4.310 -25.833 1.00 62.75 404 SER A CA 1
ATOM 3284 C C . SER A 1 404 ? 25.265 -3.905 -25.396 1.00 62.75 404 SER A C 1
ATOM 3286 O O . SER A 1 404 ? 25.688 -2.778 -25.638 1.00 62.75 404 SER A O 1
ATOM 3288 N N . TRP A 1 405 ? 26.053 -4.828 -24.855 1.00 64.31 405 TRP A N 1
ATOM 3289 C CA . TRP A 1 405 ? 27.450 -4.578 -24.508 1.00 64.31 405 TRP A CA 1
ATOM 3290 C C . TRP A 1 405 ? 28.285 -4.194 -25.741 1.00 64.31 405 TRP A C 1
ATOM 3292 O O . TRP A 1 405 ? 29.094 -3.267 -25.692 1.00 64.31 405 TRP A O 1
ATOM 3302 N N . LEU A 1 406 ? 28.053 -4.833 -26.890 1.00 60.50 406 LEU A N 1
ATOM 3303 C CA . LEU A 1 406 ? 28.753 -4.504 -28.138 1.00 60.50 406 LEU A CA 1
ATOM 3304 C C . LEU A 1 406 ? 28.354 -3.142 -28.730 1.00 60.50 406 LEU A C 1
ATOM 3306 O O . LEU A 1 406 ? 29.146 -2.549 -29.469 1.00 60.50 406 LEU A O 1
ATOM 3310 N N . LEU A 1 407 ? 27.150 -2.655 -28.423 1.00 55.56 407 LEU A N 1
ATOM 3311 C CA . LEU A 1 407 ? 26.640 -1.354 -28.862 1.00 55.56 407 LEU A CA 1
ATOM 3312 C C . LEU A 1 407 ? 26.971 -0.216 -27.879 1.00 55.56 407 LEU A C 1
ATOM 3314 O O . LEU A 1 407 ? 27.138 0.924 -28.318 1.00 55.56 407 LEU A O 1
ATOM 3318 N N . TRP A 1 408 ? 27.088 -0.518 -26.581 1.00 54.28 408 TRP A N 1
ATOM 3319 C CA . TRP A 1 408 ? 27.080 0.470 -25.493 1.00 54.28 408 TRP A CA 1
ATOM 3320 C C . TRP A 1 408 ? 28.260 0.377 -24.507 1.00 54.28 408 TRP A C 1
ATOM 3322 O O . TRP A 1 408 ? 28.356 1.215 -23.611 1.00 54.28 408 TRP A O 1
ATOM 3332 N N . GLY A 1 409 ? 29.164 -0.596 -24.662 1.00 53.44 409 GLY A N 1
ATOM 3333 C CA . GLY A 1 409 ? 30.307 -0.809 -23.766 1.00 53.44 409 GLY A CA 1
ATOM 3334 C C . GLY A 1 409 ? 31.373 0.296 -23.786 1.00 53.44 409 GLY A C 1
ATOM 3335 O O . GLY A 1 409 ? 31.548 1.006 -24.779 1.00 53.44 409 GLY A O 1
ATOM 3336 N N . GLU A 1 410 ? 32.101 0.411 -22.666 1.00 53.53 410 GLU A N 1
ATOM 3337 C CA . GLU A 1 410 ? 33.185 1.368 -22.376 1.00 53.53 410 GLU A CA 1
ATOM 3338 C C . GLU A 1 410 ? 34.085 1.615 -23.610 1.00 53.53 410 GLU A C 1
ATOM 3340 O O . GLU A 1 410 ? 34.802 0.726 -24.059 1.00 53.53 410 GLU A O 1
ATOM 3345 N N . THR A 1 411 ? 34.071 2.766 -24.291 1.00 59.38 411 THR A N 1
ATOM 3346 C CA . THR A 1 411 ? 35.087 3.835 -24.115 1.00 59.38 411 THR A CA 1
ATOM 3347 C C . THR A 1 411 ? 34.991 4.948 -25.191 1.00 59.38 411 THR A C 1
ATOM 3349 O O . THR A 1 411 ? 35.894 5.777 -25.311 1.00 59.38 411 THR A O 1
ATOM 3352 N N . GLY A 1 412 ? 33.892 5.043 -25.950 1.00 72.69 412 GLY A N 1
ATOM 3353 C CA . GLY A 1 412 ? 33.726 6.039 -27.025 1.00 72.69 412 GLY A CA 1
ATOM 3354 C C . GLY A 1 412 ? 34.124 5.531 -28.419 1.00 72.69 412 GLY A C 1
ATOM 3355 O O . GLY A 1 412 ? 34.348 4.340 -28.614 1.00 72.69 412 GLY A O 1
ATOM 3356 N N . TRP A 1 413 ? 34.172 6.427 -29.409 1.00 85.50 413 TRP A N 1
ATOM 3357 C CA . TRP A 1 413 ? 34.514 6.114 -30.806 1.00 85.50 413 TRP A CA 1
ATOM 3358 C C . TRP A 1 413 ? 35.934 6.596 -31.133 1.00 85.50 413 TRP A C 1
ATOM 3360 O O . TRP A 1 413 ? 36.189 7.803 -31.111 1.00 85.50 413 TRP A O 1
ATOM 3370 N N . ASP A 1 414 ? 36.843 5.674 -31.463 1.00 88.56 414 ASP A N 1
ATOM 3371 C CA . ASP A 1 414 ? 38.236 5.960 -31.845 1.00 88.56 414 ASP A CA 1
ATOM 3372 C C . ASP A 1 414 ? 38.435 5.655 -33.332 1.00 88.56 414 ASP A C 1
ATOM 3374 O O . ASP A 1 414 ? 38.474 4.498 -33.749 1.00 88.56 414 ASP A O 1
ATOM 3378 N N . PHE A 1 415 ? 38.608 6.698 -34.145 1.00 91.44 415 PHE A N 1
ATOM 3379 C CA . PHE A 1 415 ? 38.720 6.552 -35.596 1.00 91.44 415 PHE A CA 1
ATOM 3380 C C . PHE A 1 415 ? 39.927 5.705 -36.045 1.00 91.44 415 PHE A C 1
ATOM 3382 O O . PHE A 1 415 ? 39.818 4.951 -37.015 1.00 91.44 415 PHE A O 1
ATOM 3389 N N . GLN A 1 416 ? 41.075 5.789 -35.361 1.00 88.75 416 GLN A N 1
ATOM 3390 C CA . GLN A 1 416 ? 42.281 5.041 -35.748 1.00 88.75 416 GLN A CA 1
ATOM 3391 C C . GLN A 1 416 ? 42.105 3.532 -35.521 1.00 88.75 416 GLN A C 1
ATOM 3393 O O . GLN A 1 416 ? 42.596 2.715 -36.318 1.00 88.75 416 GLN A O 1
ATOM 3398 N N . GLN A 1 417 ? 41.378 3.168 -34.460 1.00 83.69 417 GLN A N 1
ATOM 3399 C CA . GLN A 1 417 ? 41.025 1.784 -34.137 1.00 83.69 417 GLN A CA 1
ATOM 3400 C C . GLN A 1 417 ? 39.853 1.274 -34.984 1.00 83.69 417 GLN A C 1
ATOM 3402 O O . GLN A 1 417 ? 39.944 0.188 -35.563 1.00 83.69 417 GLN A O 1
ATOM 3407 N N . ASP A 1 418 ? 38.788 2.071 -35.103 1.00 82.56 418 ASP A N 1
ATOM 3408 C CA . ASP A 1 418 ? 37.554 1.712 -35.807 1.00 82.56 418 ASP A CA 1
ATOM 3409 C C . ASP A 1 418 ? 37.752 1.596 -37.324 1.00 82.56 418 ASP A C 1
ATOM 3411 O O . ASP A 1 418 ? 37.050 0.822 -37.982 1.00 82.56 418 ASP A O 1
ATOM 3415 N N . TYR A 1 419 ? 38.717 2.320 -37.905 1.00 83.44 419 TYR A N 1
ATOM 3416 C CA . TYR A 1 419 ? 39.087 2.130 -39.305 1.00 83.44 419 TYR A CA 1
ATOM 3417 C C . TYR A 1 419 ? 39.782 0.772 -39.487 1.00 83.44 419 TYR A C 1
ATOM 3419 O O . TYR A 1 419 ? 41.000 0.609 -39.302 1.00 83.44 419 TYR A O 1
ATOM 3427 N N . ASN A 1 420 ? 38.994 -0.222 -39.896 1.00 68.94 420 ASN A N 1
ATOM 3428 C CA . ASN A 1 420 ? 39.470 -1.571 -40.160 1.00 68.94 420 ASN A CA 1
ATOM 3429 C C . ASN A 1 420 ? 39.076 -2.049 -41.564 1.00 68.94 420 ASN A C 1
ATOM 3431 O O . ASN A 1 420 ? 38.025 -2.660 -41.742 1.00 68.94 420 ASN A O 1
ATOM 3435 N N . PRO A 1 421 ? 39.940 -1.853 -42.570 1.00 62.19 421 PRO A N 1
ATOM 3436 C CA . PRO A 1 421 ? 39.651 -2.288 -43.925 1.00 62.19 421 PRO A CA 1
ATOM 3437 C C . PRO A 1 421 ? 39.732 -3.809 -44.140 1.00 62.19 421 PRO A C 1
ATOM 3439 O O . PRO A 1 421 ? 39.331 -4.274 -45.204 1.00 62.19 421 PRO A O 1
ATOM 3442 N N . ALA A 1 422 ? 40.244 -4.587 -43.174 1.00 53.59 422 ALA A N 1
ATOM 3443 C CA . ALA A 1 422 ? 40.407 -6.043 -43.271 1.00 53.59 422 ALA A CA 1
ATOM 3444 C C . ALA A 1 422 ? 39.180 -6.839 -42.775 1.00 53.59 422 ALA A C 1
ATOM 3446 O O . ALA A 1 422 ? 38.960 -7.953 -43.242 1.00 53.59 422 ALA A O 1
ATOM 3447 N N . LEU A 1 423 ? 38.349 -6.264 -41.892 1.00 56.47 423 LEU A N 1
ATOM 3448 C CA . LEU A 1 423 ? 37.057 -6.841 -41.475 1.00 56.47 423 LEU A CA 1
ATOM 3449 C C . LEU A 1 423 ? 35.899 -6.525 -42.451 1.00 56.47 423 LEU A C 1
ATOM 3451 O O . LEU A 1 423 ? 34.781 -6.979 -42.245 1.00 56.47 423 LEU A O 1
ATOM 3455 N N . LEU A 1 424 ? 36.160 -5.818 -43.560 1.00 55.25 424 LEU A N 1
ATOM 3456 C CA . LEU A 1 424 ? 35.174 -5.429 -44.592 1.00 55.25 424 LEU A CA 1
ATOM 3457 C C . LEU A 1 424 ? 34.868 -6.539 -45.623 1.00 55.25 424 LEU A C 1
ATOM 3459 O O . LEU A 1 424 ? 34.495 -6.269 -46.771 1.00 55.25 424 LEU A O 1
ATOM 3463 N N . GLY A 1 425 ? 35.067 -7.799 -45.238 1.00 42.81 425 GLY A N 1
ATOM 3464 C CA . GLY A 1 425 ? 34.893 -8.964 -46.098 1.00 42.81 425 GLY A CA 1
ATOM 3465 C C . GLY A 1 425 ? 33.422 -9.261 -46.399 1.00 42.81 425 GLY A C 1
ATOM 3466 O O . GLY A 1 425 ? 32.805 -10.032 -45.678 1.00 42.81 425 GLY A O 1
ATOM 3467 N N . SER A 1 426 ? 32.936 -8.723 -47.527 1.00 42.78 426 SER A N 1
ATOM 3468 C CA . SER A 1 426 ? 31.697 -9.071 -48.260 1.00 42.78 426 SER A CA 1
ATOM 3469 C C . SER A 1 426 ? 30.418 -8.262 -47.947 1.00 42.78 426 SER A C 1
ATOM 3471 O O . SER A 1 426 ? 29.701 -8.598 -47.011 1.00 42.78 426 SER A O 1
ATOM 3473 N N . PRO A 1 427 ? 30.007 -7.303 -48.807 1.00 46.81 427 PRO A N 1
ATOM 3474 C CA . PRO A 1 427 ? 30.792 -6.477 -49.717 1.00 46.81 427 PRO A CA 1
ATOM 3475 C C . PRO A 1 427 ? 30.838 -5.017 -49.218 1.00 46.81 427 PRO A C 1
ATOM 3477 O O . PRO A 1 427 ? 29.801 -4.375 -49.098 1.00 46.81 427 PRO A O 1
ATOM 3480 N N . GLY A 1 428 ? 32.034 -4.461 -48.998 1.00 53.31 428 GLY A N 1
ATOM 3481 C CA . GLY A 1 428 ? 32.291 -3.017 -49.127 1.00 53.31 428 GLY A CA 1
ATOM 3482 C C . GLY A 1 428 ? 31.293 -2.062 -48.458 1.00 53.31 428 GLY A C 1
ATOM 3483 O O . GLY A 1 428 ? 30.882 -1.090 -49.090 1.00 53.31 428 GLY A O 1
ATOM 3484 N N . GLN A 1 429 ? 30.896 -2.316 -47.210 1.00 66.75 429 GLN A N 1
ATOM 3485 C CA . GLN A 1 429 ? 30.037 -1.381 -46.490 1.00 66.75 429 GLN A CA 1
ATOM 3486 C C . GLN A 1 429 ? 30.858 -0.182 -46.017 1.00 66.75 429 GLN A C 1
ATOM 3488 O O . GLN A 1 429 ? 31.673 -0.246 -45.101 1.00 66.75 429 GLN A O 1
ATOM 3493 N N . ASN A 1 430 ? 30.651 0.912 -46.728 1.00 76.94 430 ASN A N 1
ATOM 3494 C CA . ASN A 1 430 ? 30.863 2.259 -46.258 1.00 76.94 430 ASN A CA 1
ATOM 3495 C C . ASN A 1 430 ? 29.458 2.874 -46.184 1.00 76.94 430 ASN A C 1
ATOM 3497 O O . ASN A 1 430 ? 28.850 3.072 -47.244 1.00 76.94 430 ASN A O 1
ATOM 3501 N N . PRO A 1 431 ? 28.895 3.092 -44.981 1.00 75.56 431 PRO A N 1
ATOM 3502 C CA . PRO A 1 431 ? 29.555 3.187 -43.664 1.00 75.56 431 PRO A CA 1
ATOM 3503 C C . PRO A 1 431 ? 29.952 1.861 -42.978 1.00 75.56 431 PRO A C 1
ATOM 3505 O O . PRO A 1 431 ? 29.379 0.817 -43.277 1.00 75.56 431 PRO A O 1
ATOM 3508 N N . TYR A 1 432 ? 30.880 1.938 -42.009 1.00 75.75 432 TYR A N 1
ATOM 3509 C CA . TYR A 1 432 ? 31.207 0.891 -41.023 1.00 75.75 432 TYR A CA 1
ATOM 3510 C C . TYR A 1 432 ? 31.052 1.449 -39.599 1.00 75.75 432 TYR A C 1
ATOM 3512 O O . TYR A 1 432 ? 31.647 2.477 -39.262 1.00 75.75 432 TYR A O 1
ATOM 3520 N N . ARG A 1 433 ? 30.253 0.777 -38.755 1.00 79.19 433 ARG A N 1
ATOM 3521 C CA . ARG A 1 433 ? 29.780 1.322 -37.466 1.00 79.19 433 ARG A CA 1
ATOM 3522 C C . ARG A 1 433 ? 29.202 2.736 -37.666 1.00 79.19 433 ARG A C 1
ATOM 3524 O O . ARG A 1 433 ? 28.412 2.961 -38.579 1.00 79.19 433 ARG A O 1
ATOM 3531 N N . ASN A 1 434 ? 29.620 3.696 -36.845 1.00 87.44 434 ASN A N 1
ATOM 3532 C CA . ASN A 1 434 ? 29.208 5.095 -36.907 1.00 87.44 434 ASN A CA 1
ATOM 3533 C C . ASN A 1 434 ? 30.022 5.938 -37.900 1.00 87.44 434 ASN A C 1
ATOM 3535 O O . ASN A 1 434 ? 29.780 7.141 -38.003 1.00 87.44 434 ASN A O 1
ATOM 3539 N N . TRP A 1 435 ? 30.972 5.342 -38.628 1.00 91.06 435 TRP A N 1
ATOM 3540 C CA . TRP A 1 435 ? 31.888 6.053 -39.515 1.00 91.06 435 TRP A CA 1
ATOM 3541 C C . TRP A 1 435 ? 31.533 5.851 -40.992 1.00 91.06 435 TRP A C 1
ATOM 3543 O O . TRP A 1 435 ? 31.347 4.730 -41.460 1.00 91.06 435 TRP A O 1
ATOM 3553 N N . SER A 1 436 ? 31.480 6.943 -41.753 1.00 92.81 436 SER A N 1
ATOM 3554 C CA . SER A 1 436 ? 31.440 6.935 -43.220 1.00 92.81 436 SER A CA 1
ATOM 3555 C C . SER A 1 436 ? 32.681 7.622 -43.784 1.00 92.81 436 SER A C 1
ATOM 3557 O O . SER A 1 436 ? 33.182 8.594 -43.220 1.00 92.81 436 SER A O 1
ATOM 3559 N N . TYR A 1 437 ? 33.152 7.158 -44.934 1.00 92.75 437 TYR A N 1
ATOM 3560 C CA . TYR A 1 437 ? 34.351 7.665 -45.605 1.00 92.75 437 TYR A CA 1
ATOM 3561 C C . TYR A 1 437 ? 33.960 8.251 -46.957 1.00 92.75 437 TYR A C 1
ATOM 3563 O O . TYR A 1 437 ? 33.175 7.655 -47.692 1.00 92.75 437 TYR A O 1
ATOM 3571 N N . GLY A 1 438 ? 34.460 9.416 -47.328 1.00 94.12 438 GLY A N 1
ATOM 3572 C CA . GLY A 1 438 ? 33.987 10.026 -48.559 1.00 94.12 438 GLY A CA 1
ATOM 3573 C C . GLY A 1 438 ? 34.751 11.251 -48.987 1.00 94.12 438 GLY A C 1
ATOM 3574 O O . GLY A 1 438 ? 35.857 11.535 -48.528 1.00 94.12 438 GLY A O 1
ATOM 3575 N N . ALA A 1 439 ? 34.116 11.967 -49.899 1.00 94.75 439 ALA A N 1
ATOM 3576 C CA . ALA A 1 439 ? 34.646 13.155 -50.524 1.00 94.75 439 ALA A CA 1
ATOM 3577 C C . ALA A 1 439 ? 33.596 14.258 -50.617 1.00 94.75 439 ALA A C 1
ATOM 3579 O O . ALA A 1 439 ? 32.402 14.010 -50.446 1.00 94.75 439 ALA A O 1
ATOM 3580 N N . GLY A 1 440 ? 34.038 15.470 -50.923 1.00 93.69 440 GLY A N 1
ATOM 3581 C CA . GLY A 1 440 ? 33.151 16.592 -51.197 1.00 93.69 440 GLY A CA 1
ATOM 3582 C C . GLY A 1 440 ? 33.791 17.627 -52.107 1.00 93.69 440 GLY A C 1
ATOM 3583 O O . GLY A 1 440 ? 35.012 17.694 -52.211 1.00 93.69 440 GLY A O 1
ATOM 3584 N N . SER A 1 441 ? 32.954 18.397 -52.786 1.00 92.50 441 SER A N 1
ATOM 3585 C CA . SER A 1 441 ? 33.360 19.552 -53.603 1.00 92.50 441 SER A CA 1
ATOM 3586 C C . SER A 1 441 ? 33.142 20.868 -52.852 1.00 92.50 441 SER A C 1
ATOM 3588 O O . SER A 1 441 ? 33.670 21.906 -53.233 1.00 92.50 441 SER A O 1
ATOM 3590 N N . GLU A 1 442 ? 32.341 20.831 -51.788 1.00 94.06 442 GLU A N 1
ATOM 3591 C CA . GLU A 1 442 ? 32.056 21.949 -50.892 1.00 94.06 442 GLU A CA 1
ATOM 3592 C C . GLU A 1 442 ? 32.166 21.458 -49.443 1.00 94.06 442 GLU A C 1
ATOM 3594 O O . GLU A 1 442 ? 32.330 20.273 -49.199 1.00 94.06 442 GLU A O 1
ATOM 3599 N N . LEU A 1 443 ? 32.083 22.312 -48.422 1.00 94.75 443 LEU A N 1
ATOM 3600 C CA . LEU A 1 443 ? 32.148 21.828 -47.029 1.00 94.75 443 LEU A CA 1
ATOM 3601 C C . LEU A 1 443 ? 30.847 21.142 -46.561 1.00 94.75 443 LEU A C 1
ATOM 3603 O O . LEU A 1 443 ? 30.885 20.324 -45.645 1.00 94.75 443 LEU A O 1
ATOM 3607 N N . ASN A 1 444 ? 29.714 21.437 -47.199 1.00 94.50 444 ASN A N 1
ATOM 3608 C CA . ASN A 1 444 ? 28.365 20.981 -46.834 1.00 94.50 444 ASN A CA 1
ATOM 3609 C C . ASN A 1 444 ? 27.915 19.671 -47.518 1.00 94.50 444 ASN A C 1
ATOM 3611 O O . ASN A 1 444 ? 26.909 19.096 -47.105 1.00 94.50 444 ASN A O 1
ATOM 3615 N N . ASP A 1 445 ? 28.617 19.199 -48.550 1.00 94.75 445 ASP A N 1
ATOM 3616 C CA . ASP A 1 445 ? 28.270 17.979 -49.285 1.00 94.75 445 ASP A CA 1
ATOM 3617 C C . ASP A 1 445 ? 28.978 16.731 -48.724 1.00 94.75 445 ASP A C 1
ATOM 3619 O O . ASP A 1 445 ? 29.882 16.816 -47.895 1.00 94.75 445 ASP A O 1
ATOM 3623 N N . PHE A 1 446 ? 28.561 15.535 -49.139 1.00 95.62 446 PHE A N 1
ATOM 3624 C CA . PHE A 1 446 ? 29.286 14.301 -48.829 1.00 95.62 446 PHE A CA 1
ATOM 3625 C C . PHE A 1 446 ? 28.930 13.212 -49.834 1.00 95.62 446 PHE A C 1
ATOM 3627 O O . PHE A 1 446 ? 27.766 12.835 -49.973 1.00 95.62 446 PHE A O 1
ATOM 3634 N N . VAL A 1 447 ? 29.945 12.683 -50.507 1.00 93.50 447 VAL A N 1
ATOM 3635 C CA . VAL A 1 447 ? 29.838 11.569 -51.446 1.00 93.50 447 VAL A CA 1
ATOM 3636 C C . VAL A 1 447 ? 30.625 10.399 -50.875 1.00 93.50 447 VAL A C 1
ATOM 3638 O O . VAL A 1 447 ? 31.850 10.457 -50.780 1.00 93.50 447 VAL A O 1
ATOM 3641 N N . ALA A 1 448 ? 29.925 9.335 -50.484 1.00 92.50 448 ALA A N 1
ATOM 3642 C CA . ALA A 1 448 ? 30.558 8.151 -49.918 1.00 92.50 448 ALA A CA 1
ATOM 3643 C C . ALA A 1 448 ? 31.479 7.466 -50.941 1.00 92.50 448 ALA A C 1
ATOM 3645 O O . ALA A 1 448 ? 31.116 7.275 -52.106 1.00 92.50 448 ALA A O 1
ATOM 3646 N N . PHE A 1 449 ? 32.664 7.056 -50.494 1.00 90.94 449 PHE A N 1
ATOM 3647 C CA . PHE A 1 449 ? 33.556 6.219 -51.285 1.00 90.94 449 PHE A CA 1
ATOM 3648 C C . PHE A 1 449 ? 32.923 4.859 -51.570 1.00 90.94 449 PHE A C 1
ATOM 3650 O O . PHE A 1 449 ? 32.414 4.193 -50.672 1.00 90.94 449 PHE A O 1
ATOM 3657 N N . ASN A 1 450 ? 32.983 4.436 -52.829 1.00 88.12 450 ASN A N 1
ATOM 3658 C CA . ASN A 1 450 ? 32.366 3.203 -53.316 1.00 88.12 450 ASN A CA 1
ATOM 3659 C C . ASN A 1 450 ? 33.396 2.189 -53.844 1.00 88.12 450 ASN A C 1
ATOM 3661 O O . ASN A 1 450 ? 33.015 1.128 -54.338 1.00 88.12 450 ASN A O 1
ATOM 3665 N N . LYS A 1 451 ? 34.694 2.508 -53.764 1.00 86.94 451 LYS A N 1
ATOM 3666 C CA . LYS A 1 451 ? 35.788 1.633 -54.187 1.00 86.94 451 LYS A CA 1
ATOM 3667 C C . LYS A 1 451 ? 36.771 1.416 -53.041 1.00 86.94 451 LYS A C 1
ATOM 3669 O O . LYS A 1 451 ? 37.487 2.336 -52.650 1.00 86.94 451 LYS A O 1
ATOM 3674 N N . LEU A 1 452 ? 36.844 0.172 -52.580 1.00 86.44 452 LEU A N 1
ATOM 3675 C CA . LEU A 1 452 ? 37.857 -0.322 -51.653 1.00 86.44 452 LEU A CA 1
ATOM 3676 C C . LEU A 1 452 ? 39.002 -0.968 -52.447 1.00 86.44 452 LEU A C 1
ATOM 3678 O O . LEU A 1 452 ? 38.762 -1.831 -53.292 1.00 86.44 452 LEU A O 1
ATOM 3682 N N . THR A 1 453 ? 40.239 -0.569 -52.166 1.00 85.31 453 THR A N 1
ATOM 3683 C CA . THR A 1 453 ? 41.455 -1.239 -52.646 1.00 85.31 453 THR A CA 1
ATOM 3684 C C . THR A 1 453 ? 42.134 -1.897 -51.451 1.00 85.31 453 THR A C 1
ATOM 3686 O O . THR A 1 453 ? 42.465 -1.214 -50.483 1.00 85.31 453 THR A O 1
ATOM 3689 N N . GLN A 1 454 ? 42.317 -3.216 -51.505 1.00 81.75 454 GLN A N 1
ATOM 3690 C CA . GLN A 1 454 ? 43.008 -3.986 -50.472 1.00 81.75 454 GLN A CA 1
ATOM 3691 C C . GLN A 1 454 ? 44.324 -4.531 -51.028 1.00 81.75 454 GLN A C 1
ATOM 3693 O O . GLN A 1 454 ? 44.322 -5.243 -52.033 1.00 81.75 454 GLN A O 1
ATOM 3698 N N . ASP A 1 455 ? 45.432 -4.222 -50.363 1.00 75.25 455 ASP A N 1
ATOM 3699 C CA . ASP A 1 455 ? 46.730 -4.845 -50.610 1.00 75.25 455 ASP A CA 1
ATOM 3700 C C . ASP A 1 455 ? 47.463 -5.107 -49.282 1.00 75.25 455 ASP A C 1
ATOM 3702 O O . ASP A 1 455 ? 46.968 -4.802 -48.200 1.00 75.25 455 ASP A O 1
ATOM 3706 N N . SER A 1 456 ? 48.633 -5.746 -49.326 1.00 72.38 456 SER A N 1
ATOM 3707 C CA . SER A 1 456 ? 49.355 -6.142 -48.107 1.00 72.38 456 SER A CA 1
ATOM 3708 C C . SER A 1 456 ? 49.951 -4.974 -47.311 1.00 72.38 456 SER A C 1
ATOM 3710 O O . SER A 1 456 ? 50.521 -5.200 -46.247 1.00 72.38 456 SER A O 1
ATOM 3712 N N . THR A 1 457 ? 49.897 -3.752 -47.840 1.00 76.31 457 THR A N 1
ATOM 3713 C CA . THR A 1 457 ? 50.632 -2.596 -47.316 1.00 76.31 457 THR A CA 1
ATOM 3714 C C . THR A 1 457 ? 49.771 -1.360 -47.094 1.00 76.31 457 THR A C 1
ATOM 3716 O O . THR A 1 457 ? 50.017 -0.675 -46.113 1.00 76.31 457 THR A O 1
ATOM 3719 N N . ASN A 1 458 ? 48.773 -1.069 -47.934 1.00 81.88 458 ASN A N 1
ATOM 3720 C CA . ASN A 1 458 ? 48.035 0.196 -47.943 1.00 81.88 458 ASN A CA 1
ATOM 3721 C C . ASN A 1 458 ? 46.572 -0.015 -48.362 1.00 81.88 458 ASN A C 1
ATOM 3723 O O . ASN A 1 458 ? 46.203 0.142 -49.528 1.00 81.88 458 ASN A O 1
ATOM 3727 N N . ASN A 1 459 ? 45.700 -0.328 -47.406 1.00 87.19 459 ASN A N 1
ATOM 3728 C CA . ASN A 1 459 ? 44.277 -0.476 -47.716 1.00 87.19 459 ASN A CA 1
ATOM 3729 C C . ASN A 1 459 ? 43.588 0.886 -47.775 1.00 87.19 459 ASN A C 1
ATOM 3731 O O . ASN A 1 459 ? 43.740 1.692 -46.852 1.00 87.19 459 ASN A O 1
ATOM 3735 N N . SER A 1 460 ? 42.786 1.120 -48.815 1.00 88.88 460 SER A N 1
ATOM 3736 C CA . SER A 1 460 ? 42.242 2.446 -49.107 1.00 88.88 460 SER A CA 1
ATOM 3737 C C . SER A 1 460 ? 40.814 2.476 -49.648 1.00 88.88 460 SER A C 1
ATOM 3739 O O . SER A 1 460 ? 40.377 1.580 -50.368 1.00 88.88 460 SER A O 1
ATOM 3741 N N . TRP A 1 461 ? 40.113 3.564 -49.341 1.00 89.69 461 TRP A N 1
ATOM 3742 C CA . TRP A 1 461 ? 38.803 3.927 -49.863 1.00 89.69 461 TRP A CA 1
ATOM 3743 C C . TRP A 1 461 ? 38.905 5.135 -50.798 1.00 89.69 461 TRP A C 1
ATOM 3745 O O . TRP A 1 461 ? 39.527 6.139 -50.455 1.00 89.69 461 TRP A O 1
ATOM 3755 N N . THR A 1 462 ? 38.286 5.024 -51.976 1.00 90.44 462 THR A N 1
ATOM 3756 C CA . THR A 1 462 ? 38.285 6.040 -53.045 1.00 90.44 462 THR A CA 1
ATOM 3757 C C . THR A 1 462 ? 36.954 6.039 -53.808 1.00 90.44 462 THR A C 1
ATOM 3759 O O . THR A 1 462 ? 36.103 5.162 -53.614 1.00 90.44 462 THR A O 1
ATOM 3762 N N . LEU A 1 463 ? 36.765 7.001 -54.717 1.00 88.19 463 LEU A N 1
ATOM 3763 C CA . LEU A 1 463 ? 35.694 6.945 -55.716 1.00 88.19 463 LEU A CA 1
ATOM 3764 C C . LEU A 1 463 ? 36.113 6.093 -56.918 1.00 88.19 463 LEU A C 1
ATOM 3766 O O . LEU A 1 463 ? 37.195 6.261 -57.480 1.00 88.19 463 LEU A O 1
ATOM 3770 N N . SER A 1 464 ? 35.213 5.235 -57.397 1.00 83.88 464 SER A N 1
ATOM 3771 C CA . SER A 1 464 ? 35.404 4.471 -58.636 1.00 83.88 464 SER A CA 1
ATOM 3772 C C . SER A 1 464 ? 35.594 5.368 -59.864 1.00 83.88 464 SER A C 1
ATOM 3774 O O . SER A 1 464 ? 36.213 4.948 -60.838 1.00 83.88 464 SER A O 1
ATOM 3776 N N . SER A 1 465 ? 35.058 6.590 -59.816 1.00 75.25 465 SER A N 1
ATOM 3777 C CA . SER A 1 465 ? 35.145 7.617 -60.857 1.00 75.25 465 SER A CA 1
ATOM 3778 C C . SER A 1 465 ? 36.338 8.568 -60.705 1.00 75.25 465 SER A C 1
ATOM 3780 O O . SER A 1 465 ? 36.414 9.538 -61.457 1.00 75.25 465 SER A O 1
ATOM 3782 N N . ALA A 1 466 ? 37.246 8.337 -59.749 1.00 69.38 466 ALA A N 1
ATOM 3783 C CA . ALA A 1 466 ? 38.409 9.198 -59.544 1.00 69.38 466 ALA A CA 1
ATOM 3784 C C . ALA A 1 466 ? 39.271 9.254 -60.822 1.00 69.38 466 ALA A C 1
ATOM 3786 O O . ALA A 1 466 ? 39.825 8.247 -61.266 1.00 69.38 466 ALA A O 1
ATOM 3787 N N . SER A 1 467 ? 39.356 10.437 -61.433 1.00 55.41 467 SER A N 1
ATOM 3788 C CA . SER A 1 467 ? 39.966 10.669 -62.750 1.00 55.41 467 SER A CA 1
ATOM 3789 C C . SER A 1 467 ? 41.489 10.842 -62.705 1.00 55.41 467 SER A C 1
ATOM 3791 O O . SER A 1 467 ? 42.140 10.744 -63.746 1.00 55.41 467 SER A O 1
ATOM 3793 N N . TYR A 1 468 ? 42.065 11.062 -61.517 1.00 57.16 468 TYR A N 1
ATOM 3794 C CA . TYR A 1 468 ? 43.492 11.323 -61.327 1.00 57.16 468 TYR A CA 1
ATOM 3795 C C . TYR A 1 468 ? 44.037 10.550 -60.116 1.00 57.16 468 TYR A C 1
ATOM 3797 O O . TYR A 1 468 ? 43.697 10.847 -58.974 1.00 57.16 468 TYR A O 1
ATOM 3805 N N . SER A 1 469 ? 44.849 9.518 -60.372 1.00 65.38 469 SER A N 1
ATOM 3806 C CA . SER A 1 469 ? 45.600 8.721 -59.378 1.00 65.38 469 SER A CA 1
ATOM 3807 C C . SER A 1 469 ? 44.822 8.168 -58.165 1.00 65.38 469 SER A C 1
ATOM 3809 O O . SER A 1 469 ? 45.444 7.708 -57.214 1.00 65.38 469 SER A O 1
ATOM 3811 N N . GLY A 1 470 ? 43.485 8.146 -58.202 1.00 74.94 470 GLY A N 1
ATOM 3812 C CA . GLY A 1 470 ? 42.648 7.620 -57.118 1.00 74.94 470 GLY A CA 1
ATOM 3813 C C . GLY A 1 470 ? 42.333 8.604 -55.984 1.00 74.94 470 GLY A C 1
ATOM 3814 O O . GLY A 1 470 ? 41.888 8.150 -54.940 1.00 74.94 470 GLY A O 1
ATOM 3815 N N . PHE A 1 471 ? 42.535 9.913 -56.166 1.00 87.06 471 PHE A N 1
ATOM 3816 C CA . PHE A 1 471 ? 42.226 10.935 -55.152 1.00 87.06 471 PHE A CA 1
ATOM 3817 C C . PHE A 1 471 ? 40.811 11.531 -55.315 1.00 87.06 471 PHE A C 1
ATOM 3819 O O . PHE A 1 471 ? 40.295 11.544 -56.439 1.00 87.06 471 PHE A O 1
ATOM 3826 N N . PRO A 1 472 ? 40.185 12.051 -54.238 1.00 93.00 472 PRO A N 1
ATOM 3827 C CA . PRO A 1 472 ? 40.638 12.005 -52.841 1.00 93.00 472 PRO A CA 1
ATOM 3828 C C . PRO A 1 472 ? 40.546 10.582 -52.262 1.00 93.00 472 PRO A C 1
ATOM 3830 O O . PRO A 1 472 ? 39.809 9.738 -52.778 1.00 93.00 472 PRO A O 1
ATOM 3833 N N . ILE A 1 473 ? 41.321 10.311 -51.211 1.00 92.62 473 ILE A N 1
ATOM 3834 C CA . ILE A 1 473 ? 41.527 8.959 -50.665 1.00 92.62 473 ILE A CA 1
ATOM 3835 C C . ILE A 1 473 ? 41.612 8.977 -49.139 1.00 92.62 473 ILE A C 1
ATOM 3837 O O . ILE A 1 473 ? 42.140 9.916 -48.541 1.00 92.62 473 ILE A O 1
ATOM 3841 N N . ILE A 1 474 ? 41.125 7.903 -48.519 1.00 93.88 474 ILE A N 1
ATOM 3842 C CA . ILE A 1 474 ? 41.408 7.558 -47.121 1.00 93.88 474 ILE A CA 1
ATOM 3843 C C . ILE A 1 474 ? 42.110 6.210 -47.113 1.00 93.88 474 ILE A C 1
ATOM 3845 O O . ILE A 1 474 ? 41.650 5.281 -47.774 1.00 93.88 474 ILE A O 1
ATOM 3849 N N . TRP A 1 475 ? 43.218 6.083 -46.393 1.00 92.06 475 TRP A N 1
ATOM 3850 C CA . TRP A 1 475 ? 43.992 4.846 -46.374 1.00 92.06 475 TRP A CA 1
ATOM 3851 C C . TRP A 1 475 ? 44.666 4.595 -45.028 1.00 92.06 475 TRP A C 1
ATOM 3853 O O . TRP A 1 475 ? 44.894 5.525 -44.261 1.00 92.06 475 TRP A O 1
ATOM 3863 N N . LYS A 1 476 ? 44.977 3.327 -44.739 1.00 91.75 476 LYS A N 1
ATOM 3864 C CA . LYS A 1 476 ? 45.748 2.915 -43.556 1.00 91.75 476 LYS A CA 1
ATOM 3865 C C . LYS A 1 476 ? 47.048 2.264 -43.990 1.00 91.75 476 LYS A C 1
ATOM 3867 O O . LYS A 1 476 ? 47.026 1.337 -44.805 1.00 91.75 476 LYS A O 1
ATOM 3872 N N . ASN A 1 477 ? 48.154 2.749 -43.438 1.00 90.94 477 ASN A N 1
ATOM 3873 C CA . ASN A 1 477 ? 49.477 2.200 -43.698 1.00 90.94 477 ASN A CA 1
ATOM 3874 C C . ASN A 1 477 ? 49.697 0.952 -42.832 1.00 90.94 477 ASN A C 1
ATOM 3876 O O . ASN A 1 477 ? 49.826 1.058 -41.622 1.00 90.94 477 ASN A O 1
ATOM 3880 N N . PHE A 1 478 ? 49.768 -0.231 -43.424 1.00 88.56 478 PHE A N 1
ATOM 3881 C CA . PHE A 1 478 ? 50.194 -1.467 -42.753 1.00 88.56 478 PHE A CA 1
ATOM 3882 C C . PHE A 1 478 ? 51.682 -1.782 -42.990 1.00 88.56 478 PHE A C 1
ATOM 3884 O O . PHE A 1 478 ? 52.228 -2.701 -42.380 1.00 88.56 478 PHE A O 1
ATOM 3891 N N . GLY A 1 479 ? 52.342 -1.030 -43.875 1.00 86.12 479 GLY A N 1
ATOM 3892 C CA . GLY A 1 479 ? 53.766 -1.125 -44.176 1.00 86.12 479 GLY A CA 1
ATOM 3893 C C . GLY A 1 479 ? 54.647 -0.214 -43.303 1.00 86.12 479 GLY A C 1
ATOM 3894 O O . GLY A 1 479 ? 54.188 0.351 -42.307 1.00 86.12 479 GLY A O 1
ATOM 3895 N N . PRO A 1 480 ? 55.945 -0.073 -43.643 1.00 90.12 480 PRO A N 1
ATOM 3896 C CA . PRO A 1 480 ? 56.838 0.889 -42.993 1.00 90.12 480 PRO A CA 1
ATOM 3897 C C . PRO A 1 480 ? 56.391 2.337 -43.256 1.00 90.12 480 PRO A C 1
ATOM 3899 O O . PRO A 1 480 ? 55.571 2.591 -44.136 1.00 90.12 480 PRO A O 1
ATOM 3902 N N . TRP A 1 481 ? 56.953 3.295 -42.512 1.00 91.94 481 TRP A N 1
ATOM 3903 C CA . TRP A 1 481 ? 56.663 4.724 -42.686 1.00 91.94 481 TRP A CA 1
ATOM 3904 C C . TRP A 1 481 ? 56.774 5.152 -44.159 1.00 91.94 481 TRP A C 1
ATOM 3906 O O . TRP A 1 481 ? 57.812 4.941 -44.795 1.00 91.94 481 TRP A O 1
ATOM 3916 N N . ILE A 1 482 ? 55.707 5.748 -44.698 1.00 92.31 482 ILE A N 1
ATOM 3917 C CA . ILE A 1 482 ? 55.642 6.189 -46.094 1.00 92.31 482 ILE A CA 1
ATOM 3918 C C . ILE A 1 482 ? 54.775 7.441 -46.217 1.00 92.31 482 ILE A C 1
ATOM 3920 O O . ILE A 1 482 ? 53.730 7.547 -45.583 1.00 92.31 482 ILE A O 1
ATOM 3924 N N . TYR A 1 483 ? 55.234 8.405 -47.021 1.00 92.12 483 TYR A N 1
ATOM 3925 C CA . TYR A 1 483 ? 54.543 9.674 -47.276 1.00 92.12 483 TYR A CA 1
ATOM 3926 C C . TYR A 1 483 ? 54.025 10.360 -46.004 1.00 92.12 483 TYR A C 1
ATOM 3928 O O . TYR A 1 483 ? 52.887 10.814 -45.980 1.00 92.12 483 TYR A O 1
ATOM 3936 N N . GLY A 1 484 ? 54.827 10.399 -44.937 1.00 92.06 484 GLY A N 1
ATOM 3937 C CA . GLY A 1 484 ? 54.424 11.052 -43.690 1.00 92.06 484 GLY A CA 1
ATOM 3938 C C . GLY A 1 484 ? 53.488 10.254 -42.778 1.00 92.06 484 GLY A C 1
ATOM 3939 O O . GLY A 1 484 ? 53.146 10.754 -41.714 1.00 92.06 484 GLY A O 1
ATOM 3940 N N . VAL A 1 485 ? 53.098 9.029 -43.145 1.00 94.75 485 VAL A N 1
ATOM 3941 C CA . VAL A 1 485 ? 52.128 8.205 -42.401 1.00 94.75 485 VAL A CA 1
ATOM 3942 C C . VAL A 1 485 ? 52.837 7.021 -41.739 1.00 94.75 485 VAL A C 1
ATOM 3944 O O . VAL A 1 485 ? 53.513 6.234 -42.413 1.00 94.75 485 VAL A O 1
ATOM 3947 N N . ASN A 1 486 ? 52.708 6.881 -40.417 1.00 93.88 486 ASN A N 1
ATOM 3948 C CA . ASN A 1 486 ? 53.319 5.780 -39.665 1.00 93.88 486 ASN A CA 1
ATOM 3949 C C . ASN A 1 486 ? 52.601 4.449 -39.904 1.00 93.88 486 ASN A C 1
ATOM 3951 O O . ASN A 1 486 ? 51.454 4.406 -40.341 1.00 93.88 486 ASN A O 1
ATOM 3955 N N . THR A 1 487 ? 53.267 3.346 -39.565 1.00 91.25 487 THR A N 1
ATOM 3956 C CA . THR A 1 487 ? 52.624 2.029 -39.522 1.00 91.25 487 THR A CA 1
ATOM 3957 C C . THR A 1 487 ? 51.414 2.051 -38.579 1.00 91.25 487 THR A C 1
ATOM 3959 O O . THR A 1 487 ? 51.495 2.562 -37.465 1.00 91.25 487 THR A O 1
ATOM 3962 N N . ASN A 1 488 ? 50.317 1.444 -39.026 1.00 88.19 488 ASN A N 1
ATOM 3963 C CA . ASN A 1 488 ? 48.972 1.405 -38.450 1.00 88.19 488 ASN A CA 1
ATOM 3964 C C . ASN A 1 488 ? 48.216 2.737 -38.387 1.00 88.19 488 ASN A C 1
ATOM 3966 O O . ASN A 1 488 ? 47.142 2.780 -37.789 1.00 88.19 488 ASN A O 1
ATOM 3970 N N . GLU A 1 489 ? 48.712 3.786 -39.035 1.00 92.88 489 GLU A N 1
ATOM 3971 C CA . GLU A 1 489 ? 48.070 5.095 -39.017 1.00 92.88 489 GLU A CA 1
ATOM 3972 C C . GLU A 1 489 ? 47.130 5.281 -40.221 1.00 92.88 489 GLU A C 1
ATOM 3974 O O . GLU A 1 489 ? 47.445 4.886 -41.350 1.00 92.88 489 GLU A O 1
ATOM 3979 N N . VAL A 1 490 ? 45.955 5.865 -39.972 1.00 94.69 490 VAL A N 1
ATOM 3980 C CA . VAL A 1 490 ? 44.955 6.225 -40.989 1.00 94.69 490 VAL A CA 1
ATOM 3981 C C . VAL A 1 490 ? 45.161 7.664 -41.441 1.00 94.69 490 VAL A C 1
ATOM 3983 O O . VAL A 1 490 ? 45.278 8.564 -40.607 1.00 94.69 490 VAL A O 1
ATOM 3986 N N . SER A 1 491 ? 45.157 7.888 -42.753 1.00 95.44 491 SER A N 1
ATOM 3987 C CA . SER A 1 491 ? 45.417 9.182 -43.375 1.00 95.44 491 SER A CA 1
ATOM 3988 C C . SER A 1 491 ? 44.404 9.534 -44.460 1.00 95.44 491 SER A C 1
ATOM 3990 O O . SER A 1 491 ? 43.929 8.673 -45.202 1.00 95.44 491 SER A O 1
ATOM 3992 N N . LEU A 1 492 ? 44.078 10.825 -44.524 1.00 96.75 492 LEU A N 1
ATOM 3993 C CA . LEU A 1 492 ? 43.295 11.469 -45.572 1.00 96.75 492 LEU A CA 1
ATOM 3994 C C . LEU A 1 492 ? 44.258 12.135 -46.555 1.00 96.75 492 LEU A C 1
ATOM 3996 O O . LEU A 1 492 ? 45.265 12.700 -46.134 1.00 96.75 492 LEU A O 1
ATOM 4000 N N . HIS A 1 493 ? 43.924 12.128 -47.841 1.00 95.25 493 HIS A N 1
ATOM 4001 C CA . HIS A 1 493 ? 44.623 12.947 -48.826 1.00 95.25 493 HIS A CA 1
ATOM 4002 C C . HIS A 1 493 ? 43.608 13.584 -49.788 1.00 95.25 493 HIS A C 1
ATOM 4004 O O . HIS A 1 493 ? 42.800 12.854 -50.386 1.00 95.25 493 HIS A O 1
ATOM 4010 N N . PRO A 1 494 ? 43.632 14.921 -49.952 1.00 94.81 494 PRO A N 1
ATOM 4011 C CA . PRO A 1 494 ? 42.734 15.632 -50.856 1.00 94.81 494 PRO A CA 1
ATOM 4012 C C . PRO A 1 494 ? 43.059 15.331 -52.326 1.00 94.81 494 PRO A C 1
ATOM 4014 O O . PRO A 1 494 ? 44.049 14.668 -52.646 1.00 94.81 494 PRO A O 1
ATOM 4017 N N . ALA A 1 495 ? 42.222 15.801 -53.244 1.00 92.00 495 ALA A N 1
ATOM 4018 C CA . ALA A 1 495 ? 42.521 15.764 -54.674 1.00 92.00 495 ALA A CA 1
ATOM 4019 C C . ALA A 1 495 ? 43.173 17.082 -55.143 1.00 92.00 495 ALA A C 1
ATOM 4021 O O . ALA A 1 495 ? 43.191 18.059 -54.395 1.00 92.00 495 ALA A O 1
ATOM 4022 N N . PRO A 1 496 ? 43.708 17.135 -56.379 1.00 89.19 496 PRO A N 1
ATOM 4023 C CA . PRO A 1 496 ? 44.261 18.361 -56.949 1.00 89.19 496 PRO A CA 1
ATOM 4024 C C . PRO A 1 496 ? 43.283 19.543 -56.877 1.00 89.19 496 PRO A C 1
ATOM 4026 O O . PRO A 1 496 ? 42.104 19.334 -57.193 1.00 89.19 496 PRO A O 1
ATOM 4029 N N . PRO A 1 497 ? 43.752 20.770 -56.565 1.00 85.88 497 PRO A N 1
ATOM 4030 C CA . PRO A 1 497 ? 42.905 21.959 -56.556 1.00 85.88 497 PRO A CA 1
ATOM 4031 C C . PRO A 1 497 ? 42.083 22.095 -57.844 1.00 85.88 497 PRO A C 1
ATOM 4033 O O . PRO A 1 497 ? 42.625 22.020 -58.951 1.00 85.88 497 PRO A O 1
ATOM 4036 N N . GLY A 1 498 ? 40.773 22.302 -57.703 1.00 80.44 498 GLY A N 1
ATOM 4037 C CA . GLY A 1 498 ? 39.846 22.420 -58.834 1.00 80.44 498 GLY A CA 1
ATOM 4038 C C . GLY A 1 498 ? 39.328 21.087 -59.391 1.00 80.44 498 GLY A C 1
ATOM 4039 O O . GLY A 1 498 ? 38.597 21.093 -60.384 1.00 80.44 498 GLY A O 1
ATOM 4040 N N . SER A 1 499 ? 39.673 19.956 -58.768 1.00 84.94 499 SER A N 1
ATOM 4041 C CA . SER A 1 499 ? 38.982 18.680 -58.992 1.00 84.94 499 SER A CA 1
ATOM 4042 C C . SER A 1 499 ? 37.609 18.689 -58.316 1.00 84.94 499 SER A C 1
ATOM 4044 O O . SER A 1 499 ? 37.379 19.414 -57.358 1.00 84.94 499 SER A O 1
ATOM 4046 N N . VAL A 1 500 ? 36.683 17.868 -58.809 1.00 82.38 500 VAL A N 1
ATOM 4047 C CA . VAL A 1 500 ? 35.337 17.732 -58.235 1.00 82.38 500 VAL A CA 1
ATOM 4048 C C . VAL A 1 500 ? 35.069 16.237 -58.041 1.00 82.38 500 VAL A C 1
ATOM 4050 O O . VAL A 1 500 ? 34.853 15.544 -59.043 1.00 82.38 500 VAL A O 1
ATOM 4053 N N . PRO A 1 501 ? 35.100 15.701 -56.807 1.00 88.12 501 PRO A N 1
ATOM 4054 C CA . PRO A 1 501 ? 35.421 16.363 -55.530 1.00 88.12 501 PRO A CA 1
ATOM 4055 C C . PRO A 1 501 ? 36.936 16.513 -55.273 1.00 88.12 501 PRO A C 1
ATOM 4057 O O . PRO A 1 501 ? 37.722 15.688 -55.743 1.00 88.12 501 PRO A O 1
ATOM 4060 N N . ASP A 1 502 ? 37.342 17.517 -54.491 1.00 89.75 502 ASP A N 1
ATOM 4061 C CA . ASP A 1 502 ? 38.731 17.753 -54.056 1.00 89.75 502 ASP A CA 1
ATOM 4062 C C . ASP A 1 502 ? 38.967 17.582 -52.546 1.00 89.75 502 ASP A C 1
ATOM 4064 O O . ASP A 1 502 ? 40.111 17.399 -52.126 1.00 89.75 502 ASP A O 1
ATOM 4068 N N . LEU A 1 503 ? 37.913 17.540 -51.731 1.00 95.12 503 LEU A N 1
ATOM 4069 C CA . LEU A 1 503 ? 38.012 17.350 -50.283 1.00 95.12 503 LEU A CA 1
ATOM 4070 C C . LEU A 1 503 ? 37.923 15.870 -49.904 1.00 95.12 503 LEU A C 1
ATOM 4072 O O . LEU A 1 503 ? 37.022 15.164 -50.361 1.00 95.12 503 LEU A O 1
ATOM 4076 N N . ALA A 1 504 ? 38.797 15.416 -49.004 1.00 96.25 504 ALA A N 1
ATOM 4077 C CA . ALA A 1 504 ? 38.674 14.130 -48.317 1.00 96.25 504 ALA A CA 1
ATOM 4078 C C . ALA A 1 504 ? 37.898 14.312 -47.002 1.00 96.25 504 ALA A C 1
ATOM 4080 O O . ALA A 1 504 ? 38.167 15.249 -46.248 1.00 96.25 504 ALA A O 1
ATOM 4081 N N . LYS A 1 505 ? 36.932 13.428 -46.720 1.00 97.38 505 LYS A N 1
ATOM 4082 C CA . LYS A 1 505 ? 36.017 13.554 -45.575 1.00 97.38 505 LYS A CA 1
ATOM 4083 C C . LYS A 1 505 ? 35.850 12.246 -44.813 1.00 97.38 505 LYS A C 1
ATOM 4085 O O . LYS A 1 505 ? 35.539 11.208 -45.398 1.00 97.38 505 LYS A O 1
ATOM 4090 N N . VAL A 1 506 ? 35.958 12.324 -43.493 1.00 97.25 506 VAL A N 1
ATOM 4091 C CA . VAL A 1 506 ? 35.524 11.276 -42.562 1.00 97.25 506 VAL A CA 1
ATOM 4092 C C . VAL A 1 506 ? 34.312 11.795 -41.804 1.00 97.25 506 VAL A C 1
ATOM 4094 O O . VAL A 1 506 ? 34.387 12.849 -41.181 1.00 97.25 506 VAL A O 1
ATOM 4097 N N . ARG A 1 507 ? 33.204 11.057 -41.846 1.00 97.62 507 ARG A N 1
ATOM 4098 C CA . ARG A 1 507 ? 31.947 11.407 -41.181 1.00 97.62 507 ARG A CA 1
ATOM 4099 C C . ARG A 1 507 ? 31.692 10.473 -40.014 1.00 97.62 507 ARG A C 1
ATOM 4101 O O . ARG A 1 507 ? 31.585 9.269 -40.223 1.00 97.62 507 ARG A O 1
ATOM 4108 N N . TRP A 1 508 ? 31.496 11.023 -38.826 1.00 96.44 508 TRP A N 1
ATOM 4109 C CA . TRP A 1 508 ? 30.853 10.315 -37.724 1.00 96.44 508 TRP A CA 1
ATOM 4110 C C . TRP A 1 508 ? 29.360 10.644 -37.693 1.00 96.44 508 TRP A C 1
ATOM 4112 O O . TRP A 1 508 ? 28.992 11.812 -37.819 1.00 96.44 508 TRP A O 1
ATOM 4122 N N . THR A 1 509 ? 28.505 9.636 -37.523 1.00 95.00 509 THR A N 1
ATOM 4123 C CA . THR A 1 509 ? 27.058 9.804 -37.319 1.00 95.00 509 THR A CA 1
ATOM 4124 C C . THR A 1 509 ? 26.683 9.345 -35.918 1.00 95.00 509 THR A C 1
ATOM 4126 O O . THR A 1 509 ? 26.862 8.176 -35.570 1.00 95.00 509 THR A O 1
ATOM 4129 N N . SER A 1 510 ? 26.147 10.268 -35.125 1.00 91.69 510 SER A N 1
ATOM 4130 C CA . SER A 1 510 ? 25.816 10.028 -33.727 1.00 91.69 510 SER A CA 1
ATOM 4131 C C . SER A 1 510 ? 24.720 8.964 -33.572 1.00 91.69 510 SER A C 1
ATOM 4133 O O . SER A 1 510 ? 23.650 9.124 -34.169 1.00 91.69 510 SER A O 1
ATOM 4135 N N . PRO A 1 511 ? 24.946 7.902 -32.775 1.00 84.62 511 PRO A N 1
ATOM 4136 C CA . PRO A 1 511 ? 23.926 6.896 -32.481 1.00 84.62 511 PRO A CA 1
ATOM 4137 C C . PRO A 1 511 ? 23.033 7.257 -31.287 1.00 84.62 511 PRO A C 1
ATOM 4139 O O . PRO A 1 511 ? 22.105 6.512 -30.999 1.00 84.62 511 PRO A O 1
ATOM 4142 N N . ALA A 1 512 ? 23.295 8.370 -30.595 1.00 77.31 512 ALA A N 1
ATOM 4143 C CA . ALA A 1 512 ? 22.642 8.723 -29.337 1.00 77.31 512 ALA A CA 1
ATOM 4144 C C . ALA A 1 512 ? 22.358 10.232 -29.242 1.00 77.31 512 ALA A C 1
ATOM 4146 O O . ALA A 1 512 ? 22.875 11.034 -30.022 1.00 77.31 512 ALA A O 1
ATOM 4147 N N . SER A 1 513 ? 21.507 10.627 -28.291 1.00 83.50 513 SER A N 1
ATOM 4148 C CA . SER A 1 513 ? 21.212 12.038 -28.012 1.00 83.50 513 SER A CA 1
ATOM 4149 C C . SER A 1 513 ? 21.808 12.453 -26.673 1.00 83.50 513 SER A C 1
ATOM 4151 O O . SER A 1 513 ? 21.248 12.156 -25.625 1.00 83.50 513 SER A O 1
ATOM 4153 N N . GLU A 1 514 ? 22.946 13.142 -26.700 1.00 80.38 514 GLU A N 1
ATOM 4154 C CA . GLU A 1 514 ? 23.732 13.453 -25.502 1.00 80.38 514 GLU A CA 1
ATOM 4155 C C . GLU A 1 514 ? 24.727 14.599 -25.744 1.00 80.38 514 GLU A C 1
ATOM 4157 O O . GLU A 1 514 ? 24.771 15.191 -26.821 1.00 80.38 514 GLU A O 1
ATOM 4162 N N . THR A 1 515 ? 25.551 14.922 -24.745 1.00 86.56 515 THR A N 1
ATOM 4163 C CA . THR A 1 515 ? 26.734 15.772 -24.941 1.00 86.56 515 THR A CA 1
ATOM 4164 C C . THR A 1 515 ? 27.967 14.897 -25.094 1.00 86.56 515 THR A C 1
ATOM 4166 O O . THR A 1 515 ? 28.253 14.094 -24.215 1.00 86.56 515 THR A O 1
ATOM 4169 N N . VAL A 1 516 ? 28.702 15.076 -26.191 1.00 88.50 516 VAL A N 1
ATOM 4170 C CA . VAL A 1 516 ? 29.948 14.352 -26.470 1.00 88.50 516 VAL A CA 1
ATOM 4171 C C . VAL A 1 516 ? 31.153 15.279 -26.362 1.00 88.50 516 VAL A C 1
ATOM 4173 O O . VAL A 1 516 ? 31.054 16.486 -26.618 1.00 88.50 516 VAL A O 1
ATOM 4176 N N . HIS A 1 517 ? 32.294 14.696 -26.009 1.00 88.06 517 HIS A N 1
ATOM 4177 C CA . HIS A 1 517 ? 33.603 15.334 -25.997 1.00 88.06 517 HIS A CA 1
ATOM 4178 C C . HIS A 1 517 ? 34.452 14.740 -27.126 1.00 88.06 517 HIS A C 1
ATOM 4180 O O . HIS A 1 517 ? 34.671 13.537 -27.199 1.00 88.06 517 HIS A O 1
ATOM 4186 N N . ILE A 1 518 ? 34.875 15.585 -28.060 1.00 93.50 518 ILE A N 1
ATOM 4187 C CA . ILE A 1 518 ? 35.620 15.214 -29.261 1.00 93.50 518 ILE A CA 1
ATOM 4188 C C . ILE A 1 518 ? 37.023 15.792 -29.134 1.00 93.50 518 ILE A C 1
ATOM 4190 O O . ILE A 1 518 ? 37.208 17.007 -29.203 1.00 93.50 518 ILE A O 1
ATOM 4194 N N . THR A 1 519 ? 38.014 14.922 -28.996 1.00 91.56 519 THR A N 1
ATOM 4195 C CA . THR A 1 519 ? 39.426 15.308 -28.915 1.00 91.56 519 THR A CA 1
ATOM 4196 C C . THR A 1 519 ? 40.222 14.637 -30.017 1.00 91.56 519 THR A C 1
ATOM 4198 O O . THR A 1 519 ? 39.866 13.562 -30.507 1.00 91.56 519 THR A O 1
ATOM 4201 N N . GLY A 1 520 ? 41.303 15.277 -30.447 1.00 93.81 520 GLY A N 1
ATOM 4202 C CA . GLY A 1 520 ? 42.137 14.691 -31.480 1.00 93.81 520 GLY A CA 1
ATOM 4203 C C . GLY A 1 520 ? 43.073 15.668 -32.160 1.00 93.81 520 GLY A C 1
ATOM 4204 O O . GLY A 1 520 ? 43.360 16.760 -31.660 1.00 93.81 520 GLY A O 1
ATOM 4205 N N . LYS A 1 521 ? 43.581 15.237 -33.314 1.00 96.62 521 LYS A N 1
ATOM 4206 C CA . LYS A 1 521 ? 44.435 16.054 -34.170 1.00 96.62 521 LYS A CA 1
ATOM 4207 C C . LYS A 1 521 ? 44.357 15.651 -35.635 1.00 96.62 521 LYS A C 1
ATOM 4209 O O . LYS A 1 521 ? 44.219 14.474 -35.968 1.00 96.62 521 LYS A O 1
ATOM 4214 N N . PHE A 1 522 ? 44.568 16.634 -36.496 1.00 97.81 522 PHE A N 1
ATOM 4215 C CA . PHE A 1 522 ? 45.076 16.426 -37.844 1.00 97.81 522 PHE A CA 1
ATOM 4216 C C . PHE A 1 522 ? 46.606 16.509 -37.763 1.00 97.81 522 PHE A C 1
ATOM 4218 O O . PHE A 1 522 ? 47.158 17.567 -37.463 1.00 97.81 522 PHE A O 1
ATOM 4225 N N . ALA A 1 523 ? 47.303 15.390 -37.932 1.00 95.81 523 ALA A N 1
ATOM 4226 C CA . ALA A 1 523 ? 48.761 15.368 -37.875 1.00 95.81 523 ALA A CA 1
ATOM 4227 C C . ALA A 1 523 ? 49.365 15.956 -39.158 1.00 95.81 523 ALA A C 1
ATOM 4229 O O . ALA A 1 523 ? 48.776 15.832 -40.231 1.00 95.81 523 ALA A O 1
ATOM 4230 N N . ALA A 1 524 ? 50.564 16.536 -39.052 1.00 88.75 524 ALA A N 1
ATOM 4231 C CA . ALA A 1 524 ? 51.271 17.169 -40.169 1.00 88.75 524 ALA A CA 1
ATOM 4232 C C . ALA A 1 524 ? 51.417 16.231 -41.375 1.00 88.75 524 ALA A C 1
ATOM 4234 O O . ALA A 1 524 ? 51.325 16.661 -42.519 1.00 88.75 524 ALA A O 1
ATOM 4235 N N . GLY A 1 525 ? 51.628 14.940 -41.096 1.00 91.12 525 GLY A N 1
ATOM 4236 C CA . GLY A 1 525 ? 51.776 13.913 -42.110 1.00 91.12 525 GLY A CA 1
ATOM 4237 C C . GLY A 1 525 ? 52.966 14.180 -43.026 1.00 91.12 525 GLY A C 1
ATOM 4238 O O . GLY A 1 525 ? 54.117 14.097 -42.591 1.00 91.12 525 GLY A O 1
ATOM 4239 N N . HIS A 1 526 ? 52.704 14.420 -44.310 1.00 90.31 526 HIS A N 1
ATOM 4240 C CA . HIS A 1 526 ? 53.747 14.674 -45.307 1.00 90.31 526 HIS A CA 1
ATOM 4241 C C . HIS A 1 526 ? 54.170 16.164 -45.327 1.00 90.31 526 HIS A C 1
ATOM 4243 O O . HIS A 1 526 ? 53.964 16.882 -44.358 1.00 90.31 526 HIS A O 1
ATOM 4249 N N . SER A 1 527 ? 54.890 16.624 -46.358 1.00 89.81 527 SER A N 1
ATOM 4250 C CA . SER A 1 527 ? 55.544 17.947 -46.358 1.00 89.81 527 SER A CA 1
ATOM 4251 C C . SER A 1 527 ? 54.728 19.068 -47.007 1.00 89.81 527 SER A C 1
ATOM 4253 O O . SER A 1 527 ? 55.236 20.183 -47.132 1.00 89.81 527 SER A O 1
ATOM 4255 N N . GLY A 1 528 ? 53.537 18.753 -47.509 1.00 89.25 528 GLY A N 1
ATOM 4256 C CA . GLY A 1 528 ? 52.625 19.687 -48.148 1.00 89.25 528 GLY A CA 1
ATOM 4257 C C . GLY A 1 528 ? 51.820 20.501 -47.139 1.00 89.25 528 GLY A C 1
ATOM 4258 O O . GLY A 1 528 ? 52.044 20.440 -45.927 1.00 89.25 528 GLY A O 1
ATOM 4259 N N . VAL A 1 529 ? 50.927 21.333 -47.661 1.00 92.94 529 VAL A N 1
ATOM 4260 C CA . VAL A 1 529 ? 50.152 22.295 -46.880 1.00 92.94 529 VAL A CA 1
ATOM 4261 C C . VAL A 1 529 ? 48.684 22.025 -47.143 1.00 92.94 529 VAL A C 1
ATOM 4263 O O . VAL A 1 529 ? 48.255 22.055 -48.292 1.00 92.94 529 VAL A O 1
ATOM 4266 N N . VAL A 1 530 ? 47.910 21.812 -46.082 1.00 95.81 530 VAL A N 1
ATOM 4267 C CA . VAL A 1 530 ? 46.495 21.437 -46.185 1.00 95.81 530 VAL A CA 1
ATOM 4268 C C . VAL A 1 530 ? 45.589 22.416 -45.454 1.00 95.81 530 VAL A C 1
ATOM 4270 O O . VAL A 1 530 ? 45.998 23.102 -44.512 1.00 95.81 530 VAL A O 1
ATOM 4273 N N . ASP A 1 531 ? 44.333 22.436 -45.875 1.00 96.81 531 ASP A N 1
ATOM 4274 C CA . ASP A 1 531 ? 43.255 23.113 -45.170 1.00 96.81 531 ASP A CA 1
ATOM 4275 C C . ASP A 1 531 ? 42.384 22.076 -44.447 1.00 96.81 531 ASP A C 1
ATOM 4277 O O . ASP A 1 531 ? 42.100 21.000 -44.978 1.00 96.81 531 ASP A O 1
ATOM 4281 N N . MET A 1 532 ? 41.969 22.379 -43.218 1.00 97.06 532 MET A N 1
ATOM 4282 C CA . MET A 1 532 ? 41.290 21.432 -42.333 1.00 97.06 532 MET A CA 1
ATOM 4283 C C . MET A 1 532 ? 40.028 22.048 -41.734 1.00 97.06 532 MET A C 1
ATOM 4285 O O . MET A 1 532 ? 40.050 23.200 -41.290 1.00 97.06 532 MET A O 1
ATOM 4289 N N . TRP A 1 533 ? 38.952 21.262 -41.641 1.00 98.38 533 TRP A N 1
ATOM 4290 C CA . TRP A 1 533 ? 37.699 21.685 -41.009 1.00 98.38 533 TRP A CA 1
ATOM 4291 C C . TRP A 1 533 ? 37.034 20.569 -40.203 1.00 98.38 533 TRP A C 1
ATOM 4293 O O . TRP A 1 533 ? 37.185 19.387 -40.511 1.00 98.38 533 TRP A O 1
ATOM 4303 N N . ILE A 1 534 ? 36.234 20.966 -39.209 1.00 98.44 534 ILE A N 1
ATOM 4304 C CA . ILE A 1 534 ? 35.255 20.101 -38.537 1.00 98.44 534 ILE A CA 1
ATOM 4305 C C . ILE A 1 534 ? 33.868 20.718 -38.721 1.00 98.44 534 ILE A C 1
ATOM 4307 O O . ILE A 1 534 ? 33.611 21.830 -38.253 1.00 98.44 534 ILE A O 1
ATOM 4311 N N . ILE A 1 535 ? 32.970 20.011 -39.409 1.00 98.31 535 ILE A N 1
ATOM 4312 C CA . ILE A 1 535 ? 31.644 20.512 -39.795 1.00 98.31 535 ILE A CA 1
ATOM 4313 C C . ILE A 1 535 ? 30.549 19.694 -39.111 1.00 98.31 535 ILE A C 1
ATOM 4315 O O . ILE A 1 535 ? 30.523 18.472 -39.211 1.00 98.31 535 ILE A O 1
ATOM 4319 N N . LYS A 1 536 ? 29.601 20.370 -38.455 1.00 97.69 536 LYS A N 1
ATOM 4320 C CA . LYS A 1 536 ? 28.403 19.736 -37.885 1.00 97.69 536 LYS A CA 1
ATOM 4321 C C . LYS A 1 536 ? 27.226 19.859 -38.843 1.00 97.69 536 LYS A C 1
ATOM 4323 O O . LYS A 1 536 ? 26.899 20.973 -39.250 1.00 97.69 536 LYS A O 1
ATOM 4328 N N . ASN A 1 537 ? 26.563 18.745 -39.156 1.00 96.81 537 ASN A N 1
ATOM 4329 C CA . ASN A 1 537 ? 25.347 18.691 -39.980 1.00 96.81 537 ASN A CA 1
ATOM 4330 C C . ASN A 1 537 ? 25.467 19.468 -41.308 1.00 96.81 537 ASN A C 1
ATOM 4332 O O . ASN A 1 537 ? 24.533 20.157 -41.716 1.00 96.81 537 ASN A O 1
ATOM 4336 N N . GLY A 1 538 ? 26.642 19.429 -41.947 1.00 94.75 538 GLY A N 1
ATOM 4337 C CA . GLY A 1 538 ? 26.903 20.155 -43.195 1.00 94.75 538 GLY A CA 1
ATOM 4338 C C . GLY A 1 538 ? 26.876 21.689 -43.082 1.00 94.75 538 GLY A C 1
ATOM 4339 O O . GLY A 1 538 ? 26.835 22.367 -44.106 1.00 94.75 538 GLY A O 1
ATOM 4340 N N . ASN A 1 539 ? 26.899 22.275 -41.876 1.00 95.81 539 ASN A N 1
ATOM 4341 C CA . ASN A 1 539 ? 26.873 23.728 -41.687 1.00 95.81 539 ASN A CA 1
ATOM 4342 C C . ASN A 1 539 ? 28.227 24.386 -42.015 1.00 95.81 539 ASN A C 1
ATOM 4344 O O . ASN A 1 539 ? 28.983 24.795 -41.134 1.00 95.81 539 ASN A O 1
ATOM 4348 N N . ALA A 1 540 ? 28.513 24.518 -43.308 1.00 92.94 540 ALA A N 1
ATOM 4349 C CA . ALA A 1 540 ? 29.726 25.143 -43.829 1.00 92.94 540 ALA A CA 1
ATOM 4350 C C . ALA A 1 540 ? 29.889 26.623 -43.435 1.00 92.94 540 ALA A C 1
ATOM 4352 O O . ALA A 1 540 ? 31.006 27.132 -43.411 1.00 92.94 540 ALA A O 1
ATOM 4353 N N . ALA A 1 541 ? 28.792 27.326 -43.133 1.00 93.81 541 ALA A N 1
ATOM 4354 C CA . ALA A 1 541 ? 28.828 28.748 -42.791 1.00 93.81 541 ALA A CA 1
ATOM 4355 C C . ALA A 1 541 ? 29.398 29.016 -41.387 1.00 93.81 541 ALA A C 1
ATOM 4357 O O . ALA A 1 541 ? 29.816 30.139 -41.104 1.00 93.81 541 ALA A O 1
ATOM 4358 N N . GLN A 1 542 ? 29.375 28.012 -40.505 1.00 94.88 542 GLN A N 1
ATOM 4359 C CA . GLN A 1 542 ? 29.867 28.081 -39.128 1.00 94.88 542 GLN A CA 1
ATOM 4360 C C . GLN A 1 542 ? 30.556 26.752 -38.773 1.00 94.88 542 GLN A C 1
ATOM 4362 O O . GLN A 1 542 ? 29.957 25.918 -38.084 1.00 94.88 542 GLN A O 1
ATOM 4367 N N . PRO A 1 543 ? 31.786 26.512 -39.270 1.00 96.00 543 PRO A N 1
ATOM 4368 C CA . PRO A 1 543 ? 32.543 25.320 -38.908 1.00 96.00 543 PRO A CA 1
ATOM 4369 C C . PRO A 1 543 ? 32.788 25.282 -37.393 1.00 96.00 543 PRO A C 1
ATOM 4371 O O . PRO A 1 543 ? 33.043 26.316 -36.777 1.00 96.00 543 PRO A O 1
ATOM 4374 N N . LEU A 1 544 ? 32.748 24.087 -36.792 1.00 96.81 544 LEU A N 1
ATOM 4375 C CA . LEU A 1 544 ? 33.131 23.901 -35.385 1.00 96.81 544 LEU A CA 1
ATOM 4376 C C . LEU A 1 544 ? 34.624 24.179 -35.178 1.00 96.81 544 LEU A C 1
ATOM 4378 O O . LEU A 1 544 ? 35.039 24.623 -34.111 1.00 96.81 544 LEU A O 1
ATOM 4382 N N . PHE A 1 545 ? 35.420 23.902 -36.208 1.00 97.50 545 PHE A N 1
ATOM 4383 C CA . PHE A 1 545 ? 36.854 24.133 -36.243 1.00 97.50 545 PHE A CA 1
ATOM 4384 C C . PHE A 1 545 ? 37.298 24.391 -37.683 1.00 97.50 545 PHE A C 1
ATOM 4386 O O . PHE A 1 545 ? 36.787 23.756 -38.608 1.00 97.50 545 PHE A O 1
ATOM 4393 N N . SER A 1 546 ? 38.272 25.279 -37.877 1.00 96.81 546 SER A N 1
ATOM 4394 C CA . SER A 1 546 ? 38.941 25.459 -39.165 1.00 96.81 546 SER A CA 1
ATOM 4395 C C . SER A 1 546 ? 40.379 25.924 -38.980 1.00 96.81 546 SER A C 1
ATOM 4397 O O . SER A 1 546 ? 40.615 26.873 -38.231 1.00 96.81 546 SER A O 1
ATOM 4399 N N . GLN A 1 547 ? 41.306 25.333 -39.726 1.00 96.94 547 GLN A N 1
ATOM 4400 C CA . GLN A 1 547 ? 42.682 25.803 -39.843 1.00 96.94 547 GLN A CA 1
ATOM 4401 C C . GLN A 1 547 ? 43.098 25.729 -41.310 1.00 96.94 547 GLN A C 1
ATOM 4403 O O . GLN A 1 547 ? 43.082 24.658 -41.907 1.00 96.94 547 GLN A O 1
ATOM 4408 N N . LEU A 1 548 ? 43.471 26.873 -41.880 1.00 95.81 548 LEU A N 1
ATOM 4409 C CA . LEU A 1 548 ? 43.940 26.960 -43.261 1.00 95.81 548 LEU A CA 1
ATOM 4410 C C . LEU A 1 548 ? 45.466 26.994 -43.303 1.00 95.81 548 LEU A C 1
ATOM 4412 O O . LEU A 1 548 ? 46.111 27.469 -42.359 1.00 95.81 548 LEU A O 1
ATOM 4416 N N . SER A 1 549 ? 46.015 26.521 -44.416 1.00 93.38 549 SER A N 1
ATOM 4417 C CA . SER A 1 549 ? 47.439 26.489 -44.728 1.00 93.38 549 SER A CA 1
ATOM 4418 C C . SER A 1 549 ? 48.294 25.867 -43.615 1.00 93.38 549 SER A C 1
ATOM 4420 O O . SER A 1 549 ? 49.330 26.411 -43.225 1.00 93.38 549 SER A O 1
ATOM 4422 N N . ALA A 1 550 ? 47.842 24.736 -43.074 1.00 93.62 550 ALA A N 1
ATOM 4423 C CA . ALA A 1 550 ? 48.532 24.009 -42.018 1.00 93.62 550 ALA A CA 1
ATOM 4424 C C . ALA A 1 550 ? 49.666 23.137 -42.575 1.00 93.62 550 ALA A C 1
ATOM 4426 O O . ALA A 1 550 ? 49.495 22.430 -43.563 1.00 93.62 550 ALA A O 1
ATOM 4427 N N . SER A 1 551 ? 50.814 23.165 -41.894 1.00 91.50 551 SER A N 1
ATOM 4428 C CA . SER A 1 551 ? 52.016 22.378 -42.222 1.00 91.50 551 SER A CA 1
ATOM 4429 C C . SER A 1 551 ? 52.619 21.678 -40.991 1.00 91.50 551 SER A C 1
ATOM 4431 O O . SER A 1 551 ? 53.807 21.357 -40.961 1.00 91.50 551 SER A O 1
ATOM 4433 N N . ALA A 1 552 ? 51.841 21.560 -39.915 1.00 93.00 552 ALA A N 1
ATOM 4434 C CA . ALA A 1 552 ? 52.228 21.000 -38.623 1.00 93.00 552 ALA A CA 1
ATOM 4435 C C . ALA A 1 552 ? 51.014 20.300 -37.990 1.00 93.00 552 ALA A C 1
ATOM 4437 O O . ALA A 1 552 ? 49.904 20.436 -38.498 1.00 93.00 552 ALA A O 1
ATOM 4438 N N . ASP A 1 553 ? 51.213 19.581 -36.882 1.00 96.00 553 ASP A N 1
ATOM 4439 C CA . ASP A 1 553 ? 50.108 18.982 -36.125 1.00 96.00 553 ASP A CA 1
ATOM 4440 C C . ASP A 1 553 ? 49.124 20.067 -35.653 1.00 96.00 553 ASP A C 1
ATOM 4442 O O . ASP A 1 553 ? 49.517 21.052 -35.021 1.00 96.00 553 ASP A O 1
ATOM 4446 N N . VAL A 1 554 ? 47.838 19.852 -35.924 1.00 96.62 554 VAL A N 1
ATOM 4447 C CA . VAL A 1 554 ? 46.736 20.736 -35.540 1.00 96.62 554 VAL A CA 1
ATOM 4448 C C . VAL A 1 554 ? 45.795 19.980 -34.610 1.00 96.62 554 VAL A C 1
ATOM 4450 O O . VAL A 1 554 ? 45.125 19.034 -35.021 1.00 96.62 554 VAL A O 1
ATOM 4453 N N . PHE A 1 555 ? 45.747 20.399 -33.348 1.00 96.12 555 PHE A N 1
ATOM 4454 C CA . PHE A 1 555 ? 44.929 19.776 -32.307 1.00 96.12 555 PHE A CA 1
ATOM 4455 C C . PHE A 1 555 ? 43.544 20.419 -32.222 1.00 96.12 555 PHE A C 1
ATOM 4457 O O . PHE A 1 555 ? 43.399 21.625 -32.430 1.00 96.12 555 PHE A O 1
ATOM 4464 N N . PHE A 1 556 ? 42.546 19.621 -31.851 1.00 95.75 556 PHE A N 1
ATOM 4465 C CA . PHE A 1 556 ? 41.199 20.093 -31.546 1.00 95.75 556 PHE A CA 1
ATOM 4466 C C . PHE A 1 556 ? 40.654 19.422 -30.285 1.00 95.75 556 PHE A C 1
ATOM 4468 O O . PHE A 1 556 ? 40.982 18.278 -29.961 1.00 95.75 556 PHE A O 1
ATOM 4475 N N . ASP A 1 557 ? 39.807 20.171 -29.590 1.00 92.75 557 ASP A N 1
ATOM 4476 C CA . ASP A 1 557 ? 39.119 19.776 -28.367 1.00 92.75 557 ASP A CA 1
ATOM 4477 C C . ASP A 1 557 ? 37.758 20.488 -28.369 1.00 92.75 557 ASP A C 1
ATOM 4479 O O . ASP A 1 557 ? 37.692 21.720 -28.340 1.00 92.75 557 ASP A O 1
ATOM 4483 N N . LEU A 1 558 ? 36.680 19.723 -28.538 1.00 92.12 558 LEU A N 1
ATOM 4484 C CA . LEU A 1 558 ? 35.326 20.228 -28.742 1.00 92.12 558 LEU A CA 1
ATOM 4485 C C . LEU A 1 558 ? 34.351 19.499 -27.820 1.00 92.12 558 LEU A C 1
ATOM 4487 O O . LEU A 1 558 ? 34.318 18.274 -27.795 1.00 92.12 558 LEU A O 1
ATOM 4491 N N . THR A 1 559 ? 33.462 20.239 -27.165 1.00 91.06 559 THR A N 1
ATOM 4492 C CA . THR A 1 559 ? 32.326 19.667 -26.428 1.00 91.06 559 THR A CA 1
ATOM 4493 C C . THR A 1 559 ? 31.034 20.185 -27.031 1.00 91.06 559 THR A C 1
ATOM 4495 O O . THR A 1 559 ? 30.846 21.399 -27.145 1.00 91.06 559 THR A O 1
ATOM 4498 N N . LEU A 1 560 ? 30.136 19.286 -27.436 1.00 93.12 560 LEU A N 1
ATOM 4499 C CA . LEU A 1 560 ? 28.870 19.680 -28.050 1.00 93.12 560 LEU A CA 1
ATOM 4500 C C . LEU A 1 560 ? 27.748 18.671 -27.818 1.00 93.12 560 LEU A C 1
ATOM 4502 O O . LEU A 1 560 ? 27.970 17.466 -27.741 1.00 93.12 560 LEU A O 1
ATOM 4506 N N . SER A 1 561 ? 26.517 19.176 -27.786 1.00 92.12 561 SER A N 1
ATOM 4507 C CA . SER A 1 561 ? 25.323 18.335 -27.770 1.00 92.12 561 SER A CA 1
ATOM 4508 C C . SER A 1 561 ? 24.987 17.824 -29.169 1.00 92.12 561 SER A C 1
ATOM 4510 O O . SER A 1 561 ? 25.017 18.575 -30.155 1.00 92.12 561 SER A O 1
ATOM 4512 N N . VAL A 1 562 ? 24.645 16.548 -29.248 1.00 91.62 562 VAL A N 1
ATOM 4513 C CA . VAL A 1 562 ? 24.267 15.814 -30.453 1.00 91.62 562 VAL A CA 1
ATOM 4514 C C . VAL A 1 562 ? 22.910 15.151 -30.232 1.00 91.62 562 VAL A C 1
ATOM 4516 O O . VAL A 1 562 ? 22.496 14.899 -29.105 1.00 91.62 562 VAL A O 1
ATOM 4519 N N . SER A 1 563 ? 22.201 14.905 -31.324 1.00 92.62 563 SER A N 1
ATOM 4520 C CA . SER A 1 563 ? 21.017 14.043 -31.365 1.00 92.62 563 SER A CA 1
ATOM 4521 C C . SER A 1 563 ? 21.297 12.865 -32.289 1.00 92.62 563 SER A C 1
ATOM 4523 O O . SER A 1 563 ? 22.149 12.996 -33.175 1.00 92.62 563 SER A O 1
ATOM 4525 N N . ILE A 1 564 ? 20.546 11.769 -32.145 1.00 86.06 564 ILE A N 1
ATOM 4526 C CA . ILE A 1 564 ? 20.624 10.620 -33.063 1.00 86.06 564 ILE A CA 1
ATOM 4527 C C . ILE A 1 564 ? 20.577 11.118 -34.516 1.00 86.06 564 ILE A C 1
ATOM 4529 O O . ILE A 1 564 ? 19.712 11.914 -34.888 1.00 86.06 564 ILE A O 1
ATOM 4533 N N . GLY A 1 565 ? 21.544 10.685 -35.328 1.00 91.44 565 GLY A N 1
ATOM 4534 C CA . GLY A 1 565 ? 21.687 11.093 -36.729 1.00 91.44 565 GLY A CA 1
ATOM 4535 C C . GLY A 1 565 ? 22.472 12.392 -36.964 1.00 91.44 565 GLY A C 1
ATOM 4536 O O . GLY A 1 565 ? 22.707 12.746 -38.117 1.00 91.44 565 GLY A O 1
ATOM 4537 N N . THR A 1 566 ? 22.918 13.095 -35.915 1.00 97.06 566 THR A N 1
ATOM 4538 C CA . THR A 1 566 ? 23.837 14.242 -36.056 1.00 97.06 566 THR A CA 1
ATOM 4539 C C . THR A 1 566 ? 25.136 13.797 -36.718 1.00 97.06 566 THR A C 1
ATOM 4541 O O . THR A 1 566 ? 25.745 12.827 -36.269 1.00 97.06 566 THR A O 1
ATOM 4544 N N . THR A 1 567 ? 25.598 14.523 -37.738 1.00 97.81 567 THR A N 1
ATOM 4545 C CA . THR A 1 567 ? 26.851 14.220 -38.438 1.00 97.81 567 THR A CA 1
ATOM 4546 C C . THR A 1 567 ? 27.962 15.192 -38.056 1.00 97.81 567 THR A C 1
ATOM 4548 O O . THR A 1 567 ? 27.739 16.405 -37.997 1.00 97.81 567 THR A O 1
ATOM 4551 N N . ILE A 1 568 ? 29.168 14.665 -37.844 1.00 98.19 568 ILE A N 1
ATOM 4552 C CA . ILE A 1 568 ? 30.406 15.430 -37.656 1.00 98.19 568 ILE A CA 1
ATOM 4553 C C . ILE A 1 568 ? 31.395 15.014 -38.743 1.00 98.19 568 ILE A C 1
ATOM 4555 O O . ILE A 1 568 ? 31.825 13.863 -38.783 1.00 98.19 568 ILE A O 1
ATOM 4559 N N . ASP A 1 569 ? 31.735 15.950 -39.625 1.00 98.31 569 ASP A N 1
ATOM 4560 C CA . ASP A 1 569 ? 32.644 15.735 -40.748 1.00 98.31 569 ASP A CA 1
ATOM 4561 C C . ASP A 1 569 ? 34.021 16.319 -40.439 1.00 98.31 569 ASP A C 1
ATOM 4563 O O . ASP A 1 569 ? 34.148 17.526 -40.242 1.00 98.31 569 ASP A O 1
ATOM 4567 N N . PHE A 1 570 ? 35.047 15.472 -40.443 1.00 98.44 570 PHE A N 1
ATOM 4568 C CA . PHE A 1 570 ? 36.456 15.853 -40.410 1.00 98.44 570 PHE A CA 1
ATOM 4569 C C . PHE A 1 570 ? 36.954 15.934 -41.851 1.00 98.44 570 PHE A C 1
ATOM 4571 O O . PHE A 1 570 ? 36.943 14.936 -42.578 1.00 98.44 570 PHE A O 1
ATOM 4578 N N . VAL A 1 571 ? 37.340 17.132 -42.276 1.00 98.25 571 VAL A N 1
ATOM 4579 C CA . VAL A 1 571 ? 37.574 17.463 -43.684 1.00 98.25 571 VAL A CA 1
ATOM 4580 C C . VAL A 1 571 ? 39.017 17.901 -43.885 1.00 98.25 571 VAL A C 1
ATOM 4582 O O . VAL A 1 571 ? 39.501 18.749 -43.139 1.00 98.25 571 VAL A O 1
ATOM 4585 N N . VAL A 1 572 ? 39.667 17.360 -44.917 1.00 97.75 572 VAL A N 1
ATOM 4586 C CA . VAL A 1 572 ? 40.993 17.779 -45.390 1.00 97.75 572 VAL A CA 1
ATOM 4587 C C . VAL A 1 572 ? 40.884 18.191 -46.857 1.00 97.75 572 VAL A C 1
ATOM 4589 O O . VAL A 1 572 ? 40.399 17.419 -47.689 1.00 97.75 572 VAL A O 1
ATOM 4592 N N . GLY A 1 573 ? 41.318 19.410 -47.163 1.00 95.56 573 GLY A N 1
ATOM 4593 C CA . GLY A 1 573 ? 41.371 19.992 -48.502 1.00 95.56 573 GLY A CA 1
ATOM 4594 C C . GLY A 1 573 ? 42.782 20.454 -48.882 1.00 95.56 573 GLY A C 1
ATOM 4595 O O . GLY A 1 573 ? 43.656 20.539 -48.015 1.00 95.56 573 GLY A O 1
ATOM 4596 N N . PRO A 1 574 ? 43.016 20.754 -50.170 1.00 92.25 574 PRO A N 1
ATOM 4597 C CA . PRO A 1 574 ? 44.326 21.187 -50.646 1.00 92.25 574 PRO A CA 1
ATOM 4598 C C . PRO A 1 574 ? 44.614 22.643 -50.235 1.00 92.25 574 PRO A C 1
ATOM 4600 O O . PRO A 1 574 ? 43.841 23.540 -50.566 1.00 92.25 574 PRO A O 1
ATOM 4603 N N . GLY A 1 575 ? 45.749 22.914 -49.581 1.00 85.94 575 GLY A N 1
ATOM 4604 C CA . GLY A 1 575 ? 46.150 24.258 -49.122 1.00 85.94 575 GLY A CA 1
ATOM 4605 C C . GLY A 1 575 ? 46.803 25.130 -50.207 1.00 85.94 575 GLY A C 1
ATOM 4606 O O . GLY A 1 575 ? 47.664 25.962 -49.916 1.00 85.94 575 GLY A O 1
ATOM 4607 N N . GLY A 1 576 ? 46.430 24.913 -51.473 1.00 83.00 576 GLY A N 1
ATOM 4608 C CA . GLY A 1 576 ? 46.945 25.607 -52.664 1.00 83.00 576 GLY A CA 1
ATOM 4609 C C . GLY A 1 576 ? 47.613 24.693 -53.703 1.00 83.00 576 GLY A C 1
ATOM 4610 O O . GLY A 1 576 ? 47.591 25.016 -54.891 1.00 83.00 576 GLY A O 1
ATOM 4611 N N . ASP A 1 577 ? 48.144 23.545 -53.279 1.00 85.44 577 ASP A N 1
ATOM 4612 C CA . ASP A 1 577 ? 48.559 22.394 -54.103 1.00 85.44 577 ASP A CA 1
ATOM 4613 C C . ASP A 1 577 ? 47.985 21.114 -53.453 1.00 85.44 577 ASP A C 1
ATOM 4615 O O . ASP A 1 577 ? 47.309 21.215 -52.438 1.00 85.44 577 ASP A O 1
ATOM 4619 N N . TYR A 1 578 ? 48.199 19.942 -54.051 1.00 85.31 578 TYR A N 1
ATOM 4620 C CA . TYR A 1 578 ? 47.895 18.623 -53.474 1.00 85.31 578 TYR A CA 1
ATOM 4621 C C . TYR A 1 578 ? 49.149 17.750 -53.304 1.00 85.31 578 TYR A C 1
ATOM 4623 O O . TYR A 1 578 ? 49.082 16.608 -52.844 1.00 85.31 578 TYR A O 1
ATOM 4631 N N . GLY A 1 579 ? 50.303 18.227 -53.780 1.00 86.12 579 GLY A N 1
ATOM 4632 C CA . GLY A 1 579 ? 51.557 17.503 -53.706 1.00 86.12 579 GLY A CA 1
ATOM 4633 C C . GLY A 1 579 ? 52.019 17.370 -52.261 1.00 86.12 579 GLY A C 1
ATOM 4634 O O . GLY A 1 579 ? 52.391 18.359 -51.644 1.00 86.12 579 GLY A O 1
ATOM 4635 N N . ALA A 1 580 ? 52.100 16.127 -51.781 1.00 90.31 580 ALA A N 1
ATOM 4636 C CA . ALA A 1 580 ? 52.559 15.790 -50.437 1.00 90.31 580 ALA A CA 1
ATOM 4637 C C . ALA A 1 580 ? 51.578 16.131 -49.294 1.00 90.31 580 ALA A C 1
ATOM 4639 O O . ALA A 1 580 ? 52.021 16.530 -48.223 1.00 90.31 580 ALA A O 1
ATOM 4640 N N . ASP A 1 581 ? 50.284 15.854 -49.476 1.00 94.31 581 ASP A N 1
ATOM 4641 C CA . ASP A 1 581 ? 49.210 16.273 -48.557 1.00 94.31 581 ASP A CA 1
ATOM 4642 C C . ASP A 1 581 ? 48.567 15.125 -47.753 1.00 94.31 581 ASP A C 1
ATOM 4644 O O . ASP A 1 581 ? 47.410 15.198 -47.343 1.00 94.31 581 ASP A O 1
ATOM 4648 N N . ASN A 1 582 ? 49.290 14.026 -47.504 1.00 95.12 582 ASN A N 1
ATOM 4649 C CA . ASN A 1 582 ? 48.777 13.010 -46.578 1.00 95.12 582 ASN A CA 1
ATOM 4650 C C . ASN A 1 582 ? 48.666 13.617 -45.181 1.00 95.12 582 ASN A C 1
ATOM 4652 O O . ASN A 1 582 ? 49.660 14.093 -44.639 1.00 95.12 582 ASN A O 1
ATOM 4656 N N . THR A 1 583 ? 47.475 13.551 -44.596 1.00 97.31 583 THR A N 1
ATOM 4657 C CA . THR A 1 583 ? 47.150 14.085 -43.272 1.00 97.31 583 THR A CA 1
ATOM 4658 C C . THR A 1 583 ? 46.593 12.959 -42.405 1.00 97.31 583 THR A C 1
ATOM 4660 O O . THR A 1 583 ? 45.452 12.530 -42.611 1.00 97.31 583 THR A O 1
ATOM 4663 N N . PRO A 1 584 ? 47.379 12.387 -41.479 1.00 97.50 584 PRO A N 1
ATOM 4664 C CA . PRO A 1 584 ? 46.850 11.446 -40.507 1.00 97.50 584 PRO A CA 1
ATOM 4665 C C . PRO A 1 584 ? 45.807 12.090 -39.593 1.00 97.50 584 PRO A C 1
ATOM 4667 O O . PRO A 1 584 ? 46.015 13.194 -39.092 1.00 97.50 584 PRO A O 1
ATOM 4670 N N . LEU A 1 585 ? 44.691 11.404 -39.357 1.00 97.62 585 LEU A N 1
ATOM 4671 C CA . LEU A 1 585 ? 43.586 11.927 -38.548 1.00 97.62 585 LEU A CA 1
ATOM 4672 C C . LEU A 1 585 ? 43.413 11.091 -37.284 1.00 97.62 585 LEU A C 1
ATOM 4674 O O . LEU A 1 585 ? 43.108 9.909 -37.366 1.00 97.62 585 LEU A O 1
ATOM 4678 N N . HIS A 1 586 ? 43.555 11.701 -36.116 1.00 95.62 586 HIS A N 1
ATOM 4679 C CA . HIS A 1 586 ? 43.296 11.068 -34.822 1.00 95.62 586 HIS A CA 1
ATOM 4680 C C . HIS A 1 586 ? 42.038 11.693 -34.238 1.00 95.62 586 HIS A C 1
ATOM 4682 O O . HIS A 1 586 ? 42.010 12.907 -34.050 1.00 95.62 586 HIS A O 1
ATOM 4688 N N . VAL A 1 587 ? 41.008 10.891 -33.974 1.00 95.44 587 VAL A N 1
ATOM 4689 C CA . VAL A 1 587 ? 39.745 11.355 -33.387 1.00 95.44 587 VAL A CA 1
ATOM 4690 C C . VAL A 1 587 ? 39.323 10.368 -32.314 1.00 95.44 587 VAL A C 1
ATOM 4692 O O . VAL A 1 587 ? 39.152 9.187 -32.612 1.00 95.44 587 VAL A O 1
ATOM 4695 N N . LEU A 1 588 ? 39.102 10.883 -31.109 1.00 89.19 588 LEU A N 1
ATOM 4696 C CA . LEU A 1 588 ? 38.425 10.195 -30.024 1.00 89.19 588 LEU A CA 1
ATOM 4697 C C . LEU A 1 588 ? 37.164 10.982 -29.664 1.00 89.19 588 LEU A C 1
ATOM 4699 O O . LEU A 1 588 ? 37.241 12.154 -29.290 1.00 89.19 588 LEU A O 1
ATOM 4703 N N . ILE A 1 589 ? 36.009 10.336 -29.782 1.00 90.69 589 ILE A N 1
ATOM 4704 C CA . ILE A 1 589 ? 34.724 10.873 -29.333 1.00 90.69 589 ILE A CA 1
ATOM 4705 C C . ILE A 1 589 ? 34.331 10.105 -28.078 1.00 90.69 589 ILE A C 1
ATOM 4707 O O . ILE A 1 589 ? 33.940 8.944 -28.165 1.00 90.69 589 ILE A O 1
ATOM 4711 N N . SER A 1 590 ? 34.426 10.741 -26.919 1.00 83.62 590 SER A N 1
ATOM 4712 C CA . SER A 1 590 ? 33.928 10.202 -25.659 1.00 83.62 590 SER A CA 1
ATOM 4713 C C . SER A 1 590 ? 32.543 10.764 -25.347 1.00 83.62 590 SER A C 1
ATOM 4715 O O . SER A 1 590 ? 32.180 11.885 -25.716 1.00 83.62 590 SER A O 1
ATOM 4717 N N . ARG A 1 591 ? 31.740 9.960 -24.657 1.00 74.81 591 ARG A N 1
ATOM 4718 C CA . ARG A 1 591 ? 30.482 10.416 -24.064 1.00 74.81 591 ARG A CA 1
ATOM 4719 C C . ARG A 1 591 ? 30.818 11.370 -22.909 1.00 74.81 591 ARG A C 1
ATOM 4721 O O . ARG A 1 591 ? 31.763 11.118 -22.159 1.00 74.81 591 ARG A O 1
ATOM 4728 N N . GLY A 1 592 ? 30.091 12.481 -22.771 1.00 61.47 592 GLY A N 1
ATOM 4729 C CA . GLY A 1 592 ? 30.099 13.253 -21.522 1.00 61.47 592 GLY A CA 1
ATOM 4730 C C . GLY A 1 592 ? 29.565 12.380 -20.382 1.00 61.47 592 GLY A C 1
ATOM 4731 O O . GLY A 1 592 ? 28.910 11.383 -20.666 1.00 61.47 592 GLY A O 1
ATOM 4732 N N . ALA A 1 593 ? 29.866 12.714 -19.118 1.00 50.62 593 ALA A N 1
ATOM 4733 C CA . ALA A 1 593 ? 29.458 11.924 -17.945 1.00 50.62 593 ALA A CA 1
ATOM 4734 C C . ALA A 1 593 ? 28.047 11.327 -18.126 1.00 50.62 593 ALA A C 1
ATOM 4736 O O . ALA A 1 593 ? 27.082 12.078 -18.284 1.00 50.62 593 ALA A O 1
ATOM 4737 N N . LEU A 1 594 ? 27.968 9.992 -18.189 1.00 51.28 594 LEU A N 1
ATOM 4738 C CA . LEU A 1 594 ? 26.725 9.252 -18.396 1.00 51.28 594 LEU A CA 1
ATOM 4739 C C . LEU A 1 594 ? 25.733 9.668 -17.306 1.00 51.28 594 LEU A C 1
ATOM 4741 O O . LEU A 1 594 ? 25.996 9.486 -16.121 1.00 51.28 594 LEU A O 1
ATOM 4745 N N . ASN A 1 595 ? 24.601 10.247 -17.702 1.00 50.75 595 ASN A N 1
ATOM 4746 C CA . ASN A 1 595 ? 23.465 10.389 -16.803 1.00 50.75 595 ASN A CA 1
ATOM 4747 C C . ASN A 1 595 ? 22.651 9.100 -16.922 1.00 50.75 595 ASN A C 1
ATOM 4749 O O . ASN A 1 595 ? 22.131 8.804 -17.997 1.00 50.75 595 ASN A O 1
ATOM 4753 N N . CYS A 1 596 ? 22.563 8.344 -15.831 1.00 50.97 596 CYS A N 1
ATOM 4754 C CA . CYS A 1 596 ? 21.736 7.147 -15.722 1.00 50.97 596 CYS A CA 1
ATOM 4755 C C . CYS A 1 596 ? 20.284 7.507 -16.085 1.00 50.97 596 CYS A C 1
ATOM 4757 O O . CYS A 1 596 ? 19.672 8.346 -15.419 1.00 50.97 596 CYS A O 1
ATOM 4759 N N . GLY A 1 597 ? 19.757 6.956 -17.183 1.00 49.22 597 GLY A N 1
ATOM 4760 C CA . GLY A 1 597 ? 18.413 7.301 -17.662 1.00 49.22 597 GLY A CA 1
ATOM 4761 C C . GLY A 1 597 ? 18.124 7.089 -19.150 1.00 49.22 597 GLY A C 1
ATOM 4762 O O . GLY A 1 597 ? 17.034 7.451 -19.586 1.00 49.22 597 GLY A O 1
ATOM 4763 N N . ASP A 1 598 ? 19.045 6.525 -19.940 1.00 54.16 598 ASP A N 1
ATOM 4764 C CA . ASP A 1 598 ? 18.709 6.063 -21.292 1.00 54.16 598 ASP A CA 1
ATOM 4765 C C . ASP A 1 598 ? 17.951 4.718 -21.189 1.00 54.16 598 ASP A C 1
ATOM 4767 O O . ASP A 1 598 ? 18.459 3.772 -20.572 1.00 54.16 598 ASP A O 1
ATOM 4771 N N . PRO A 1 599 ? 16.730 4.590 -21.743 1.00 51.00 599 PRO A N 1
ATOM 4772 C CA . PRO A 1 599 ? 15.960 3.345 -21.696 1.00 51.00 599 PRO A CA 1
ATOM 4773 C C . PRO A 1 599 ? 16.719 2.130 -22.246 1.00 51.00 599 PRO A C 1
ATOM 4775 O O . PRO A 1 599 ? 16.494 1.016 -21.787 1.00 51.00 599 PRO A O 1
ATOM 4778 N N . ALA A 1 600 ? 17.642 2.337 -23.193 1.00 49.34 600 ALA A N 1
ATOM 4779 C CA . ALA A 1 600 ? 18.438 1.255 -23.770 1.00 49.34 600 ALA A CA 1
ATOM 4780 C C . ALA A 1 600 ? 19.549 0.739 -22.836 1.00 49.34 600 ALA A C 1
ATOM 4782 O O . ALA A 1 600 ? 20.002 -0.389 -23.006 1.00 49.34 600 ALA A O 1
ATOM 4783 N N . THR A 1 601 ? 19.996 1.535 -21.857 1.00 52.50 601 THR A N 1
ATOM 4784 C CA . THR A 1 601 ? 21.065 1.135 -20.925 1.00 52.50 601 THR A CA 1
ATOM 4785 C C . THR A 1 601 ? 20.528 0.595 -19.605 1.00 52.50 601 THR A C 1
ATOM 4787 O O . THR A 1 601 ? 21.225 -0.149 -18.938 1.00 52.50 601 THR A O 1
ATOM 4790 N N . THR A 1 602 ? 19.295 0.942 -19.227 1.00 58.75 602 THR A N 1
ATOM 4791 C CA . THR A 1 602 ? 18.721 0.605 -17.909 1.00 58.75 602 THR A CA 1
ATOM 4792 C C . THR A 1 602 ? 18.209 -0.829 -17.785 1.00 58.75 602 THR A C 1
ATOM 4794 O O . THR A 1 602 ? 18.162 -1.343 -16.676 1.00 58.75 602 THR A O 1
ATOM 4797 N N . ALA A 1 603 ? 17.839 -1.488 -18.887 1.00 64.94 603 ALA A N 1
ATOM 4798 C CA . ALA A 1 603 ? 17.372 -2.880 -18.849 1.00 64.94 603 ALA A CA 1
ATOM 4799 C C . ALA A 1 603 ? 18.513 -3.905 -18.708 1.00 64.94 603 ALA A C 1
ATOM 4801 O O . ALA A 1 603 ? 18.286 -5.016 -18.249 1.00 64.94 603 ALA A O 1
ATOM 4802 N N . MET A 1 604 ? 19.729 -3.526 -19.110 1.00 72.62 604 MET A N 1
ATOM 4803 C CA . MET A 1 604 ? 20.879 -4.434 -19.253 1.00 72.62 604 MET A CA 1
ATOM 4804 C C . MET A 1 604 ? 21.980 -4.175 -18.217 1.00 72.62 604 MET A C 1
ATOM 4806 O O . MET A 1 604 ? 22.929 -4.946 -18.111 1.00 72.62 604 MET A O 1
ATOM 4810 N N . ASP A 1 605 ? 21.856 -3.061 -17.499 1.00 71.31 605 ASP A N 1
ATOM 4811 C CA . ASP A 1 605 ? 22.638 -2.665 -16.331 1.00 71.31 605 ASP A CA 1
ATOM 4812 C C . ASP A 1 605 ? 21.973 -3.274 -15.088 1.00 71.31 605 ASP A C 1
ATOM 4814 O O . ASP A 1 605 ? 21.254 -2.613 -14.334 1.00 71.31 605 ASP A O 1
ATOM 4818 N N . LEU A 1 606 ? 22.114 -4.594 -14.955 1.00 75.62 606 LEU A N 1
ATOM 4819 C CA . LEU A 1 606 ? 21.437 -5.402 -13.943 1.00 75.62 606 LEU A CA 1
ATOM 4820 C C . LEU A 1 606 ? 21.856 -5.016 -12.517 1.00 75.62 606 LEU A C 1
ATOM 4822 O O . LEU A 1 606 ? 21.072 -5.196 -11.584 1.00 75.62 606 LEU A O 1
ATOM 4826 N N . ASN A 1 607 ? 23.067 -4.479 -12.329 1.00 79.88 607 ASN A N 1
ATOM 4827 C CA . ASN A 1 607 ? 23.534 -3.997 -11.025 1.00 79.88 607 ASN A CA 1
ATOM 4828 C C . ASN A 1 607 ? 23.278 -2.489 -10.788 1.00 79.88 607 ASN A C 1
ATOM 4830 O O . ASN A 1 607 ? 23.550 -2.000 -9.687 1.00 79.88 607 ASN A O 1
ATOM 4834 N N . GLN A 1 608 ? 22.720 -1.786 -11.781 1.00 74.19 608 GLN A N 1
ATOM 4835 C CA . GLN A 1 608 ? 22.370 -0.362 -11.754 1.00 74.19 608 GLN A CA 1
ATOM 4836 C C . GLN A 1 608 ? 23.562 0.573 -11.472 1.00 74.19 608 GLN A C 1
ATOM 4838 O O . GLN A 1 608 ? 23.403 1.619 -10.829 1.00 74.19 608 GLN A O 1
ATOM 4843 N N . ASP A 1 609 ? 24.764 0.208 -11.928 1.00 67.12 609 ASP A N 1
ATOM 4844 C CA . ASP A 1 609 ? 25.979 1.022 -11.789 1.00 67.12 609 ASP A CA 1
ATOM 4845 C C . ASP A 1 609 ? 26.226 1.972 -12.981 1.00 67.12 609 ASP A C 1
ATOM 4847 O O . ASP A 1 609 ? 27.175 2.768 -12.977 1.00 67.12 609 ASP A O 1
ATOM 4851 N N . CYS A 1 610 ? 25.307 1.959 -13.951 1.00 67.19 610 CYS A N 1
ATOM 4852 C CA . CYS A 1 610 ? 25.282 2.747 -15.179 1.00 67.19 610 CYS A CA 1
ATOM 4853 C C . CYS A 1 610 ? 26.328 2.322 -16.221 1.00 67.19 610 CYS A C 1
ATOM 4855 O O . CYS A 1 610 ? 26.589 3.073 -17.173 1.00 67.19 610 CYS A O 1
ATOM 4857 N N . ILE A 1 611 ? 26.909 1.126 -16.068 1.00 65.12 611 ILE A N 1
ATOM 4858 C CA . ILE A 1 611 ? 27.923 0.557 -16.953 1.00 65.12 611 ILE A CA 1
ATOM 4859 C C . ILE A 1 611 ? 27.607 -0.919 -17.215 1.00 65.12 611 ILE A C 1
ATOM 4861 O O . ILE A 1 611 ? 27.950 -1.778 -16.420 1.00 65.12 611 ILE A O 1
ATOM 4865 N N . ILE A 1 612 ? 27.123 -1.247 -18.416 1.00 69.44 612 ILE A N 1
ATOM 4866 C CA . ILE A 1 612 ? 26.950 -2.653 -18.823 1.00 69.44 612 ILE A CA 1
ATOM 4867 C C . ILE A 1 612 ? 28.329 -3.317 -18.974 1.00 69.44 612 ILE A C 1
ATOM 4869 O O . ILE A 1 612 ? 29.077 -3.022 -19.917 1.00 69.44 612 ILE A O 1
ATOM 4873 N N . ASN A 1 613 ? 28.679 -4.204 -18.044 1.00 70.62 613 ASN A N 1
ATOM 4874 C CA . ASN A 1 613 ? 29.980 -4.859 -17.972 1.00 70.62 613 ASN A CA 1
ATOM 4875 C C . ASN A 1 613 ? 29.900 -6.307 -17.433 1.00 70.62 613 ASN A C 1
ATOM 4877 O O . ASN A 1 613 ? 28.852 -6.947 -17.384 1.00 70.62 613 ASN A O 1
ATOM 4881 N N . PHE A 1 614 ? 31.050 -6.881 -17.065 1.00 79.00 614 PHE A N 1
ATOM 4882 C CA . PHE A 1 614 ? 31.119 -8.244 -16.525 1.00 79.00 614 PHE A CA 1
ATOM 4883 C C . PHE A 1 614 ? 30.368 -8.428 -15.197 1.00 79.00 614 PHE A C 1
ATOM 4885 O O . PHE A 1 614 ? 30.061 -9.563 -14.839 1.00 79.00 614 PHE A O 1
ATOM 4892 N N . GLN A 1 615 ? 30.109 -7.351 -14.458 1.00 77.88 615 GLN A N 1
ATOM 4893 C CA . GLN A 1 615 ? 29.338 -7.383 -13.220 1.00 77.88 615 GLN A CA 1
ATOM 4894 C C . GLN A 1 615 ? 27.860 -7.667 -13.504 1.00 77.88 615 GLN A C 1
ATOM 4896 O O . GLN A 1 615 ? 27.292 -8.518 -12.828 1.00 77.88 615 GLN A O 1
ATOM 4901 N N . ASP A 1 616 ? 27.281 -7.095 -14.561 1.00 79.75 616 ASP A N 1
ATOM 4902 C CA . ASP A 1 616 ? 25.916 -7.418 -15.003 1.00 79.75 616 ASP A CA 1
ATOM 4903 C C . ASP A 1 616 ? 25.813 -8.859 -15.491 1.00 79.75 616 ASP A C 1
ATOM 4905 O O . ASP A 1 616 ? 24.911 -9.600 -15.107 1.00 79.75 616 ASP A O 1
ATOM 4909 N N . LEU A 1 617 ? 26.810 -9.320 -16.252 1.00 83.00 617 LEU A N 1
ATOM 4910 C CA . LEU A 1 617 ? 26.885 -10.725 -16.653 1.00 83.00 617 LEU A CA 1
ATOM 4911 C C . LEU A 1 617 ? 26.976 -11.672 -15.441 1.00 83.00 617 LEU A C 1
ATOM 4913 O O . LEU A 1 617 ? 26.488 -12.800 -15.498 1.00 83.00 617 LEU A O 1
ATOM 4917 N N . ALA A 1 618 ? 27.602 -11.236 -14.345 1.00 82.50 618 ALA A N 1
ATOM 4918 C CA . ALA A 1 618 ? 27.662 -12.016 -13.116 1.00 82.50 618 ALA A CA 1
ATOM 4919 C C . ALA A 1 618 ? 26.300 -12.090 -12.405 1.00 82.50 618 ALA A C 1
ATOM 4921 O O . ALA A 1 618 ? 26.006 -13.135 -11.828 1.00 82.50 618 ALA A O 1
ATOM 4922 N N . VAL A 1 619 ? 25.470 -11.040 -12.485 1.00 79.69 619 VAL A N 1
ATOM 4923 C CA . VAL A 1 619 ? 24.074 -11.068 -12.005 1.00 79.69 619 VAL A CA 1
ATOM 4924 C C . VAL A 1 619 ? 23.259 -12.071 -12.824 1.00 79.69 619 VAL A C 1
ATOM 4926 O O . VAL A 1 619 ? 22.688 -12.991 -12.243 1.00 79.69 619 VAL A O 1
ATOM 4929 N N . LEU A 1 620 ? 23.320 -11.992 -14.162 1.00 84.25 620 LEU A N 1
ATOM 4930 C CA . LEU A 1 620 ? 22.670 -12.956 -15.063 1.00 84.25 620 LEU A CA 1
ATOM 4931 C C . LEU A 1 620 ? 23.067 -14.405 -14.739 1.00 84.25 620 LEU A C 1
ATOM 4933 O O . LEU A 1 620 ? 22.224 -15.288 -14.605 1.00 84.25 620 LEU A O 1
ATOM 4937 N N . ALA A 1 621 ? 24.372 -14.662 -14.623 1.00 82.56 621 ALA A N 1
ATOM 4938 C CA . ALA A 1 621 ? 24.883 -15.998 -14.332 1.00 82.56 621 ALA A CA 1
ATOM 4939 C C . ALA A 1 621 ? 24.491 -16.481 -12.927 1.00 82.56 621 ALA A C 1
ATOM 4941 O O . ALA A 1 621 ? 24.321 -17.682 -12.725 1.00 82.56 621 ALA A O 1
ATOM 4942 N N . GLY A 1 622 ? 24.366 -15.562 -11.966 1.00 80.81 622 GLY A N 1
ATOM 4943 C CA . GLY A 1 622 ? 23.865 -15.851 -10.627 1.00 80.81 622 GLY A CA 1
ATOM 4944 C C . GLY A 1 622 ? 22.433 -16.368 -10.668 1.00 80.81 622 GLY A C 1
ATOM 4945 O O . GLY A 1 622 ? 22.174 -17.449 -10.140 1.00 80.81 622 GLY A O 1
ATOM 4946 N N . ASP A 1 623 ? 21.544 -15.650 -11.356 1.00 78.75 623 ASP A N 1
ATOM 4947 C CA . ASP A 1 623 ? 20.145 -16.054 -11.504 1.00 78.75 623 ASP A CA 1
ATOM 4948 C C . ASP A 1 623 ? 20.042 -17.388 -12.240 1.00 78.75 623 ASP A C 1
ATOM 4950 O O . ASP A 1 623 ? 19.489 -18.330 -11.683 1.00 78.75 623 ASP A O 1
ATOM 4954 N N . TRP A 1 624 ? 20.712 -17.541 -13.389 1.00 81.00 624 TRP A N 1
ATOM 4955 C CA . TRP A 1 624 ? 20.738 -18.800 -14.147 1.00 81.00 624 TRP A CA 1
ATOM 4956 C C . TRP A 1 624 ? 21.119 -20.007 -13.275 1.00 81.00 624 TRP A C 1
ATOM 4958 O O . TRP A 1 624 ? 20.491 -21.064 -13.335 1.00 81.00 624 TRP A O 1
ATOM 4968 N N . LEU A 1 625 ? 22.160 -19.879 -12.449 1.00 80.00 625 LEU A N 1
ATOM 4969 C CA . LEU A 1 625 ? 22.637 -20.986 -11.617 1.00 80.00 625 LEU A CA 1
ATOM 4970 C C . LEU A 1 625 ? 21.748 -21.264 -10.396 1.00 80.00 625 LEU A C 1
ATOM 4972 O O . LEU A 1 625 ? 21.795 -22.382 -9.879 1.00 80.00 625 LEU A O 1
ATOM 4976 N N . ASN A 1 626 ? 20.974 -20.277 -9.936 1.00 74.19 626 ASN A N 1
ATOM 4977 C CA . ASN A 1 626 ? 20.079 -20.403 -8.785 1.00 74.19 626 ASN A CA 1
ATOM 4978 C C . ASN A 1 626 ? 18.684 -20.902 -9.189 1.00 74.19 626 ASN A C 1
ATOM 4980 O O . ASN A 1 626 ? 18.142 -21.797 -8.542 1.00 74.19 626 ASN A O 1
ATOM 4984 N N . CYS A 1 627 ? 18.109 -20.324 -10.242 1.00 72.06 627 CYS A N 1
ATOM 4985 C CA . CYS A 1 627 ? 16.814 -20.675 -10.803 1.00 72.06 627 CYS A CA 1
ATOM 4986 C C . CYS A 1 627 ? 16.771 -20.225 -12.266 1.00 72.06 627 CYS A C 1
ATOM 4988 O O . CYS A 1 627 ? 16.924 -19.046 -12.558 1.00 72.06 627 CYS A O 1
ATOM 4990 N N . ASN A 1 628 ? 16.575 -21.155 -13.195 1.00 77.06 628 ASN A N 1
ATOM 4991 C CA . ASN A 1 628 ? 16.466 -20.837 -14.620 1.00 77.06 628 ASN A CA 1
ATOM 4992 C C . ASN A 1 628 ? 15.038 -20.982 -15.162 1.00 77.06 628 ASN A C 1
ATOM 4994 O O . ASN A 1 628 ? 14.798 -20.614 -16.307 1.00 77.06 628 ASN A O 1
ATOM 4998 N N . ASP A 1 629 ? 14.128 -21.550 -14.371 1.00 74.88 629 ASP A N 1
ATOM 4999 C CA . ASP A 1 629 ? 12.698 -21.667 -14.650 1.00 74.88 629 ASP A CA 1
ATOM 5000 C C . ASP A 1 629 ? 11.950 -21.615 -13.302 1.00 74.88 629 ASP A C 1
ATOM 5002 O O . ASP A 1 629 ? 11.989 -22.588 -12.550 1.00 74.88 629 ASP A O 1
ATOM 5006 N N . PRO A 1 630 ? 11.284 -20.502 -12.958 1.00 65.00 630 PRO A N 1
ATOM 5007 C CA . PRO A 1 630 ? 10.614 -20.314 -11.676 1.00 65.00 630 PRO A CA 1
ATOM 5008 C C . PRO A 1 630 ? 9.375 -21.205 -11.522 1.00 65.00 630 PRO A C 1
ATOM 5010 O O . PRO A 1 630 ? 8.830 -21.312 -10.425 1.00 65.00 630 PRO A O 1
ATOM 5013 N N . GLN A 1 631 ? 8.936 -21.878 -12.592 1.00 64.44 631 GLN A N 1
ATOM 5014 C CA . GLN A 1 631 ? 7.898 -22.906 -12.531 1.00 64.44 631 GLN A CA 1
ATOM 5015 C C . GLN A 1 631 ? 8.466 -24.290 -12.171 1.00 64.44 631 GLN A C 1
ATOM 5017 O O . GLN A 1 631 ? 7.701 -25.213 -11.874 1.00 64.44 631 GLN A O 1
ATOM 5022 N N . ASP A 1 632 ? 9.791 -24.467 -12.184 1.00 67.69 632 ASP A N 1
ATOM 5023 C CA . ASP A 1 632 ? 10.436 -25.675 -11.684 1.00 67.69 632 ASP A CA 1
ATOM 5024 C C . ASP A 1 632 ? 10.476 -25.631 -10.146 1.00 67.69 632 ASP A C 1
ATOM 5026 O O . ASP A 1 632 ? 11.130 -24.789 -9.530 1.00 67.69 632 ASP A O 1
ATOM 5030 N N . GLY A 1 633 ? 9.800 -26.586 -9.499 1.00 57.09 633 GLY A N 1
ATOM 5031 C CA . GLY A 1 633 ? 9.746 -26.709 -8.036 1.00 57.09 633 GLY A CA 1
ATOM 5032 C C . GLY A 1 633 ? 11.099 -26.964 -7.348 1.00 57.09 633 GLY A C 1
ATOM 5033 O O . GLY A 1 633 ? 11.137 -27.186 -6.137 1.00 57.09 633 GLY A O 1
ATOM 5034 N N . THR A 1 634 ? 12.208 -26.980 -8.093 1.00 61.41 634 THR A N 1
ATOM 5035 C CA . THR A 1 634 ? 13.579 -27.030 -7.567 1.00 61.41 634 THR A CA 1
ATOM 5036 C C . THR A 1 634 ? 14.208 -25.654 -7.318 1.00 61.41 634 THR A C 1
ATOM 5038 O O . THR A 1 634 ? 15.266 -25.594 -6.684 1.00 61.41 634 THR A O 1
ATOM 5041 N N . CYS A 1 635 ? 13.555 -24.561 -7.725 1.00 61.78 635 CYS A N 1
ATOM 5042 C CA . CYS A 1 635 ? 13.983 -23.194 -7.436 1.00 61.78 635 CYS A CA 1
ATOM 5043 C C . CYS A 1 635 ? 13.780 -22.832 -5.956 1.00 61.78 635 CYS A C 1
ATOM 5045 O O . CYS A 1 635 ? 12.802 -22.202 -5.562 1.00 61.78 635 CYS A O 1
ATOM 5047 N N . ALA A 1 636 ? 14.717 -23.245 -5.104 1.00 49.91 636 ALA A N 1
ATOM 5048 C CA . ALA A 1 636 ? 14.736 -22.847 -3.704 1.00 49.91 636 ALA A CA 1
ATOM 5049 C C . ALA 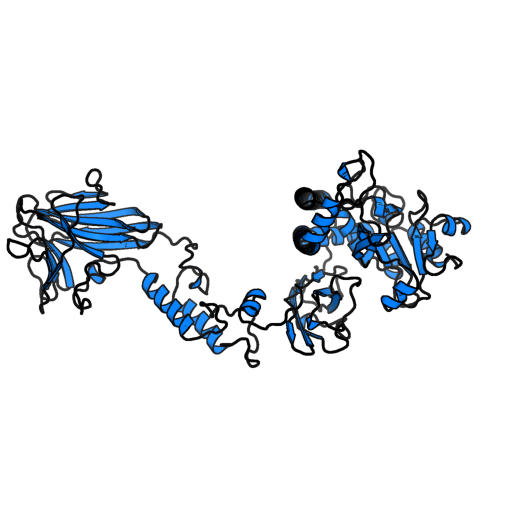A 1 636 ? 15.384 -21.459 -3.561 1.00 49.91 636 ALA A C 1
ATOM 5051 O O . ALA A 1 636 ? 16.575 -21.303 -3.834 1.00 49.91 636 ALA A O 1
ATOM 5052 N N . ASN A 1 637 ? 14.625 -20.489 -3.042 1.00 48.56 637 ASN A N 1
ATOM 5053 C CA . ASN A 1 637 ? 15.055 -19.110 -2.754 1.00 48.56 637 ASN A CA 1
ATOM 5054 C C . ASN A 1 637 ? 15.226 -18.181 -3.973 1.00 48.56 637 ASN A C 1
ATOM 5056 O O . ASN A 1 637 ? 16.043 -17.261 -3.912 1.00 48.56 637 ASN A O 1
ATOM 5060 N N . SER A 1 638 ? 14.483 -18.390 -5.066 1.00 42.50 638 SER A N 1
ATOM 5061 C CA . SER A 1 638 ? 14.258 -17.274 -5.998 1.00 42.50 638 SER A CA 1
ATOM 5062 C C . SER A 1 638 ? 13.340 -16.260 -5.290 1.00 42.50 638 SER A C 1
ATOM 5064 O O . SER A 1 638 ? 12.401 -16.723 -4.633 1.00 42.50 638 SER A O 1
ATOM 5066 N N . PRO A 1 639 ? 13.661 -14.951 -5.299 1.00 42.09 639 PRO A N 1
ATOM 5067 C CA . PRO A 1 639 ? 12.859 -13.929 -4.623 1.00 42.09 639 PRO A CA 1
ATOM 5068 C C . PRO A 1 639 ? 11.390 -13.918 -5.065 1.00 42.09 639 PRO A C 1
ATOM 5070 O O . PRO A 1 639 ? 11.101 -14.269 -6.233 1.00 42.09 639 PRO A O 1
#

Foldseek 3Di:
DAWDWDFDDDPNHGQAIDIDDDDDELVVCVVQVFHSPKWKKFFDDPPPQQLAADPDQVCRLVGIQTRHDRPDGCVVSNVVSCLLAPPAQVCNVVSCVVAAPLLQVLLQLLLCLLQVPPCQQGGQWMWIGTPPPVHHIDIGGHDCVRSLPPPVPADSPSLGPHGSNSLCLPPPHDRHHPVSVQSSLQSSCCCLPPAPVLVVVLVCLVVVCVVCVVSLVVQVVVPQVVDPDDDGDDDDDPVRSVVSSVSSVVSSVVVVVVSVVDDHDHAPWHEKEKDWAAWADDPQKTKTFIDIDGPVPAWKFKWKFKDLSHRDDTHTQPPRGRHTVVVRIDIRHPPQDVVLQPTQMKMKMWMDDPRDSHIYIDIYGGHDHCPALVVCVVRVLQALCPLVSRQFLDVVSVVLLVVLCVVPADDFDKPLVQPDLPVCPDDDDAVDDQKGWAFAQALLDTDGFDDWDDDQFKTKTAHPPPPPPRPQIKIAGCDDQDLQAHHSFIWTAFQWPPDGGGKTKMKGFDQAWAKKKKWWKFALRHQFFKKKFKDKNSPRVDTPDIDARDNGIDIDIDIDTDHGGIMIMIMIGHNNGRPSGIITITMGIGGDPDDQDDPSQVSQPSVSPSHSDVVSVVSSVVSNVQDRHPPPPSNDDSD

Secondary structure (DSSP, 8-state):
--EEEEEEEETTEEEEEEEEE---SHHHHHHTT--TTSEEEEE-STTS-S----S-GGGHHHHEEESS-TTS--HHHHHHHHHHHHS-TTTHHHHHHHHB-HHHHHHHHHHHHHTT--GGGTTSEEEEE-SSTTSPBEEEE---TTTTT--TT----TTSS--TTGGGG-TTSTT--HHHHHHHHHHHHHHHHHS-HHHHHHHHHHHHHHHTHHHHHHHHTT-GGGSTT-----PPPHHHHHHHHHHHHHHHHHHHHHHHTS-----SS---EEEEPPPEEETTEEEEEEEEE-SS-PPEEEEEEEE-SSS---EEPTT-SSEEGGG-EEEE-SSPPTTGGGS--EEEEEEEETT-S-EEEEEPPPPEE--SHHHHHHTT---TT-SS-SS--SHHHHHHHHHHHHHH-TT-EEHHHH--TTS-TTT--SSBTTEEEEEESSSS--EE--EEE--SSEEEEE-TT--STT-SEEEEE-SSSBTTB-TT-EEEEPPPTT-SS-EEEEEEE-SSSEEEEEEEEE---SSS-EEEEEEETT-TTS-SEEEEEE-S-EEEEEEEEE-TT-EEEEEEEESS--TT--EEEEEEEEEPS--S--HHHHTT-TT-SS--SHHHHHHHHHHHHH-S-TTSTT-TT--

Radius of gyration: 39.09 Å; chains: 1; bounding box: 98×56×102 Å